Protein 7WLR (pdb70)

Nearest PDB structures (foldseek):
  6om3-assembly2_P  TM=9.965E-01  e=5.438E-12  Xenopus laevis
  7u0g-assembly1_H  TM=1.002E+00  e=6.595E-12  Homo sapiens
  6iy2-assembly1_D  TM=1.004E+00  e=7.033E-12  Xenopus laevis
  7w9v-assembly1_H  TM=1.004E+00  e=8.530E-12  Homo sapiens
  7xvl-assembly1_X  TM=9.974E-01  e=1.177E-11  Homo sapiens

CATH classification: 1.10.20.10

Organism: Komagataella pastoris (NCBI:txid4922)

B-factor: mean 109.42, std 55.91, range [30.0, 315.34]

Sequence (754 aa):
HRYKPGTVALREIRRFQKSTELLIRKLPFQRLVREIAQDFKTDLRFQSSAIGALQESVEAYLVSLFEDTNLCAIHAKRVTIQKKDILLARRLRGERKILRDNIQGITKPAIRRLARRGGVKRISALIYEEVRAVLKTFLENVIRDAVTYTEHAKRKTVTSLDVVYALKRQGRTLYGFGGTSRSSKAGLTFPVGRVHRLLRRGNYAQRIGSGAPVYLTAVLEYLAAEILELAGNAARDNKKSRIIPRHLQLAIRNDEELNKLLGHVTIAQGGVLPNIQSELLPKRKESYASYIYKVLKQTHPDTGISQKAMSIMNSFVNDIFERIASEASKLASYNKKSTISAREIQTAVRLILPGELSKHAVSEGTRAVTKYTSSTQAHRYKPGTVALREIRRFQKSTELLIRKLPFQRLVREIAQDFKTDLRFQSSAIGALQESVEAYLVSLFEDTNLCAIHAKRVTIQKKDILLARRLRGERILRDNIQGITKPAIRRLARRGGVKRISALIYEEVRAVLKTFLENVIRDAVTYTEHAKRKTVTSLDVVYALKRQGRTLYGFGGASTSRSSKAGLTFPVGRVHRLLRRGNYAQRIGSGAPVYLTAVLEYLAAEILELAGNAARDNKKSRIIPRHLQLAIRNDEELNKLLGHVTIAQGGVLPNIQSELLPKKESYASYIYKVLKQTHPDTGISQKAMSIMNSFVNDIFERIASEASKLASYNKKSTISAREIQTAVRLILPGELSKHAVSEGTRAVTKYTSST

Structure (mmCIF, N/CA/C/O backbone):
data_7WLR
#
_entry.id   7WLR
#
loop_
_entity.id
_entity.type
_entity.pdbx_description
1 polymer 'Histone H3'
2 polymer 'Histone H4'
3 polymer 'Histone H2A'
4 polymer 'Histone H2B'
5 polymer 'DNA (145-MER)'
6 polymer 'DNA (145-MER)'
#
loop_
_atom_site.group_PDB
_atom_site.id
_atom_site.type_symbol
_atom_site.label_atom_id
_atom_site.label_alt_id
_atom_site.label_comp_id
_atom_site.label_asym_id
_atom_site.label_entity_id
_atom_site.label_seq_id
_atom_site.pdbx_PDB_ins_code
_atom_site.Cartn_x
_atom_site.Cartn_y
_atom_site.Cartn_z
_atom_site.occupancy
_atom_site.B_iso_or_equiv
_atom_site.auth_seq_id
_atom_site.auth_comp_id
_atom_site.auth_asym_id
_atom_site.auth_atom_id
_atom_site.pdbx_PDB_model_num
ATOM 1 N N . HIS A 1 3 ? 122.049 99.329 138.872 1.00 197.57 40 HIS A N 1
ATOM 2 C CA . HIS A 1 3 ? 121.042 100.241 138.333 1.00 197.57 40 HIS A CA 1
ATOM 3 C C . HIS A 1 3 ? 120.283 99.630 137.143 1.00 197.57 40 HIS A C 1
ATOM 4 O O . HIS A 1 3 ? 120.455 100.041 135.995 1.00 197.57 40 HIS A O 1
ATOM 11 N N . ARG A 1 4 ? 119.454 98.614 137.402 1.00 182.12 41 ARG A N 1
ATOM 12 C CA . ARG A 1 4 ? 118.546 98.033 136.398 1.00 182.12 41 ARG A CA 1
ATOM 13 C C . ARG A 1 4 ? 117.404 98.998 136.076 1.00 182.12 41 ARG A C 1
ATOM 14 O O . ARG A 1 4 ? 116.733 99.486 136.981 1.00 182.12 41 ARG A O 1
ATOM 22 N N . TYR A 1 5 ? 117.149 99.240 134.794 1.00 194.28 42 TYR A N 1
ATOM 23 C CA . TYR A 1 5 ? 115.976 99.984 134.321 1.00 194.28 42 TYR A CA 1
ATOM 24 C C . TYR A 1 5 ? 114.689 99.143 134.385 1.00 194.28 42 TYR A C 1
ATOM 25 O O . TYR A 1 5 ? 114.754 97.912 134.296 1.00 194.28 42 TYR A O 1
ATOM 34 N N . LYS A 1 6 ? 113.508 99.773 134.512 1.00 187.90 43 LYS A N 1
ATOM 35 C CA . LYS A 1 6 ? 112.240 99.033 134.438 1.00 187.90 43 LYS A CA 1
ATOM 36 C C . LYS A 1 6 ? 112.037 98.463 133.018 1.00 187.90 43 LYS A C 1
ATOM 37 O O . LYS A 1 6 ? 112.399 99.136 132.053 1.00 187.90 43 LYS A O 1
ATOM 43 N N . PRO A 1 7 ? 111.416 97.279 132.849 1.00 157.62 44 PRO A N 1
ATOM 44 C CA . PRO A 1 7 ? 111.292 96.596 131.553 1.00 157.62 44 PRO A CA 1
ATOM 45 C C . PRO A 1 7 ? 110.642 97.367 130.387 1.00 157.62 44 PRO A C 1
ATOM 46 O O . PRO A 1 7 ? 110.687 96.912 129.246 1.00 157.62 44 PRO A O 1
ATOM 50 N N . GLY A 1 8 ? 109.966 98.486 130.631 1.00 143.46 45 GLY A N 1
ATOM 51 C CA . GLY A 1 8 ? 109.525 99.379 129.553 1.00 143.46 45 GLY A CA 1
ATOM 52 C C . GLY A 1 8 ? 110.625 100.218 128.914 1.00 143.46 45 GLY A C 1
ATOM 53 O O . GLY A 1 8 ? 110.657 100.398 127.691 1.00 143.46 45 GLY A O 1
ATOM 54 N N . THR A 1 9 ? 111.452 100.847 129.732 1.00 152.70 46 THR A N 1
ATOM 55 C CA . THR A 1 9 ? 112.156 102.064 129.309 1.00 152.70 46 THR A CA 1
ATOM 56 C C . THR A 1 9 ? 113.288 101.797 128.337 1.00 152.70 46 THR A C 1
ATOM 57 O O . THR A 1 9 ? 113.407 102.541 127.360 1.00 152.70 46 THR A O 1
ATOM 61 N N . VAL A 1 10 ? 114.048 100.718 128.496 1.00 132.22 47 VAL A N 1
ATOM 62 C CA . VAL A 1 10 ? 115.036 100.349 127.474 1.00 132.22 47 VAL A CA 1
ATOM 63 C C . VAL A 1 10 ? 114.363 99.946 126.169 1.00 132.22 47 VAL A C 1
ATOM 64 O O . VAL A 1 10 ? 114.785 100.408 125.114 1.00 132.22 47 VAL A O 1
ATOM 68 N N . ALA A 1 11 ? 113.273 99.178 126.204 1.00 123.40 48 ALA A N 1
ATOM 69 C CA . ALA A 1 11 ? 112.552 98.818 124.988 1.00 123.40 48 ALA A CA 1
ATOM 70 C C . ALA A 1 11 ? 112.082 100.053 124.209 1.00 123.40 48 ALA A C 1
ATOM 71 O O . ALA A 1 11 ? 112.274 100.121 123.001 1.00 123.40 48 ALA A O 1
ATOM 73 N N . LEU A 1 12 ? 111.547 101.073 124.880 1.00 125.96 49 LEU A N 1
ATOM 74 C CA . LEU A 1 12 ? 111.132 102.324 124.252 1.00 125.96 49 LEU A CA 1
ATOM 75 C C . LEU A 1 12 ? 112.326 103.076 123.678 1.00 125.96 49 LEU A C 1
ATOM 76 O O . LEU A 1 12 ? 112.223 103.702 122.613 1.00 125.96 49 LEU A O 1
ATOM 81 N N . ARG A 1 13 ? 113.466 103.031 124.368 1.00 145.56 50 ARG A N 1
ATOM 82 C CA . ARG A 1 13 ? 114.670 103.659 123.835 1.00 145.56 50 ARG A CA 1
ATOM 83 C C . ARG A 1 13 ? 115.084 103.011 122.521 1.00 145.56 50 ARG A C 1
ATOM 84 O O . ARG A 1 13 ? 115.444 103.704 121.563 1.00 145.56 50 ARG A O 1
ATOM 92 N N . GLU A 1 14 ? 115.026 101.679 122.453 1.00 112.71 51 GLU A N 1
ATOM 93 C CA . GLU A 1 14 ? 115.341 100.988 121.207 1.00 112.71 51 GLU A CA 1
ATOM 94 C C . GLU A 1 14 ? 114.335 101.331 120.116 1.00 112.71 51 GLU A C 1
ATOM 95 O O . GLU A 1 14 ? 114.705 101.477 118.946 1.00 112.71 51 GLU A O 1
ATOM 101 N N . ILE A 1 15 ? 113.040 101.419 120.464 1.00 103.02 52 ILE A N 1
ATOM 102 C CA . ILE A 1 15 ? 111.968 101.803 119.533 1.00 103.02 52 ILE A CA 1
ATOM 103 C C . ILE A 1 15 ? 112.261 103.180 118.943 1.00 103.02 52 ILE A C 1
ATOM 104 O O . ILE A 1 15 ? 112.232 103.344 117.738 1.00 103.02 52 ILE A O 1
ATOM 109 N N . ARG A 1 16 ? 112.685 104.152 119.753 1.00 109.19 53 ARG A N 1
ATOM 110 C CA . ARG A 1 16 ? 113.037 105.514 119.267 1.00 109.19 53 ARG A CA 1
ATOM 111 C C . ARG A 1 16 ? 114.298 105.437 118.399 1.00 109.19 53 ARG A C 1
ATOM 112 O O . ARG A 1 16 ? 114.307 106.079 117.334 1.00 109.19 53 ARG A O 1
ATOM 120 N N . ARG A 1 17 ? 115.307 104.673 118.827 1.00 100.29 54 ARG A N 1
ATOM 121 C CA . ARG A 1 17 ? 116.566 104.602 118.094 1.00 100.29 54 ARG A CA 1
ATOM 122 C C . ARG A 1 17 ? 116.362 104.031 116.696 1.00 100.29 54 ARG A C 1
ATOM 123 O O . ARG A 1 17 ? 116.797 104.624 115.701 1.00 100.29 54 ARG A O 1
ATOM 131 N N . PHE A 1 18 ? 115.697 102.879 116.595 1.00 90.62 55 PHE A N 1
ATOM 132 C CA . PHE A 1 18 ? 115.509 102.253 115.294 1.00 90.62 55 PHE A CA 1
ATOM 133 C C . PHE A 1 18 ? 114.410 102.904 114.463 1.00 90.62 55 PHE A C 1
ATOM 134 O O . PHE A 1 18 ? 114.339 102.645 113.258 1.00 90.62 55 PHE A O 1
ATOM 142 N N . GLN A 1 19 ? 113.553 103.733 115.061 1.00 90.02 56 GLN A N 1
ATOM 143 C CA . GLN A 1 19 ? 112.622 104.506 114.254 1.00 90.02 56 GLN A CA 1
ATOM 144 C C . GLN A 1 19 ? 113.239 105.796 113.732 1.00 90.02 56 GLN A C 1
ATOM 145 O O . GLN A 1 19 ? 112.750 106.340 112.739 1.00 90.02 56 GLN A O 1
ATOM 151 N N . LYS A 1 20 ? 114.295 106.296 114.374 1.00 99.99 57 LYS A N 1
ATOM 152 C CA . LYS A 1 20 ? 115.045 107.409 113.808 1.00 99.99 57 LYS A CA 1
ATOM 153 C C . LYS A 1 20 ? 116.145 106.963 112.854 1.00 99.99 57 LYS A C 1
ATOM 154 O O . LYS A 1 20 ? 116.712 107.806 112.151 1.00 99.99 57 LYS A O 1
ATOM 160 N N . SER A 1 21 ? 116.459 105.672 112.813 1.00 88.28 58 SER A N 1
ATOM 161 C CA . SER A 1 21 ? 117.536 105.164 111.979 1.00 88.28 58 SER A CA 1
ATOM 162 C C . SER A 1 21 ? 117.004 104.711 110.622 1.00 88.28 58 SER A C 1
ATOM 163 O O . SER A 1 21 ? 115.800 104.702 110.365 1.00 88.28 58 SER A O 1
ATOM 166 N N . THR A 1 22 ? 117.933 104.338 109.738 1.00 80.25 59 THR A N 1
ATOM 167 C CA . THR A 1 22 ? 117.589 103.950 108.379 1.00 80.25 59 THR A CA 1
ATOM 168 C C . THR A 1 22 ? 118.330 102.705 107.897 1.00 80.25 59 THR A C 1
ATOM 169 O O . THR A 1 22 ? 117.832 102.016 106.999 1.00 80.25 59 THR A O 1
ATOM 173 N N . GLU A 1 23 ? 119.482 102.398 108.480 1.00 81.76 60 GLU A N 1
ATOM 174 C CA . GLU A 1 23 ? 120.384 101.304 108.150 1.00 81.76 60 GLU A CA 1
ATOM 175 C C . GLU A 1 23 ? 119.680 99.938 108.131 1.00 81.76 60 GLU A C 1
ATOM 176 O O . GLU A 1 23 ? 118.686 99.745 108.834 1.00 81.76 60 GLU A O 1
ATOM 182 N N . LEU A 1 24 ? 120.208 98.979 107.355 1.00 73.54 61 LEU A N 1
ATOM 183 C CA . LEU A 1 24 ? 119.696 97.619 107.306 1.00 73.54 61 LEU A CA 1
ATOM 184 C C . LEU A 1 24 ? 119.923 96.894 108.625 1.00 73.54 61 LEU A C 1
ATOM 185 O O . LEU A 1 24 ? 121.007 96.958 109.210 1.00 73.54 61 LEU A O 1
ATOM 190 N N . LEU A 1 25 ? 118.919 96.189 109.122 1.00 72.32 62 LEU A N 1
ATOM 191 C CA . LEU A 1 25 ? 118.926 95.515 110.415 1.00 72.32 62 LEU A CA 1
ATOM 192 C C . LEU A 1 25 ? 119.375 94.061 110.360 1.00 72.32 62 LEU A C 1
ATOM 193 O O . LEU A 1 25 ? 119.654 93.488 111.416 1.00 72.32 62 LEU A O 1
ATOM 198 N N . ILE A 1 26 ? 119.431 93.449 109.177 1.00 70.23 63 ILE A N 1
ATOM 199 C CA . ILE A 1 26 ? 119.815 92.049 109.032 1.00 70.23 63 ILE A CA 1
ATOM 200 C C . ILE A 1 26 ? 121.239 91.976 108.503 1.00 70.23 63 ILE A C 1
ATOM 201 O O . ILE A 1 26 ? 121.609 92.713 107.580 1.00 70.23 63 ILE A O 1
ATOM 206 N N . ARG A 1 27 ? 122.075 91.163 109.147 1.00 80.66 64 ARG A N 1
ATOM 207 C CA . ARG A 1 27 ? 123.460 91.065 108.674 1.00 80.66 64 ARG A CA 1
ATOM 208 C C . ARG A 1 27 ? 123.447 90.490 107.249 1.00 80.66 64 ARG A C 1
ATOM 209 O O . ARG A 1 27 ? 122.661 89.608 106.931 1.00 80.66 64 ARG A O 1
ATOM 217 N N . LYS A 1 28 ? 124.285 91.069 106.387 1.00 79.13 65 LYS A N 1
ATOM 218 C CA . LYS A 1 28 ? 124.205 90.895 104.929 1.00 79.13 65 LYS A CA 1
ATOM 219 C C . LYS A 1 28 ? 124.563 89.476 104.523 1.00 79.13 65 LYS A C 1
ATOM 220 O O . LYS A 1 28 ? 123.828 88.867 103.759 1.00 79.13 65 LYS A O 1
ATOM 226 N N . LEU A 1 29 ? 125.658 88.918 105.032 1.00 78.45 66 LEU A N 1
ATOM 227 C CA . LEU A 1 29 ? 126.135 87.611 104.583 1.00 78.45 66 LEU A CA 1
ATOM 228 C C . LEU A 1 29 ? 125.154 86.477 104.879 1.00 78.45 66 LEU A C 1
ATOM 229 O O . LEU A 1 29 ? 124.933 85.629 104.003 1.00 78.45 66 LEU A O 1
ATOM 234 N N . PRO A 1 30 ? 124.571 86.385 106.082 1.00 74.56 67 PRO A N 1
ATOM 235 C CA . PRO A 1 30 ? 123.549 85.347 106.292 1.00 74.56 67 PRO A CA 1
ATOM 236 C C . PRO A 1 30 ? 122.353 85.497 105.375 1.00 74.56 67 PRO A C 1
ATOM 237 O O . PRO A 1 30 ? 121.804 84.489 104.913 1.00 74.56 67 PRO A O 1
ATOM 241 N N . PHE A 1 31 ? 121.946 86.731 105.075 1.00 69.59 68 PHE A N 1
ATOM 242 C CA . PHE A 1 31 ? 120.836 86.930 104.152 1.00 69.59 68 PHE A CA 1
ATOM 243 C C . PHE A 1 31 ? 121.207 86.485 102.743 1.00 69.59 68 PHE A C 1
ATOM 244 O O . PHE A 1 31 ? 120.389 85.878 102.043 1.00 69.59 68 PHE A O 1
ATOM 252 N N . GLN A 1 32 ? 122.436 86.776 102.297 1.00 71.40 69 GLN A N 1
ATOM 253 C CA . GLN A 1 32 ? 122.922 86.314 100.995 1.00 71.40 69 GLN A CA 1
ATOM 254 C C . GLN A 1 32 ? 122.894 84.801 100.976 1.00 71.40 69 GLN A C 1
ATOM 255 O O . GLN A 1 32 ? 122.370 84.216 100.042 1.00 71.40 69 GLN A O 1
ATOM 261 N N . ARG A 1 33 ? 123.385 84.141 102.025 1.00 72.53 70 ARG A N 1
ATOM 262 C CA . ARG A 1 33 ? 123.415 82.684 102.053 1.00 72.53 70 ARG A CA 1
ATOM 263 C C . ARG A 1 33 ? 122.008 82.102 102.002 1.00 72.53 70 ARG A C 1
ATOM 264 O O . ARG A 1 33 ? 121.764 81.104 101.312 1.00 72.53 70 ARG A O 1
ATOM 272 N N . LEU A 1 34 ? 121.067 82.715 102.722 1.00 69.38 71 LEU A N 1
ATOM 273 C CA . LEU A 1 34 ? 119.682 82.255 102.674 1.00 69.38 71 LEU A CA 1
ATOM 274 C C . LEU A 1 34 ? 119.093 82.421 101.278 1.00 69.38 71 LEU A C 1
ATOM 275 O O . LEU A 1 34 ? 118.380 81.536 100.787 1.00 69.38 71 LEU A O 1
ATOM 280 N N . VAL A 1 35 ? 119.379 83.551 100.627 1.00 67.65 72 VAL A N 1
ATOM 281 C CA . VAL A 1 35 ? 118.887 83.778 99.272 1.00 67.65 72 VAL A CA 1
ATOM 282 C C . VAL A 1 35 ? 119.454 82.735 98.319 1.00 67.65 72 VAL A C 1
ATOM 283 O O . VAL A 1 35 ? 118.738 82.199 97.465 1.00 67.65 72 VAL A O 1
ATOM 287 N N . ARG A 1 36 ? 120.749 82.434 98.444 1.00 74.46 73 ARG A N 1
ATOM 288 C CA . ARG A 1 36 ? 121.353 81.392 97.619 1.00 74.46 73 ARG A CA 1
ATOM 289 C C . ARG A 1 36 ? 120.695 80.040 97.859 1.00 74.46 73 ARG A C 1
ATOM 290 O O . ARG A 1 36 ? 120.399 79.307 96.907 1.00 74.46 73 ARG A O 1
ATOM 298 N N . GLU A 1 37 ? 120.459 79.690 99.128 1.00 81.14 74 GLU A N 1
ATOM 299 C CA . GLU A 1 37 ? 119.830 78.409 99.435 1.00 81.14 74 GLU A CA 1
ATOM 300 C C . GLU A 1 37 ? 118.440 78.322 98.826 1.00 81.14 74 GLU A C 1
ATOM 301 O O . GLU A 1 37 ? 118.048 77.276 98.296 1.00 81.14 74 GLU A O 1
ATOM 307 N N . ILE A 1 38 ? 117.679 79.412 98.896 1.00 68.99 75 ILE A N 1
ATOM 308 C CA . ILE A 1 38 ? 116.326 79.403 98.352 1.00 68.99 75 ILE A CA 1
ATOM 309 C C . ILE A 1 38 ? 116.358 79.313 96.831 1.00 68.99 75 ILE A C 1
ATOM 310 O O . ILE A 1 38 ? 115.592 78.554 96.225 1.00 68.99 75 ILE A O 1
ATOM 315 N N . ALA A 1 39 ? 117.251 80.070 96.190 1.00 71.41 76 ALA A N 1
ATOM 316 C CA . ALA A 1 39 ? 117.314 80.088 94.735 1.00 71.41 76 ALA A CA 1
ATOM 317 C C . ALA A 1 39 ? 117.895 78.807 94.154 1.00 71.41 76 ALA A C 1
ATOM 318 O O . ALA A 1 39 ? 117.664 78.520 92.976 1.00 71.41 76 ALA A O 1
ATOM 320 N N . GLN A 1 40 ? 118.619 78.039 94.972 1.00 80.13 77 GLN A N 1
ATOM 321 C CA . GLN A 1 40 ? 119.256 76.781 94.499 1.00 80.13 77 GLN A CA 1
ATOM 322 C C . GLN A 1 40 ? 118.186 75.810 93.988 1.00 80.13 77 GLN A C 1
ATOM 323 O O . GLN A 1 40 ? 118.489 75.050 93.048 1.00 80.13 77 GLN A O 1
ATOM 329 N N . ASP A 1 41 ? 116.977 75.850 94.558 1.00 76.02 78 ASP A N 1
ATOM 330 C CA . ASP A 1 41 ? 115.945 74.886 94.190 1.00 76.02 78 ASP A CA 1
ATOM 331 C C . ASP A 1 41 ? 115.420 75.136 92.780 1.00 76.02 78 ASP A C 1
ATOM 332 O O . ASP A 1 41 ? 115.212 74.189 92.014 1.00 76.02 78 ASP A O 1
ATOM 337 N N . PHE A 1 42 ? 115.199 76.400 92.421 1.00 67.27 79 PHE A N 1
ATOM 338 C CA . PHE A 1 42 ? 114.562 76.705 91.144 1.00 67.27 79 PHE A CA 1
ATOM 339 C C . PHE A 1 42 ? 115.516 76.509 89.973 1.00 67.27 79 PHE A C 1
ATOM 340 O O . PHE A 1 42 ? 115.109 76.023 88.913 1.00 67.27 79 PHE A O 1
ATOM 348 N N . LYS A 1 43 ? 116.783 76.882 90.143 1.00 70.33 80 LYS A N 1
ATOM 349 C CA . LYS A 1 43 ? 117.774 76.719 89.087 1.00 70.33 80 LYS A CA 1
ATOM 350 C C . LYS A 1 43 ? 119.147 76.593 89.725 1.00 70.33 80 LYS A C 1
ATOM 351 O O . LYS A 1 43 ? 119.472 77.343 90.650 1.00 70.33 80 LYS A O 1
ATOM 357 N N . THR A 1 44 ? 119.942 75.650 89.232 1.00 78.06 81 THR A N 1
ATOM 358 C CA . THR A 1 44 ? 121.268 75.412 89.774 1.00 78.06 81 THR A CA 1
ATOM 359 C C . THR A 1 44 ? 122.234 76.513 89.340 1.00 78.06 81 THR A C 1
ATOM 360 O O . THR A 1 44 ? 121.900 77.384 88.533 1.00 78.06 81 THR A O 1
ATOM 364 N N . ASP A 1 45 ? 123.433 76.467 89.929 1.00 80.22 82 ASP A N 1
ATOM 365 C CA . ASP A 1 45 ? 124.583 77.342 89.639 1.00 80.22 82 ASP A CA 1
ATOM 366 C C . ASP A 1 45 ? 124.168 78.719 89.120 1.00 80.22 82 ASP A C 1
ATOM 367 O O . ASP A 1 45 ? 124.583 79.170 88.051 1.00 80.22 82 ASP A O 1
ATOM 372 N N . LEU A 1 46 ? 123.339 79.400 89.908 1.00 72.95 83 LEU A N 1
ATOM 373 C CA . LEU A 1 46 ? 122.940 80.760 89.590 1.00 72.95 83 LEU A CA 1
ATOM 374 C C . LEU A 1 46 ? 123.977 81.761 90.090 1.00 72.95 83 LEU A C 1
ATOM 375 O O . LEU A 1 46 ? 124.870 81.436 90.876 1.00 72.95 83 LEU A O 1
ATOM 380 N N . ARG A 1 47 ? 123.861 83.002 89.615 1.00 80.49 84 ARG A N 1
ATOM 381 C CA . ARG A 1 47 ? 124.733 84.101 90.061 1.00 80.49 84 ARG A CA 1
ATOM 382 C C . ARG A 1 47 ? 123.833 85.273 90.413 1.00 80.49 84 ARG A C 1
ATOM 383 O O . ARG A 1 47 ? 122.799 85.464 89.792 1.00 80.49 84 ARG A O 1
ATOM 391 N N . PHE A 1 48 ? 124.208 86.093 91.360 1.00 71.72 85 PHE A N 1
ATOM 392 C CA . PHE A 1 48 ? 123.422 87.220 91.841 1.00 71.72 85 PHE A CA 1
ATOM 393 C C . PHE A 1 48 ? 124.259 88.486 91.819 1.00 71.72 85 PHE A C 1
ATOM 394 O O . PHE A 1 48 ? 125.365 88.512 92.369 1.00 71.72 85 PHE A O 1
ATOM 402 N N . GLN A 1 49 ? 123.737 89.532 91.184 1.00 72.36 86 GLN A N 1
ATOM 403 C CA . GLN A 1 49 ? 124.318 90.855 91.346 1.00 72.36 86 GLN A CA 1
ATOM 404 C C . GLN A 1 49 ? 124.109 91.342 92.775 1.00 72.36 86 GLN A C 1
ATOM 405 O O . GLN A 1 49 ? 123.117 91.010 93.428 1.00 72.36 86 GLN A O 1
ATOM 411 N N . SER A 1 50 ? 125.068 92.130 93.266 1.00 71.40 87 SER A N 1
ATOM 412 C CA . SER A 1 50 ? 124.981 92.633 94.634 1.00 71.40 87 SER A CA 1
ATOM 413 C C . SER A 1 50 ? 123.751 93.514 94.825 1.00 71.40 87 SER A C 1
ATOM 414 O O . SER A 1 50 ? 123.067 93.427 95.852 1.00 71.40 87 SER A O 1
ATOM 417 N N . SER A 1 51 ? 123.455 94.369 93.844 1.00 67.79 88 SER A N 1
ATOM 418 C CA . SER A 1 51 ? 122.306 95.258 93.965 1.00 67.79 88 SER A CA 1
ATOM 419 C C . SER A 1 51 ? 120.995 94.484 93.987 1.00 67.79 88 SER A C 1
ATOM 420 O O . SER A 1 51 ? 120.027 94.931 94.611 1.00 67.79 88 SER A O 1
ATOM 423 N N . ALA A 1 52 ? 120.944 93.323 93.332 1.00 66.61 89 ALA A N 1
ATOM 424 C CA . ALA A 1 52 ? 119.743 92.496 93.396 1.00 66.61 89 ALA A CA 1
ATOM 425 C C . ALA A 1 52 ? 119.494 92.007 94.816 1.00 66.61 89 ALA A C 1
ATOM 426 O O . ALA A 1 52 ? 118.363 92.060 95.317 1.00 66.61 89 ALA A O 1
ATOM 428 N N . ILE A 1 53 ? 120.546 91.541 95.489 1.00 66.31 90 ILE A N 1
ATOM 429 C CA . ILE A 1 53 ? 120.401 91.100 96.870 1.00 66.31 90 ILE A CA 1
ATOM 430 C C . ILE A 1 53 ? 120.063 92.280 97.772 1.00 66.31 90 ILE A C 1
ATOM 431 O O . ILE A 1 53 ? 119.294 92.145 98.729 1.00 66.31 90 ILE A O 1
ATOM 436 N N . GLY A 1 54 ? 120.624 93.455 97.481 1.00 65.15 91 GLY A N 1
ATOM 437 C CA . GLY A 1 54 ? 120.268 94.634 98.254 1.00 65.15 91 GLY A CA 1
ATOM 438 C C . GLY A 1 54 ? 118.798 94.992 98.127 1.00 65.15 91 GLY A C 1
ATOM 439 O O . GLY A 1 54 ? 118.140 95.324 99.116 1.00 65.15 91 GLY A O 1
ATOM 440 N N . ALA A 1 55 ? 118.263 94.920 96.906 1.00 62.20 92 ALA A N 1
ATOM 441 C CA . ALA A 1 55 ? 116.842 95.172 96.702 1.00 62.20 92 ALA A CA 1
ATOM 442 C C . ALA A 1 55 ? 115.991 94.130 97.414 1.00 62.20 92 ALA A C 1
ATOM 443 O O . ALA A 1 55 ? 114.963 94.463 98.021 1.00 62.20 92 ALA A O 1
ATOM 445 N N . LEU A 1 56 ? 116.407 92.862 97.352 1.00 59.53 93 LEU A N 1
ATOM 446 C CA . LEU A 1 56 ? 115.692 91.815 98.073 1.00 59.53 93 LEU A CA 1
ATOM 447 C C . LEU A 1 56 ? 115.654 92.109 99.565 1.00 59.53 93 LEU A C 1
ATOM 448 O O . LEU A 1 56 ? 114.601 91.995 100.203 1.00 59.53 93 LEU A O 1
ATOM 453 N N . GLN A 1 57 ? 116.782 92.508 100.145 1.00 67.05 94 GLN A N 1
ATOM 454 C CA . GLN A 1 57 ? 116.859 92.774 101.567 1.00 67.05 94 GLN A CA 1
ATOM 455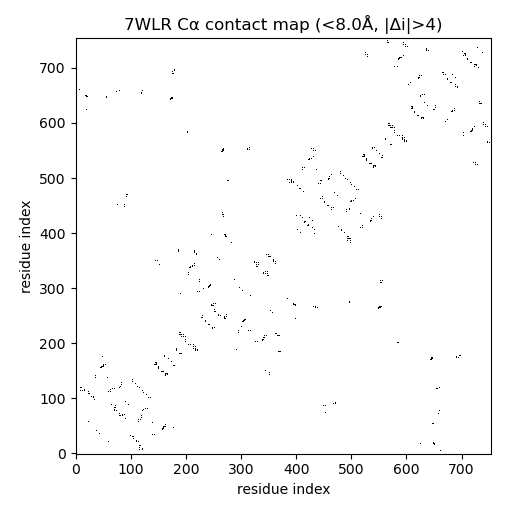 C C . GLN A 1 57 ? 116.032 93.996 101.933 1.00 67.05 94 GLN A C 1
ATOM 456 O O . GLN A 1 57 ? 115.320 93.974 102.908 1.00 67.05 94 GLN A O 1
ATOM 462 N N . GLU A 1 58 ? 116.021 95.029 101.109 1.00 63.89 95 GLU A N 1
ATOM 463 C CA . GLU A 1 58 ? 115.183 96.195 101.370 1.00 63.89 95 GLU A CA 1
ATOM 464 C C . GLU A 1 58 ? 113.707 95.820 101.377 1.00 63.89 95 GLU A C 1
ATOM 465 O O . GLU A 1 58 ? 112.958 96.212 102.285 1.00 63.89 95 GLU A O 1
ATOM 471 N N . SER A 1 59 ? 113.276 95.047 100.377 1.00 60.34 96 SER A N 1
ATOM 472 C CA . SER A 1 59 ? 111.876 94.645 100.311 1.00 60.34 96 SER A CA 1
ATOM 473 C C . SER A 1 59 ? 111.493 93.779 101.503 1.00 60.34 96 SER A C 1
ATOM 474 O O . SER A 1 59 ? 110.414 93.955 102.082 1.00 60.34 96 SER A O 1
ATOM 477 N N . VAL A 1 60 ? 112.366 92.848 101.889 1.00 58.27 97 VAL A N 1
ATOM 478 C CA . VAL A 1 60 ? 112.077 91.989 103.033 1.00 58.27 97 VAL A CA 1
ATOM 479 C C . VAL A 1 60 ? 111.951 92.806 104.309 1.00 58.27 97 VAL A C 1
ATOM 480 O O . VAL A 1 60 ? 111.038 92.585 105.113 1.00 58.27 97 VAL A O 1
ATOM 484 N N . GLU A 1 61 ? 112.867 93.749 104.528 1.00 66.04 98 GLU A N 1
ATOM 485 C CA . GLU A 1 61 ? 112.804 94.535 105.755 1.00 66.04 98 GLU A CA 1
ATOM 486 C C . GLU A 1 61 ? 111.545 95.389 105.796 1.00 66.04 98 GLU A C 1
ATOM 487 O O . GLU A 1 61 ? 110.894 95.486 106.842 1.00 66.04 98 GLU A O 1
ATOM 493 N N . ALA A 1 62 ? 111.173 96.000 104.668 1.00 57.27 99 ALA A N 1
ATOM 494 C CA . ALA A 1 62 ? 109.945 96.792 104.650 1.00 57.27 99 ALA A CA 1
ATOM 495 C C . ALA A 1 62 ? 108.721 95.922 104.919 1.00 57.27 99 ALA A C 1
ATOM 496 O O . ALA A 1 62 ? 107.836 96.302 105.701 1.00 57.27 99 ALA A O 1
ATOM 498 N N . TYR A 1 63 ? 108.657 94.748 104.287 1.00 57.27 100 TYR A N 1
ATOM 499 C CA . TYR A 1 63 ? 107.510 93.868 104.481 1.00 57.27 100 TYR A CA 1
ATOM 500 C C . TYR A 1 63 ? 107.413 93.397 105.925 1.00 57.27 100 TYR A C 1
ATOM 501 O O . TYR A 1 63 ? 106.322 93.372 106.507 1.00 57.27 100 TYR A O 1
ATOM 510 N N . LEU A 1 64 ? 108.534 93.019 106.533 1.00 57.00 101 LEU A N 1
ATOM 511 C CA . LEU A 1 64 ? 108.527 92.567 107.913 1.00 57.00 101 LEU A CA 1
ATOM 512 C C . LEU A 1 64 ? 108.190 93.701 108.868 1.00 57.00 101 LEU A C 1
ATOM 513 O O . LEU A 1 64 ? 107.508 93.477 109.856 1.00 57.00 101 LEU A O 1
ATOM 518 N N . VAL A 1 65 ? 108.622 94.930 108.583 1.00 57.68 102 VAL A N 1
ATOM 519 C CA . VAL A 1 65 ? 108.252 96.058 109.431 1.00 57.68 102 VAL A CA 1
ATOM 520 C C . VAL A 1 65 ? 106.750 96.299 109.372 1.00 57.68 102 VAL A C 1
ATOM 521 O O . VAL A 1 65 ? 106.101 96.518 110.404 1.00 57.68 102 VAL A O 1
ATOM 525 N N . SER A 1 66 ? 106.166 96.250 108.171 1.00 59.44 103 SER A N 1
ATOM 526 C CA . SER A 1 66 ? 104.719 96.423 108.061 1.00 59.44 103 SER A CA 1
ATOM 527 C C . SER A 1 66 ? 103.972 95.301 108.777 1.00 59.44 103 SER A C 1
ATOM 528 O O . SER A 1 66 ? 102.970 95.549 109.466 1.00 59.44 103 SER A O 1
ATOM 531 N N . LEU A 1 67 ? 104.451 94.064 108.633 1.00 58.03 104 LEU A N 1
ATOM 532 C CA . LEU A 1 67 ? 103.810 92.941 109.305 1.00 58.03 104 LEU A CA 1
ATOM 533 C C . LEU A 1 67 ? 103.875 93.096 110.817 1.00 58.03 104 LEU A C 1
ATOM 534 O O . LEU A 1 67 ? 102.906 92.793 111.521 1.00 58.03 104 LEU A O 1
ATOM 539 N N . PHE A 1 68 ? 105.005 93.576 111.336 1.00 61.85 105 PHE A N 1
ATOM 540 C CA . PHE A 1 68 ? 105.124 93.764 112.776 1.00 61.85 105 PHE A CA 1
ATOM 541 C C . PHE A 1 68 ? 104.257 94.911 113.268 1.00 61.85 105 PHE A C 1
ATOM 542 O O . PHE A 1 68 ? 103.723 94.843 114.379 1.00 61.85 105 PHE A O 1
ATOM 550 N N . GLU A 1 69 ? 104.091 95.963 112.464 1.00 64.57 106 GLU A N 1
ATOM 551 C CA . GLU A 1 69 ? 103.167 97.028 112.844 1.00 64.57 106 GLU A CA 1
ATOM 552 C C . GLU A 1 69 ? 101.743 96.499 112.948 1.00 64.57 106 GLU A C 1
ATOM 553 O O . GLU A 1 69 ? 101.021 96.800 113.907 1.00 64.57 106 GLU A O 1
ATOM 559 N N . ASP A 1 70 ? 101.295 95.722 111.972 1.00 65.86 107 ASP A N 1
ATOM 560 C CA . ASP A 1 70 ? 99.966 95.131 111.999 1.00 65.86 107 ASP A CA 1
ATOM 561 C C . ASP A 1 70 ? 99.817 94.152 113.153 1.00 65.86 107 ASP A C 1
ATOM 562 O O . ASP A 1 70 ? 98.779 94.119 113.811 1.00 65.86 107 ASP A O 1
ATOM 567 N N . THR A 1 71 ? 100.851 93.372 113.458 1.00 62.92 108 THR A N 1
ATOM 568 C CA . THR A 1 71 ? 100.807 92.471 114.604 1.00 62.92 108 THR A CA 1
ATOM 569 C C . THR A 1 71 ? 100.678 93.248 115.906 1.00 62.92 108 THR A C 1
ATOM 570 O O . THR A 1 71 ? 99.907 92.866 116.794 1.00 62.92 108 THR A O 1
ATOM 574 N N . ASN A 1 72 ? 101.433 94.339 116.051 1.00 66.22 109 ASN A N 1
ATOM 575 C CA . ASN A 1 72 ? 101.316 95.171 117.221 1.00 66.22 109 ASN A CA 1
ATOM 576 C C . ASN A 1 72 ? 99.903 95.719 117.324 1.00 66.22 109 ASN A C 1
ATOM 577 O O . ASN A 1 72 ? 99.306 95.650 118.385 1.00 66.22 109 ASN A O 1
ATOM 582 N N . LEU A 1 73 ? 99.318 96.216 116.234 1.00 66.96 110 LEU A N 1
ATOM 583 C CA . LEU A 1 73 ? 97.965 96.765 116.288 1.00 66.96 110 LEU A CA 1
ATOM 584 C C . LEU A 1 73 ? 96.957 95.717 116.746 1.00 66.96 110 LEU A C 1
ATOM 585 O O . LEU A 1 73 ? 96.115 95.989 117.613 1.00 66.96 110 LEU A O 1
ATOM 590 N N . CYS A 1 74 ? 97.037 94.507 116.193 1.00 68.85 111 CYS A N 1
ATOM 591 C CA . CYS A 1 74 ? 96.076 93.483 116.579 1.00 68.85 111 CYS A CA 1
ATOM 592 C C . CYS A 1 74 ? 96.358 92.903 117.958 1.00 68.85 111 CYS A C 1
ATOM 593 O O . CYS A 1 74 ? 95.469 92.274 118.539 1.00 68.85 111 CYS A O 1
ATOM 596 N N . ALA A 1 75 ? 97.566 93.094 118.493 1.00 66.60 112 ALA A N 1
ATOM 597 C CA . ALA A 1 75 ? 97.815 92.759 119.890 1.00 66.60 112 ALA A CA 1
ATOM 598 C C . ALA A 1 75 ? 97.250 93.821 120.825 1.00 66.60 112 ALA A C 1
ATOM 599 O O . ALA A 1 75 ? 96.731 93.496 121.897 1.00 66.60 112 ALA A O 1
ATOM 601 N N . ILE A 1 76 ? 97.367 95.097 120.466 1.00 71.21 113 ILE A N 1
ATOM 602 C CA . ILE A 1 76 ? 96.751 96.194 121.205 1.00 71.21 113 ILE A CA 1
ATOM 603 C C . ILE A 1 76 ? 95.238 96.025 121.217 1.00 71.21 113 ILE A C 1
ATOM 604 O O . ILE A 1 76 ? 94.592 96.287 122.226 1.00 71.21 113 ILE A O 1
ATOM 609 N N . HIS A 1 77 ? 94.642 95.502 120.137 1.00 69.35 114 HIS A N 1
ATOM 610 C CA . HIS A 1 77 ? 93.201 95.273 120.108 1.00 69.35 114 HIS A CA 1
ATOM 611 C C . HIS A 1 77 ? 92.756 94.313 121.205 1.00 69.35 114 HIS A C 1
ATOM 612 O O . HIS A 1 77 ? 91.665 94.473 121.763 1.00 69.35 114 HIS A O 1
ATOM 619 N N . ALA A 1 78 ? 93.576 93.317 121.527 1.00 68.36 115 ALA A N 1
ATOM 620 C CA . ALA A 1 78 ? 93.251 92.347 122.566 1.00 68.36 115 ALA A CA 1
ATOM 621 C C . ALA A 1 78 ? 93.642 92.816 123.963 1.00 68.36 115 ALA A C 1
ATOM 622 O O . ALA A 1 78 ? 93.735 91.981 124.871 1.00 68.36 115 ALA A O 1
ATOM 624 N N . LYS A 1 79 ? 93.869 94.117 124.152 1.00 72.12 116 LYS A N 1
ATOM 625 C CA . LYS A 1 79 ? 94.259 94.683 125.447 1.00 72.12 116 LYS A CA 1
ATOM 626 C C . LYS A 1 79 ? 95.525 94.024 125.990 1.00 72.12 116 LYS A C 1
ATOM 627 O O . LYS A 1 79 ? 95.641 93.750 127.185 1.00 72.12 116 LYS A O 1
ATOM 633 N N . ARG A 1 80 ? 96.482 93.769 125.105 1.00 73.31 117 ARG A N 1
ATOM 634 C CA . ARG A 1 80 ? 97.767 93.195 125.468 1.00 73.31 117 ARG A CA 1
ATOM 635 C C . ARG A 1 80 ? 98.891 94.071 124.933 1.00 73.31 117 ARG A C 1
ATOM 636 O O . ARG A 1 80 ? 98.671 95.000 124.152 1.00 73.31 117 ARG A O 1
ATOM 644 N N . VAL A 1 81 ? 100.115 93.765 125.366 1.00 74.52 118 VAL A N 1
ATOM 645 C CA . VAL A 1 81 ? 101.316 94.386 124.829 1.00 74.52 118 VAL A CA 1
ATOM 646 C C . VAL A 1 81 ? 102.227 93.368 124.153 1.00 74.52 118 VAL A C 1
ATOM 647 O O . VAL A 1 81 ? 102.823 93.661 123.111 1.00 74.52 118 VAL A O 1
ATOM 651 N N . THR A 1 82 ? 102.351 92.173 124.724 1.00 73.94 119 THR A N 1
ATOM 652 C CA . THR A 1 82 ? 103.114 91.111 124.086 1.00 73.94 119 THR A CA 1
ATOM 653 C C . THR A 1 82 ? 102.396 90.630 122.831 1.00 73.94 119 THR A C 1
ATOM 654 O O . THR A 1 82 ? 101.170 90.509 122.807 1.00 73.94 119 THR A O 1
ATOM 658 N N . ILE A 1 83 ? 103.166 90.352 121.781 1.00 66.03 120 ILE A N 1
ATOM 659 C CA . ILE A 1 83 ? 102.630 89.832 120.530 1.00 66.03 120 ILE A CA 1
ATOM 660 C C . ILE A 1 83 ? 102.859 88.328 120.484 1.00 66.03 120 ILE A C 1
ATOM 661 O O . ILE A 1 83 ? 103.981 87.854 120.702 1.00 66.03 120 ILE A O 1
ATOM 666 N N . GLN A 1 84 ? 101.795 87.577 120.229 1.00 67.87 121 GLN A N 1
ATOM 667 C CA . GLN A 1 84 ? 101.852 86.126 120.144 1.00 67.87 121 GLN A CA 1
ATOM 668 C C . GLN A 1 84 ? 101.677 85.664 118.703 1.00 67.87 121 GLN A C 1
ATOM 669 O O . GLN A 1 84 ? 101.352 86.446 117.807 1.00 67.87 121 GLN A O 1
ATOM 675 N N . LYS A 1 85 ? 101.913 84.366 118.488 1.00 65.38 122 LYS A N 1
ATOM 676 C CA . LYS A 1 85 ? 101.819 83.801 117.145 1.00 65.38 122 LYS A CA 1
ATOM 677 C C . LYS A 1 85 ? 100.425 83.972 116.555 1.00 65.38 122 LYS A C 1
ATOM 678 O O . LYS A 1 85 ? 100.283 84.197 115.344 1.00 65.38 122 LYS A O 1
ATOM 684 N N . LYS A 1 86 ? 99.387 83.881 117.389 1.00 67.92 123 LYS A N 1
ATOM 685 C CA . LYS A 1 86 ? 98.028 84.070 116.893 1.00 67.92 123 LYS A CA 1
ATOM 686 C C . LYS A 1 86 ? 97.828 85.471 116.333 1.00 67.92 123 LYS A C 1
ATOM 687 O O . LYS A 1 86 ? 97.050 85.657 115.392 1.00 67.92 123 LYS A O 1
ATOM 693 N N . ASP A 1 87 ? 98.537 86.462 116.878 1.00 66.79 124 ASP A N 1
ATOM 694 C CA . ASP A 1 87 ? 98.437 87.816 116.343 1.00 66.79 124 ASP A CA 1
ATOM 695 C C . ASP A 1 87 ? 98.986 87.889 114.924 1.00 66.79 124 ASP A C 1
ATOM 696 O O . ASP A 1 87 ? 98.370 88.505 114.047 1.00 66.79 124 ASP A O 1
ATOM 701 N N . ILE A 1 88 ? 100.141 87.268 114.680 1.00 61.97 125 ILE A N 1
ATOM 702 C CA . ILE A 1 88 ? 100.699 87.242 113.330 1.00 61.97 125 ILE A CA 1
ATOM 703 C C . ILE A 1 88 ? 99.775 86.485 112.389 1.00 61.97 125 ILE A C 1
ATOM 704 O O . ILE A 1 88 ? 99.561 86.897 111.239 1.00 61.97 125 ILE A O 1
ATOM 709 N N . LEU A 1 89 ? 99.215 85.365 112.853 1.00 64.90 126 LEU A N 1
ATOM 710 C CA . LEU A 1 89 ? 98.300 84.606 112.007 1.00 64.90 126 LEU A CA 1
ATOM 711 C C . LEU A 1 89 ? 97.085 85.440 111.623 1.00 64.90 126 LEU A C 1
ATOM 712 O O . LEU A 1 89 ? 96.676 85.456 110.456 1.00 64.90 126 LEU A O 1
ATOM 717 N N . LEU A 1 90 ? 96.508 86.162 112.588 1.00 63.83 127 LEU A N 1
ATOM 718 C CA . LEU A 1 90 ? 95.362 87.015 112.291 1.00 63.83 127 LEU A CA 1
ATOM 719 C C . LEU A 1 90 ? 95.739 88.145 111.344 1.00 63.83 127 LEU A C 1
ATOM 720 O O . LEU A 1 90 ? 94.978 88.472 110.426 1.00 63.83 127 LEU A O 1
ATOM 725 N N . ALA A 1 91 ? 96.901 88.765 111.561 1.00 64.11 128 ALA A N 1
ATOM 726 C CA . ALA A 1 91 ? 97.321 89.862 110.698 1.00 64.11 128 ALA A CA 1
ATOM 727 C C . ALA A 1 91 ? 97.496 89.394 109.260 1.00 64.11 128 ALA A C 1
ATOM 728 O O . ALA A 1 91 ? 97.076 90.081 108.321 1.00 64.11 128 ALA A O 1
ATOM 730 N N . ARG A 1 92 ? 98.133 88.244 109.037 1.00 69.35 129 ARG A N 1
ATOM 731 C CA . ARG A 1 92 ? 98.289 87.697 107.685 1.00 69.35 129 ARG A CA 1
ATOM 732 C C . ARG A 1 92 ? 96.954 87.296 107.088 1.00 69.35 129 ARG A C 1
ATOM 733 O O . ARG A 1 92 ? 96.702 87.583 105.924 1.00 69.35 129 ARG A O 1
ATOM 741 N N . ARG A 1 93 ? 96.056 86.713 107.889 1.00 68.76 130 ARG A N 1
ATOM 742 C CA . ARG A 1 93 ? 94.717 86.317 107.435 1.00 68.76 130 ARG A CA 1
ATOM 743 C C . ARG A 1 93 ? 93.923 87.536 106.987 1.00 68.76 130 ARG A C 1
ATOM 744 O O . ARG A 1 93 ? 93.255 87.461 105.966 1.00 68.76 130 ARG A O 1
ATOM 752 N N . LEU A 1 94 ? 94.048 88.673 107.674 1.00 66.52 131 LEU A N 1
ATOM 753 C CA . LEU A 1 94 ? 93.309 89.873 107.300 1.00 66.52 131 LEU A CA 1
ATOM 754 C C . LEU A 1 94 ? 93.971 90.611 106.141 1.00 66.52 131 LEU A C 1
ATOM 755 O O . LEU A 1 94 ? 93.277 91.212 105.314 1.00 66.52 131 LEU A O 1
ATOM 760 N N . ARG A 1 95 ? 95.304 90.588 106.066 1.00 66.73 132 ARG A N 1
ATOM 761 C CA . ARG A 1 95 ? 95.980 91.181 104.916 1.00 66.73 132 ARG A CA 1
ATOM 762 C C . ARG A 1 95 ? 95.615 90.473 103.619 1.00 66.73 132 ARG A C 1
ATOM 763 O O .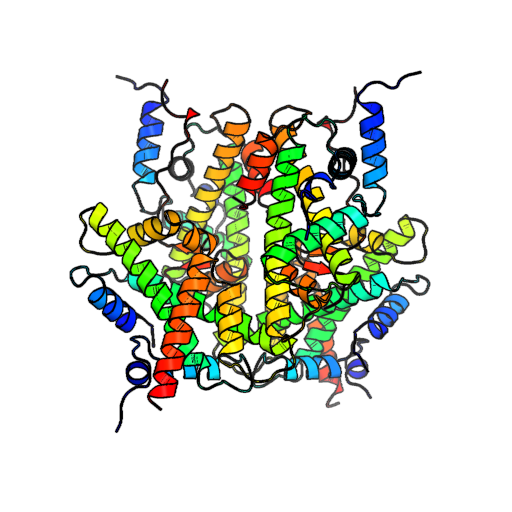 ARG A 1 95 ? 95.709 91.068 102.539 1.00 66.73 132 ARG A O 1
ATOM 771 N N . GLY A 1 96 ? 95.210 89.213 103.696 1.00 73.15 133 GLY A N 1
ATOM 772 C CA . GLY A 1 96 ? 94.811 88.465 102.525 1.00 73.15 133 GLY A CA 1
ATOM 773 C C . GLY A 1 96 ? 95.886 87.609 101.898 1.00 73.15 133 GLY A C 1
ATOM 774 O O . GLY A 1 96 ? 95.688 87.126 100.778 1.00 73.15 133 GLY A O 1
ATOM 775 N N . GLU A 1 97 ? 96.974 87.426 102.639 1.00 77.66 134 GLU A N 1
ATOM 776 C CA . GLU A 1 97 ? 98.029 86.442 102.429 1.00 77.66 134 GLU A CA 1
ATOM 777 C C . GLU A 1 97 ? 97.497 85.031 102.767 1.00 77.66 134 GLU A C 1
ATOM 778 O O . GLU A 1 97 ? 96.518 84.890 103.503 1.00 77.66 134 GLU A O 1
ATOM 784 N N . ARG A 1 98 ? 98.112 83.977 102.210 1.00 87.11 135 ARG A N 1
ATOM 785 C CA . ARG A 1 98 ? 97.700 82.573 102.409 1.00 87.11 135 ARG A CA 1
ATOM 786 C C . ARG A 1 98 ? 98.139 82.029 103.770 1.00 87.11 135 ARG A C 1
ATOM 787 O O . ARG A 1 98 ? 97.262 81.769 104.619 0.00 87.11 135 ARG A O 1
ATOM 795 N N . LYS B 2 5 ? 129.131 73.925 96.460 1.00 115.49 20 LYS B N 1
ATOM 796 C CA . LYS B 2 5 ? 128.479 73.474 97.685 1.00 115.49 20 LYS B CA 1
ATOM 797 C C . LYS B 2 5 ? 126.952 73.488 97.567 1.00 115.49 20 LYS B C 1
ATOM 798 O O . LYS B 2 5 ? 126.393 74.322 96.851 1.00 115.49 20 LYS B O 1
ATOM 804 N N . ILE B 2 6 ? 126.275 72.619 98.317 1.00 110.16 21 ILE B N 1
ATOM 805 C CA . ILE B 2 6 ? 124.815 72.643 98.507 1.00 110.16 21 ILE B CA 1
ATOM 806 C C . ILE B 2 6 ? 124.475 73.175 99.904 1.00 110.16 21 ILE B C 1
ATOM 807 O O . ILE B 2 6 ? 125.056 72.748 100.904 1.00 110.16 21 ILE B O 1
ATOM 812 N N . LEU B 2 7 ? 123.578 74.151 99.976 1.00 99.85 22 LEU B N 1
ATOM 813 C CA . LEU B 2 7 ? 123.192 74.825 101.217 1.00 99.85 22 LEU B CA 1
ATOM 814 C C . LEU B 2 7 ? 122.068 74.038 101.932 1.00 99.85 22 LEU B C 1
ATOM 815 O O . LEU B 2 7 ? 121.413 73.204 101.303 1.00 99.85 22 LEU B O 1
ATOM 820 N N . ARG B 2 8 ? 121.867 74.231 103.246 1.00 100.58 23 ARG B N 1
ATOM 821 C CA . ARG B 2 8 ? 121.062 73.277 104.098 1.00 100.58 23 ARG B CA 1
ATOM 822 C C . ARG B 2 8 ? 120.267 73.963 105.238 1.00 100.58 23 ARG B C 1
ATOM 823 O O . ARG B 2 8 ? 119.199 73.452 105.630 1.00 100.58 23 ARG B O 1
ATOM 831 N N . ASP B 2 9 ? 120.812 74.972 105.892 1.00 92.36 24 ASP B N 1
ATOM 832 C CA . ASP B 2 9 ? 120.415 75.375 107.250 1.00 92.36 24 ASP B CA 1
ATOM 833 C C . ASP B 2 9 ? 120.643 76.874 107.494 1.00 92.36 24 ASP B C 1
ATOM 834 O O . ASP B 2 9 ? 120.922 77.308 108.608 1.00 92.36 24 ASP B O 1
ATOM 839 N N . ASN B 2 10 ? 120.568 77.695 106.448 1.00 85.11 25 ASN B N 1
ATOM 840 C CA . ASN B 2 10 ? 120.877 79.113 106.561 1.00 85.11 25 ASN B CA 1
ATOM 841 C C . ASN B 2 10 ? 119.671 79.950 106.964 1.00 85.11 25 ASN B C 1
ATOM 842 O O . ASN B 2 10 ? 119.790 81.174 107.063 1.00 85.11 25 ASN B O 1
ATOM 847 N N . ILE B 2 11 ? 118.519 79.323 107.204 1.00 76.14 26 ILE B N 1
ATOM 848 C CA . ILE B 2 11 ? 117.364 80.074 107.680 1.00 76.14 26 ILE B CA 1
ATOM 849 C C . ILE B 2 11 ? 117.562 80.491 109.131 1.00 76.14 26 ILE B C 1
ATOM 850 O O . ILE B 2 11 ? 117.000 81.498 109.575 1.00 76.14 26 ILE B O 1
ATOM 855 N N . GLN B 2 12 ? 118.363 79.740 109.888 1.00 77.30 27 GLN B N 1
ATOM 856 C CA . GLN B 2 12 ? 118.723 80.144 111.238 1.00 77.30 27 GLN B CA 1
ATOM 857 C C . GLN B 2 12 ? 119.660 81.343 111.254 1.00 77.30 27 GLN B C 1
ATOM 858 O O . GLN B 2 12 ? 119.878 81.921 112.323 1.00 77.30 27 GLN B O 1
ATOM 864 N N . GLY B 2 13 ? 120.213 81.727 110.101 1.00 78.66 28 GLY B N 1
ATOM 865 C CA . GLY B 2 13 ? 121.076 82.891 110.039 1.00 78.66 28 GLY B CA 1
ATOM 866 C C . GLY B 2 13 ? 120.373 84.187 110.376 1.00 78.66 28 GLY B C 1
ATOM 867 O O . GLY B 2 13 ? 121.034 85.168 110.731 1.00 78.66 28 GLY B O 1
ATOM 868 N N . ILE B 2 14 ? 119.046 84.215 110.278 1.00 73.40 29 ILE B N 1
ATOM 869 C CA . ILE B 2 14 ? 118.270 85.359 110.737 1.00 73.40 29 ILE B CA 1
ATOM 870 C C . ILE B 2 14 ? 118.114 85.219 112.243 1.00 73.40 29 ILE B C 1
ATOM 871 O O . ILE B 2 14 ? 117.152 84.613 112.729 1.00 73.40 29 ILE B O 1
ATOM 876 N N . THR B 2 15 ? 119.057 85.784 112.990 1.00 76.48 30 THR B N 1
ATOM 877 C CA . THR B 2 15 ? 119.153 85.524 114.414 1.00 76.48 30 THR B CA 1
ATOM 878 C C . THR B 2 15 ? 118.015 86.204 115.172 1.00 76.48 30 THR B C 1
ATOM 879 O O . THR B 2 15 ? 117.302 87.065 114.651 1.00 76.48 30 THR B O 1
ATOM 883 N N . LYS B 2 16 ? 117.850 85.789 116.426 1.00 70.10 31 LYS B N 1
ATOM 884 C CA . LYS B 2 16 ? 116.831 86.385 117.287 1.00 70.10 31 LYS B CA 1
ATOM 885 C C . LYS B 2 16 ? 117.012 87.887 117.468 1.00 70.10 31 LYS B C 1
ATOM 886 O O . LYS B 2 16 ? 116.006 88.616 117.409 1.00 70.10 31 LYS B O 1
ATOM 892 N N . PRO B 2 17 ? 118.219 88.419 117.702 1.00 72.09 32 PRO B N 1
ATOM 893 C CA . PRO B 2 17 ? 118.350 89.882 117.788 1.00 72.09 32 PRO B CA 1
ATOM 894 C C . PRO B 2 17 ? 117.931 90.605 116.522 1.00 72.09 32 PRO B C 1
ATOM 895 O O . PRO B 2 17 ? 117.438 91.735 116.606 1.00 72.09 32 PRO B O 1
ATOM 899 N N . ALA B 2 18 ? 118.106 89.995 115.348 1.00 68.78 33 ALA B N 1
ATOM 900 C CA . ALA B 2 18 ? 117.645 90.628 114.118 1.00 68.78 33 ALA B CA 1
ATOM 901 C C . ALA B 2 18 ? 116.127 90.768 114.112 1.00 68.78 33 ALA B C 1
ATOM 902 O O . ALA B 2 18 ? 115.589 91.826 113.759 1.00 68.78 33 ALA B O 1
ATOM 904 N N . ILE B 2 19 ? 115.420 89.709 114.510 1.00 66.76 34 ILE B N 1
ATOM 905 C CA . ILE B 2 19 ? 113.965 89.775 114.599 1.00 66.76 34 ILE B CA 1
ATOM 906 C C . ILE B 2 19 ? 113.550 90.809 115.633 1.00 66.76 34 ILE B C 1
ATOM 907 O O . ILE B 2 19 ? 112.578 91.553 115.440 1.00 66.76 34 ILE B O 1
ATOM 912 N N . ARG B 2 20 ? 114.277 90.892 116.745 1.00 68.94 35 ARG B N 1
ATOM 913 C CA . ARG B 2 20 ? 113.955 91.842 117.791 1.00 68.94 35 ARG B CA 1
ATOM 914 C C . ARG B 2 20 ? 114.151 93.241 117.277 1.00 68.94 35 ARG B C 1
ATOM 915 O O . ARG B 2 20 ? 113.260 94.024 117.434 1.00 68.94 35 ARG B O 1
ATOM 923 N N . ARG B 2 21 ? 115.197 93.540 116.524 1.00 70.95 36 ARG B N 1
ATOM 924 C CA . ARG B 2 21 ? 115.397 94.870 115.956 1.00 70.95 36 ARG B CA 1
ATOM 925 C C . ARG B 2 21 ? 114.312 95.206 114.942 1.00 70.95 36 ARG B C 1
ATOM 926 O O . ARG B 2 21 ? 113.803 96.335 114.915 1.00 70.95 36 ARG B O 1
ATOM 934 N N . LEU B 2 22 ? 113.940 94.271 114.072 1.00 67.87 37 LEU B N 1
ATOM 935 C CA . LEU B 2 22 ? 112.853 94.495 113.116 1.00 67.87 37 LEU B CA 1
ATOM 936 C C . LEU B 2 22 ? 111.564 94.818 113.847 1.00 67.87 37 LEU B C 1
ATOM 937 O O . LEU B 2 22 ? 110.854 95.753 113.479 1.00 67.87 37 LEU B O 1
ATOM 942 N N . ALA B 2 23 ? 111.243 94.110 114.921 1.00 68.67 38 ALA B N 1
ATOM 943 C CA . ALA B 2 23 ? 110.053 94.405 115.693 1.00 68.67 38 ALA B CA 1
ATOM 944 C C . ALA B 2 23 ? 110.153 95.762 116.393 1.00 68.67 38 ALA B C 1
ATOM 945 O O . ALA B 2 23 ? 109.164 96.486 116.448 1.00 68.67 38 ALA B O 1
ATOM 947 N N . ARG B 2 24 ? 111.335 96.171 116.876 1.00 76.67 39 ARG B N 1
ATOM 948 C CA . ARG B 2 24 ? 111.517 97.476 117.509 1.00 76.67 39 ARG B CA 1
ATOM 949 C C . ARG B 2 24 ? 111.291 98.595 116.513 1.00 76.67 39 ARG B C 1
ATOM 950 O O . ARG B 2 24 ? 110.647 99.576 116.851 1.00 76.67 39 ARG B O 1
ATOM 958 N N . ARG B 2 25 ? 111.738 98.427 115.261 1.00 71.42 40 ARG B N 1
ATOM 959 C CA . ARG B 2 25 ? 111.424 99.427 114.249 1.00 71.42 40 ARG B CA 1
ATOM 960 C C . ARG B 2 25 ? 109.927 99.486 113.973 1.00 71.42 40 ARG B C 1
ATOM 961 O O . ARG B 2 25 ? 109.393 100.562 113.685 1.00 71.42 40 ARG B O 1
ATOM 969 N N . GLY B 2 26 ? 109.236 98.353 114.064 1.00 68.76 41 GLY B N 1
ATOM 970 C CA . GLY B 2 26 ? 107.800 98.334 113.874 1.00 68.76 41 GLY B CA 1
ATOM 971 C C . GLY B 2 26 ? 106.986 98.810 115.055 1.00 68.76 41 GLY B C 1
ATOM 972 O O . GLY B 2 26 ? 105.764 98.937 114.930 1.00 68.76 41 GLY B O 1
ATOM 973 N N . GLY B 2 27 ? 107.619 99.085 116.193 1.00 71.21 42 GLY B N 1
ATOM 974 C CA . GLY B 2 27 ? 106.919 99.580 117.359 1.00 71.21 42 GLY B CA 1
ATOM 975 C C . GLY B 2 27 ? 106.532 98.537 118.386 1.00 71.21 42 GLY B C 1
ATOM 976 O O . GLY B 2 27 ? 105.806 98.869 119.331 1.00 71.21 42 GLY B O 1
ATOM 977 N N . VAL B 2 28 ? 106.950 97.287 118.237 1.00 72.43 43 VAL B N 1
ATOM 978 C CA . VAL B 2 28 ? 106.645 96.233 119.202 1.00 72.43 43 VAL B CA 1
ATOM 979 C C . VAL B 2 28 ? 107.474 96.429 120.464 1.00 72.43 43 VAL B C 1
ATOM 980 O O . VAL B 2 28 ? 108.701 96.481 120.412 1.00 72.43 43 VAL B O 1
ATOM 984 N N . LYS B 2 29 ? 106.826 96.513 121.634 1.00 83.55 44 LYS B N 1
ATOM 985 C CA . LYS B 2 29 ? 107.494 96.710 122.938 1.00 83.55 44 LYS B CA 1
ATOM 986 C C . LYS B 2 29 ? 107.904 95.410 123.612 1.00 83.55 44 LYS B C 1
ATOM 987 O O . LYS B 2 29 ? 108.949 95.380 124.254 1.00 83.55 44 LYS B O 1
ATOM 993 N N . ARG B 2 30 ? 107.112 94.337 123.500 1.00 83.64 45 ARG B N 1
ATOM 994 C CA . ARG B 2 30 ? 107.380 93.103 124.222 1.00 83.64 45 ARG B CA 1
ATOM 995 C C . ARG B 2 30 ? 107.033 91.922 123.327 1.00 83.64 45 ARG B C 1
ATOM 996 O O . ARG B 2 30 ? 105.991 91.923 122.667 1.00 83.64 45 ARG B O 1
ATOM 1004 N N . ILE B 2 31 ? 107.906 90.917 123.310 1.00 78.24 46 ILE B N 1
ATOM 1005 C CA . ILE B 2 31 ? 107.868 89.850 122.315 1.00 78.24 46 ILE B CA 1
ATOM 1006 C C . ILE B 2 31 ? 107.763 88.504 123.019 1.00 78.24 46 ILE B C 1
ATOM 1007 O O . ILE B 2 31 ? 108.449 88.261 124.017 1.00 78.24 46 ILE B O 1
ATOM 1012 N N . SER B 2 32 ? 106.863 87.611 122.562 1.00 72.72 47 SER B N 1
ATOM 1013 C CA . SER B 2 32 ? 106.743 86.227 123.062 1.00 72.72 47 SER B CA 1
ATOM 1014 C C . SER B 2 32 ? 107.574 85.223 122.269 1.00 72.72 47 SER B C 1
ATOM 1015 O O . SER B 2 32 ? 107.761 85.366 121.066 1.00 72.72 47 SER B O 1
ATOM 1018 N N . ALA B 2 33 ? 108.039 84.159 122.916 1.00 74.03 48 ALA B N 1
ATOM 1019 C CA . ALA B 2 33 ? 109.057 83.268 122.374 1.00 74.03 48 ALA B CA 1
ATOM 1020 C C . ALA B 2 33 ? 108.686 82.462 121.122 1.00 74.03 48 ALA B C 1
ATOM 1021 O O . ALA B 2 33 ? 109.603 82.016 120.439 1.00 74.03 48 ALA B O 1
ATOM 1023 N N . LEU B 2 34 ? 107.411 82.248 120.768 1.00 68.32 49 LEU B N 1
ATOM 1024 C CA . LEU B 2 34 ? 107.107 81.489 119.562 1.00 68.32 49 LEU B CA 1
ATOM 1025 C C . LEU B 2 34 ? 107.027 82.354 118.314 1.00 68.32 49 LEU B C 1
ATOM 1026 O O . LEU B 2 34 ? 106.786 81.822 117.226 1.00 68.32 49 LEU B O 1
ATOM 1031 N N . ILE B 2 35 ? 107.217 83.668 118.446 1.00 66.49 50 ILE B N 1
ATOM 1032 C CA . ILE B 2 35 ? 107.110 84.570 117.305 1.00 66.49 50 ILE B CA 1
ATOM 1033 C C . ILE B 2 35 ? 108.189 84.279 116.269 1.00 66.49 50 ILE B C 1
ATOM 1034 O O . ILE B 2 35 ? 107.946 84.389 115.060 1.00 66.49 50 ILE B O 1
ATOM 1039 N N . TYR B 2 36 ? 109.381 83.880 116.718 1.00 67.13 51 TYR B N 1
ATOM 1040 C CA . TYR B 2 36 ? 110.531 83.783 115.823 1.00 67.13 51 TYR B CA 1
ATOM 1041 C C . TYR B 2 36 ? 110.316 82.736 114.735 1.00 67.13 51 TYR B C 1
ATOM 1042 O O . TYR B 2 36 ? 110.660 82.964 113.570 1.00 67.13 51 TYR B O 1
ATOM 1051 N N . GLU B 2 37 ? 109.763 81.577 115.096 1.00 70.99 52 GLU B N 1
ATOM 1052 C CA . GLU B 2 37 ? 109.530 80.538 114.096 1.00 70.99 52 GLU B CA 1
ATOM 1053 C C . GLU B 2 37 ? 108.531 81.001 113.043 1.00 70.99 52 GLU B C 1
ATOM 1054 O O . GLU B 2 37 ? 108.725 80.766 111.844 1.00 70.99 52 GLU B O 1
ATOM 1060 N N . GLU B 2 38 ? 107.456 81.665 113.474 1.00 67.75 53 GLU B N 1
ATOM 1061 C CA . GLU B 2 38 ? 106.474 82.172 112.522 1.00 67.75 53 GLU B CA 1
ATOM 1062 C C . GLU B 2 38 ? 107.086 83.222 111.605 1.00 67.75 53 GLU B C 1
ATOM 1063 O O . GLU B 2 38 ? 106.808 83.241 110.400 1.00 67.75 53 GLU B O 1
ATOM 1069 N N . VAL B 2 39 ? 107.929 84.099 112.153 1.00 63.25 54 VAL B N 1
ATOM 1070 C CA . VAL B 2 39 ? 108.546 85.129 111.326 1.00 63.25 54 VAL B CA 1
ATOM 1071 C C . VAL B 2 39 ? 109.500 84.504 110.319 1.00 63.25 54 VAL B C 1
ATOM 1072 O O . VAL B 2 39 ? 109.558 84.921 109.156 1.00 63.25 54 VAL B O 1
ATOM 1076 N N . ARG B 2 40 ? 110.255 83.485 110.739 1.00 65.48 55 ARG B N 1
ATOM 1077 C CA . ARG B 2 40 ? 111.142 82.800 109.805 1.00 65.48 55 ARG B CA 1
ATOM 1078 C C . ARG B 2 40 ? 110.355 82.103 108.701 1.00 65.48 55 ARG B C 1
ATOM 1079 O O . ARG B 2 40 ? 110.767 82.117 107.537 1.00 65.48 55 ARG B O 1
ATOM 1087 N N . ALA B 2 41 ? 109.222 81.485 109.045 1.00 60.72 56 ALA B N 1
ATOM 1088 C CA . ALA B 2 41 ? 108.401 80.844 108.021 1.00 60.72 56 ALA B CA 1
ATOM 1089 C C . ALA B 2 41 ? 107.841 81.866 107.036 1.00 60.72 56 ALA B C 1
ATOM 1090 O O . ALA B 2 41 ? 107.807 81.622 105.822 1.00 60.72 56 ALA B O 1
ATOM 1092 N N . VAL B 2 42 ? 107.390 83.015 107.545 1.00 60.53 57 VAL B N 1
ATOM 1093 C CA . VAL B 2 42 ? 106.874 84.070 106.675 1.00 60.53 57 VAL B CA 1
ATOM 1094 C C . VAL B 2 42 ? 107.970 84.568 105.742 1.00 60.53 57 VAL B C 1
ATOM 1095 O O . VAL B 2 42 ? 107.745 84.783 104.542 1.00 60.53 57 VAL B O 1
ATOM 1099 N N . LEU B 2 43 ? 109.176 84.752 106.284 1.00 59.31 58 LEU B N 1
ATOM 1100 C CA . LEU B 2 43 ? 110.318 85.138 105.465 1.00 59.31 58 LEU B CA 1
ATOM 1101 C C . LEU B 2 43 ? 110.601 84.105 104.387 1.00 59.31 58 LEU B C 1
ATOM 1102 O O . LEU B 2 43 ? 110.846 84.461 103.227 1.00 59.31 58 LEU B O 1
ATOM 1107 N N . LYS B 2 44 ? 110.562 82.822 104.746 1.00 61.65 59 LYS B N 1
ATOM 1108 C CA . LYS B 2 44 ? 110.804 81.775 103.764 1.00 61.65 59 LYS B CA 1
ATOM 1109 C C . LYS B 2 44 ? 109.788 81.840 102.635 1.00 61.65 59 LYS B C 1
ATOM 1110 O O . LYS B 2 44 ? 110.158 81.789 101.459 1.00 61.65 59 LYS B O 1
ATOM 1116 N N . THR B 2 45 ? 108.508 81.988 102.973 1.00 60.46 60 THR B N 1
ATOM 1117 C CA . THR B 2 45 ? 107.472 82.008 101.943 1.00 60.46 60 THR B CA 1
ATOM 1118 C C . THR B 2 45 ? 107.633 83.209 101.015 1.00 60.46 60 THR B C 1
ATOM 1119 O O . THR B 2 45 ? 107.591 83.070 99.782 1.00 60.46 60 THR B O 1
ATOM 1123 N N . PHE B 2 46 ? 107.817 84.399 101.592 1.00 55.21 61 PHE B N 1
ATOM 1124 C CA . PHE B 2 46 ? 107.930 85.601 100.774 1.00 55.21 61 PHE B CA 1
ATOM 1125 C C . PHE B 2 46 ? 109.158 85.534 99.873 1.00 55.21 61 PHE B C 1
ATOM 1126 O O . PHE B 2 46 ? 109.097 85.873 98.681 1.00 55.21 61 PHE B O 1
ATOM 1134 N N . LEU B 2 47 ? 110.307 85.129 100.412 1.00 57.57 62 LEU B N 1
ATOM 1135 C CA . LEU B 2 47 ? 111.505 85.020 99.595 1.00 57.57 62 LEU B CA 1
ATOM 1136 C C . LEU B 2 47 ? 111.340 83.957 98.527 1.00 57.57 62 LEU B C 1
ATOM 1137 O O . LEU B 2 47 ? 111.769 84.193 97.407 1.00 57.57 62 LEU B O 1
ATOM 1142 N N . GLU B 2 48 ? 110.692 82.827 98.803 1.00 60.48 63 GLU B N 1
ATOM 1143 C CA . GLU B 2 48 ? 110.475 81.842 97.749 1.00 60.48 63 GLU B CA 1
ATOM 1144 C C . GLU B 2 48 ? 109.643 82.421 96.617 1.00 60.48 63 GLU B C 1
ATOM 1145 O O . GLU B 2 48 ? 109.963 82.212 95.442 1.00 60.48 63 GLU B O 1
ATOM 1151 N N . ASN B 2 49 ? 108.582 83.163 96.939 1.00 57.52 64 ASN B N 1
ATOM 1152 C CA . ASN B 2 49 ? 107.760 83.742 95.877 1.00 57.52 64 ASN B CA 1
ATOM 1153 C C . ASN B 2 49 ? 108.563 84.726 95.028 1.00 57.52 64 ASN B C 1
ATOM 1154 O O . ASN B 2 49 ? 108.563 84.651 93.787 1.00 57.52 64 ASN B O 1
ATOM 1159 N N . VAL B 2 50 ? 109.280 85.642 95.684 1.00 51.33 65 VAL B N 1
ATOM 1160 C CA . VAL B 2 50 ? 109.994 86.669 94.932 1.00 51.33 65 VAL B CA 1
ATOM 1161 C C . VAL B 2 50 ? 111.131 86.051 94.125 1.00 51.33 65 VAL B C 1
ATOM 1162 O O . VAL B 2 50 ? 111.377 86.440 92.976 1.00 51.33 65 VAL B O 1
ATOM 1166 N N . ILE B 2 51 ? 111.825 85.066 94.699 1.00 55.34 66 ILE B N 1
ATOM 1167 C CA . ILE B 2 51 ? 112.920 84.416 93.994 1.00 55.34 66 ILE B CA 1
ATOM 1168 C C . ILE B 2 51 ? 112.395 83.592 92.828 1.00 55.34 66 ILE B C 1
ATOM 1169 O O . ILE B 2 51 ? 113.035 83.531 91.776 1.00 55.34 66 ILE B O 1
ATOM 1174 N N . ARG B 2 52 ? 111.230 82.958 92.977 1.00 58.74 67 ARG B N 1
ATOM 1175 C CA . ARG B 2 52 ? 110.635 82.253 91.849 1.00 58.74 67 ARG B CA 1
ATOM 1176 C C . ARG B 2 52 ? 110.358 83.206 90.698 1.00 58.74 67 ARG B C 1
ATOM 1177 O O . ARG B 2 52 ? 110.699 82.914 89.545 1.00 58.74 67 ARG B O 1
ATOM 1185 N N . ASP B 2 53 ? 109.764 84.364 90.994 1.00 56.11 68 ASP B N 1
ATOM 1186 C CA . ASP B 2 53 ? 109.476 85.310 89.918 1.00 56.11 68 ASP B CA 1
ATOM 1187 C C . ASP B 2 53 ? 110.760 85.829 89.274 1.00 56.11 68 ASP B C 1
ATOM 1188 O O . ASP B 2 53 ? 110.852 85.923 88.041 1.00 56.11 68 ASP B O 1
ATOM 1193 N N . ALA B 2 54 ? 111.775 86.139 90.086 1.00 55.08 69 ALA B N 1
ATOM 1194 C CA . ALA B 2 54 ? 113.017 86.675 89.538 1.00 55.08 69 ALA B CA 1
ATOM 1195 C C . ALA B 2 54 ? 113.759 85.634 88.707 1.00 55.08 69 ALA B C 1
ATOM 1196 O O . ALA B 2 54 ? 114.308 85.955 87.647 1.00 55.08 69 ALA B O 1
ATOM 1198 N N . VAL B 2 55 ? 113.779 84.381 89.165 1.00 55.35 70 VAL B N 1
ATOM 1199 C CA . VAL B 2 55 ? 114.443 83.327 88.413 1.00 55.35 70 VAL B CA 1
ATOM 1200 C C . VAL B 2 55 ? 113.696 83.044 87.121 1.00 55.35 70 VAL B C 1
ATOM 1201 O O . VAL B 2 55 ? 114.317 82.750 86.095 1.00 55.35 70 VAL B O 1
ATOM 1205 N N . THR B 2 56 ? 112.364 83.136 87.131 1.00 55.32 71 THR B N 1
ATOM 1206 C CA . THR B 2 56 ? 111.619 82.975 85.887 1.00 55.32 71 THR B CA 1
ATOM 1207 C C . THR B 2 56 ? 111.974 84.076 84.895 1.00 55.32 71 THR B C 1
ATOM 1208 O O . THR B 2 56 ? 112.205 83.810 83.708 1.00 55.32 71 THR B O 1
ATOM 1212 N N . TYR B 2 57 ? 112.042 85.323 85.371 1.00 55.05 72 TYR B N 1
ATOM 1213 C CA . TYR B 2 57 ? 112.439 86.419 84.488 1.00 55.05 72 TYR B CA 1
ATOM 1214 C C . TYR B 2 57 ? 113.838 86.194 83.926 1.00 55.05 72 TYR B C 1
ATOM 1215 O O . TYR B 2 57 ? 114.078 86.395 82.727 1.00 55.05 72 TYR B O 1
ATOM 1224 N N . THR B 2 58 ? 114.770 85.756 84.773 1.00 60.40 73 THR B N 1
ATOM 1225 C CA . THR B 2 58 ? 116.140 85.531 84.322 1.00 60.40 73 THR B CA 1
ATOM 1226 C C . THR B 2 58 ? 116.203 84.409 83.292 1.00 60.40 73 THR B C 1
ATOM 1227 O O . THR B 2 58 ? 116.853 84.547 82.249 1.00 60.40 73 THR B O 1
ATOM 1231 N N . GLU B 2 59 ? 115.527 83.291 83.565 1.00 61.50 74 GLU B N 1
ATOM 1232 C CA . GLU B 2 59 ? 115.503 82.182 82.619 1.00 61.50 74 GLU B CA 1
ATOM 1233 C C . GLU B 2 59 ? 114.889 82.596 81.293 1.00 61.50 74 GLU B C 1
ATOM 1234 O O . GLU B 2 59 ? 115.309 82.109 80.237 1.00 61.50 74 GLU B O 1
ATOM 1240 N N . HIS B 2 60 ? 113.891 83.483 81.319 1.00 58.36 75 HIS B N 1
ATOM 1241 C CA . HIS B 2 60 ? 113.365 84.006 80.065 1.00 58.36 75 HIS B CA 1
ATOM 1242 C C . HIS B 2 60 ? 114.395 84.869 79.351 1.00 58.36 75 HIS B C 1
ATOM 1243 O O . HIS B 2 60 ? 114.482 84.852 78.119 1.00 58.36 75 HIS B O 1
ATOM 1250 N N . ALA B 2 61 ? 115.189 85.626 80.105 1.00 61.11 76 ALA B N 1
ATOM 1251 C CA . ALA B 2 61 ? 116.185 86.493 79.490 1.00 61.11 76 ALA B CA 1
ATOM 1252 C C . ALA B 2 61 ? 117.423 85.739 79.025 1.00 61.11 76 ALA B C 1
ATOM 1253 O O . ALA B 2 61 ? 118.355 86.372 78.517 1.00 61.11 76 ALA B O 1
ATOM 1255 N N . LYS B 2 62 ? 117.447 84.397 79.095 1.00 62.23 77 LYS B N 1
ATOM 1256 C CA . LYS B 2 62 ? 118.579 83.521 78.719 1.00 62.23 77 LYS B CA 1
ATOM 1257 C C . LYS B 2 62 ? 119.861 83.791 79.520 1.00 62.23 77 LYS B C 1
ATOM 1258 O O . LYS B 2 62 ? 120.929 83.320 79.135 1.00 62.23 77 LYS B O 1
ATOM 1264 N N . ARG B 2 63 ? 119.790 84.536 80.628 1.00 70.18 78 ARG B N 1
ATOM 1265 C CA . ARG B 2 63 ? 120.957 84.911 81.412 1.00 70.18 78 ARG B CA 1
ATOM 1266 C C . ARG B 2 63 ? 121.153 83.936 82.566 1.00 70.18 78 ARG B C 1
ATOM 1267 O O . ARG B 2 63 ? 120.298 83.100 82.865 1.00 70.18 78 ARG B O 1
ATOM 1275 N N . LYS B 2 64 ? 122.311 84.046 83.213 1.00 78.52 79 LYS B N 1
ATOM 1276 C CA . LYS B 2 64 ? 122.629 83.238 84.380 1.00 78.52 79 LYS B CA 1
ATOM 1277 C C . LYS B 2 64 ? 122.850 84.072 85.634 1.00 78.52 79 LYS B C 1
ATOM 1278 O O . LYS B 2 64 ? 123.055 83.502 86.710 1.00 78.52 79 LYS B O 1
ATOM 1284 N N . THR B 2 65 ? 122.814 85.395 85.527 1.00 75.89 80 THR B N 1
ATOM 1285 C CA . THR B 2 65 ? 122.974 86.289 86.665 1.00 75.89 80 THR B CA 1
ATOM 1286 C C . THR B 2 65 ? 121.662 87.017 86.916 1.00 75.89 80 THR B C 1
ATOM 1287 O O . THR B 2 65 ? 121.092 87.611 85.996 1.00 75.89 80 THR B O 1
ATOM 1291 N N . VAL B 2 66 ? 121.186 86.968 88.157 1.00 66.07 81 VAL B N 1
ATOM 1292 C CA . VAL B 2 66 ? 119.935 87.630 88.512 1.00 66.07 81 VAL B CA 1
ATOM 1293 C C . VAL B 2 66 ? 120.196 89.132 88.585 1.00 66.07 81 VAL B C 1
ATOM 1294 O O . VAL B 2 66 ? 120.778 89.625 89.553 1.00 66.07 81 VAL B O 1
ATOM 1298 N N . THR B 2 67 ? 119.832 89.870 87.552 1.00 63.40 82 THR B N 1
ATOM 1299 C CA . THR B 2 67 ? 119.992 91.325 87.515 1.00 63.40 82 THR B CA 1
ATOM 1300 C C . THR B 2 67 ? 119.004 91.973 88.470 1.00 63.40 82 THR B C 1
ATOM 1301 O O . THR B 2 67 ? 117.897 91.495 88.660 1.00 63.40 82 THR B O 1
ATOM 1305 N N . SER B 2 68 ? 119.351 93.100 89.060 1.00 63.68 83 SER B N 1
ATOM 1306 C CA . SER B 2 68 ? 118.476 93.821 89.980 1.00 63.68 83 SER B CA 1
ATOM 1307 C C . SER B 2 68 ? 117.172 94.234 89.312 1.00 63.68 83 SER B C 1
ATOM 1308 O O . SER B 2 68 ? 116.135 94.329 89.982 1.00 63.68 83 SER B O 1
ATOM 1311 N N . LEU B 2 69 ? 117.173 94.512 88.007 1.00 61.57 84 LEU B N 1
ATOM 1312 C CA . LEU B 2 69 ? 115.935 94.812 87.292 1.00 61.57 84 LEU B CA 1
ATOM 1313 C C . LEU B 2 69 ? 114.981 93.632 87.339 1.00 61.57 84 LEU B C 1
ATOM 1314 O O . LEU B 2 69 ? 113.781 93.826 87.478 1.00 61.57 84 LEU B O 1
ATOM 1319 N N . ASP B 2 70 ? 115.496 92.406 87.301 1.00 62.46 85 ASP B N 1
ATOM 1320 C CA . ASP B 2 70 ? 114.615 91.250 87.414 1.00 62.46 85 ASP B CA 1
ATOM 1321 C C . ASP B 2 70 ? 113.898 91.239 88.756 1.00 62.46 85 ASP B C 1
ATOM 1322 O O . ASP B 2 70 ? 112.691 90.982 88.822 1.00 62.46 85 ASP B O 1
ATOM 1327 N N . VAL B 2 71 ? 114.622 91.529 89.837 1.00 54.96 86 VAL B N 1
ATOM 1328 C CA . VAL B 2 71 ? 114.003 91.563 91.157 1.00 54.96 86 VAL B CA 1
ATOM 1329 C C . VAL B 2 71 ? 113.008 92.711 91.252 1.00 54.96 86 VAL B C 1
ATOM 1330 O O . VAL B 2 71 ? 111.943 92.576 91.866 1.00 54.96 86 VAL B O 1
ATOM 1334 N N . VAL B 2 72 ? 113.333 93.855 90.649 1.00 53.12 87 VAL B N 1
ATOM 1335 C CA . VAL B 2 72 ? 112.414 94.988 90.677 1.00 53.12 87 VAL B CA 1
ATOM 1336 C C . VAL B 2 72 ? 111.125 94.650 89.937 1.00 53.12 87 VAL B C 1
ATOM 1337 O O . VAL B 2 72 ? 110.023 94.952 90.411 1.00 53.12 87 VAL B O 1
ATOM 1341 N N . TYR B 2 73 ? 111.238 94.010 88.771 1.00 55.32 88 TYR B N 1
ATOM 1342 C CA . TYR B 2 73 ? 110.044 93.613 88.030 1.00 55.32 88 TYR B CA 1
ATOM 1343 C C . TYR B 2 73 ? 109.253 92.554 88.785 1.00 55.32 88 TYR B C 1
ATOM 1344 O O . TYR B 2 73 ? 108.017 92.560 88.757 1.00 55.32 88 TYR B O 1
ATOM 1353 N N . ALA B 2 74 ? 109.944 91.634 89.460 1.00 53.14 89 ALA B N 1
ATOM 1354 C CA . ALA B 2 74 ? 109.253 90.628 90.257 1.00 53.14 89 ALA B CA 1
ATOM 1355 C C . ALA B 2 74 ? 108.464 91.271 91.389 1.00 53.14 89 ALA B C 1
ATOM 1356 O O . ALA B 2 74 ? 107.322 90.886 91.659 1.00 53.14 89 ALA B O 1
ATOM 1358 N N . LEU B 2 75 ? 109.064 92.250 92.068 1.00 51.71 90 LEU B N 1
ATOM 1359 C CA . LEU B 2 75 ? 108.353 92.961 93.125 1.00 51.71 90 LEU B CA 1
ATOM 1360 C C . LEU B 2 75 ? 107.171 93.741 92.566 1.00 51.71 90 LEU B C 1
ATOM 1361 O O . LEU B 2 75 ? 106.098 93.778 93.177 1.00 51.71 90 LEU B O 1
ATOM 1366 N N . LYS B 2 76 ? 107.351 94.376 91.405 1.00 52.84 91 LYS B N 1
ATOM 1367 C CA . LYS B 2 76 ? 106.260 95.130 90.797 1.00 52.84 91 LYS B CA 1
ATOM 1368 C C . LYS B 2 76 ? 105.109 94.216 90.399 1.00 52.84 91 LYS B C 1
ATOM 1369 O O . LYS B 2 76 ? 103.939 94.612 90.467 1.00 52.84 91 LYS B O 1
ATOM 1375 N N . ARG B 2 77 ? 105.422 92.991 89.974 1.00 55.01 92 ARG B N 1
ATOM 1376 C CA . ARG B 2 77 ? 104.383 92.069 89.527 1.00 55.01 92 ARG B CA 1
ATOM 1377 C C . ARG B 2 77 ? 103.415 91.734 90.654 1.00 55.01 92 ARG B C 1
ATOM 1378 O O . ARG B 2 77 ? 102.205 91.617 90.428 1.00 55.01 92 ARG B O 1
ATOM 1386 N N . GLN B 2 78 ? 103.924 91.575 91.872 1.00 55.77 93 GLN B N 1
ATOM 1387 C CA . GLN B 2 78 ? 103.086 91.277 93.024 1.00 55.77 93 GLN B CA 1
ATOM 1388 C C . GLN B 2 78 ? 102.528 92.526 93.693 1.00 55.77 93 GLN B C 1
ATOM 1389 O O . GLN B 2 78 ? 101.846 92.410 94.717 1.00 55.77 93 GLN B O 1
ATOM 1395 N N . GLY B 2 79 ? 102.798 93.708 93.149 1.00 58.94 94 GLY B N 1
ATOM 1396 C CA . GLY B 2 79 ? 102.297 94.942 93.712 1.00 58.94 94 GLY B CA 1
ATOM 1397 C C . GLY B 2 79 ? 103.162 95.563 94.782 1.00 58.94 94 GLY B C 1
ATOM 1398 O O . GLY B 2 79 ? 102.777 96.595 95.344 1.00 58.94 94 GLY B O 1
ATOM 1399 N N . ARG B 2 80 ? 104.312 94.975 95.085 1.00 57.93 95 ARG B N 1
ATOM 1400 C CA . ARG B 2 80 ? 105.239 95.527 96.072 1.00 57.93 95 ARG B CA 1
ATOM 1401 C C . ARG B 2 80 ? 106.312 96.370 95.386 1.00 57.93 95 ARG B C 1
ATOM 1402 O O . ARG B 2 80 ? 107.506 96.080 95.453 1.00 57.93 95 ARG B O 1
ATOM 1410 N N . THR B 2 81 ? 105.860 97.426 94.710 1.00 53.81 96 THR B N 1
ATOM 1411 C CA . THR B 2 81 ? 106.753 98.284 93.941 1.00 53.81 96 THR B CA 1
ATOM 1412 C C . THR B 2 81 ? 107.870 98.836 94.817 1.00 53.81 96 THR B C 1
ATOM 1413 O O . THR B 2 81 ? 107.637 99.250 95.955 1.00 53.81 96 THR B O 1
ATOM 1417 N N . LEU B 2 82 ? 109.089 98.832 94.280 1.00 49.70 97 LEU B N 1
ATOM 1418 C CA . LEU B 2 82 ? 110.273 99.263 95.014 1.00 49.70 97 LEU B CA 1
ATOM 1419 C C . LEU B 2 82 ? 110.992 100.339 94.216 1.00 49.70 97 LEU B C 1
ATOM 1420 O O . LEU B 2 82 ? 111.312 100.133 93.040 1.00 49.70 97 LEU B O 1
ATOM 1425 N N . TYR B 2 83 ? 111.245 101.478 94.851 1.00 51.76 98 TYR B N 1
ATOM 1426 C CA . TYR B 2 83 ? 111.944 102.593 94.227 1.00 51.76 98 TYR B CA 1
ATOM 1427 C C . TYR B 2 83 ? 113.396 102.621 94.682 1.00 51.76 98 TYR B C 1
ATOM 1428 O O . TYR B 2 83 ? 113.694 102.374 95.854 1.00 51.76 98 TYR B O 1
ATOM 1437 N N . GLY B 2 84 ? 114.296 102.931 93.754 1.00 57.86 99 GLY B N 1
ATOM 1438 C CA . GLY B 2 84 ? 115.702 103.108 94.075 1.00 57.86 99 GLY B CA 1
ATOM 1439 C C . GLY B 2 84 ? 116.651 102.154 93.382 1.00 57.86 99 GLY B C 1
ATOM 1440 O O . GLY B 2 84 ? 117.858 102.214 93.653 1.00 57.86 99 GLY B O 1
ATOM 1441 N N . PHE B 2 85 ? 116.182 101.269 92.500 1.00 59.98 100 PHE B N 1
ATOM 1442 C CA . PHE B 2 85 ? 117.064 100.342 91.800 1.00 59.98 100 PHE B CA 1
ATOM 1443 C C . PHE B 2 85 ? 116.758 100.279 90.308 1.00 59.98 100 PHE B C 1
ATOM 1444 O O . PHE B 2 85 ? 117.086 99.282 89.656 1.00 59.98 100 PHE B O 1
ATOM 1452 N N . GLY B 2 86 ? 116.152 101.312 89.757 1.00 65.00 101 GLY B N 1
ATOM 1453 C CA . GLY B 2 86 ? 115.827 101.330 88.348 1.00 65.00 101 GLY B CA 1
ATOM 1454 C C . GLY B 2 86 ? 114.332 101.201 88.116 1.00 65.00 101 GLY B C 1
ATOM 1455 O O . GLY B 2 86 ? 113.592 100.629 88.929 1.00 65.00 101 GLY B O 1
ATOM 1456 N N . GLY B 2 87 ? 113.922 101.485 86.883 1.00 70.77 102 GLY B N 1
ATOM 1457 C CA . GLY B 2 87 ? 112.666 100.999 86.296 1.00 70.77 102 GLY B CA 1
ATOM 1458 C C . GLY B 2 87 ? 111.419 101.661 86.863 1.00 70.77 102 GLY B C 1
ATOM 1459 O O . GLY B 2 87 ? 110.423 100.944 87.072 0.00 70.77 102 GLY B O 1
ATOM 1461 N N . THR C 3 4 ? 90.137 71.707 58.428 1.00 104.96 15 THR C N 1
ATOM 1462 C CA . THR C 3 4 ? 90.770 72.804 57.689 1.00 104.96 15 THR C CA 1
ATOM 1463 C C . THR C 3 4 ? 91.136 73.989 58.594 1.00 104.96 15 THR C C 1
ATOM 1464 O O . THR C 3 4 ? 92.190 74.598 58.424 1.00 104.96 15 THR C O 1
ATOM 1468 N N . SER C 3 5 ? 90.306 74.303 59.586 1.00 87.36 16 SER C N 1
ATOM 1469 C CA . SER C 3 5 ? 90.551 75.392 60.535 1.00 87.36 16 SER C CA 1
ATOM 1470 C C . SER C 3 5 ? 91.779 75.118 61.403 1.00 87.36 16 SER C C 1
ATOM 1471 O O . SER C 3 5 ? 92.117 73.958 61.683 1.00 87.36 16 SER C O 1
ATOM 1474 N N . ARG C 3 6 ? 92.436 76.174 61.896 1.00 81.22 17 ARG C N 1
ATOM 1475 C CA . ARG C 3 6 ? 93.655 76.073 62.714 1.00 81.22 17 ARG C CA 1
ATOM 1476 C C . ARG C 3 6 ? 93.378 75.385 64.047 1.00 81.22 17 ARG C C 1
ATOM 1477 O O . ARG C 3 6 ? 94.240 74.671 64.544 1.00 81.22 17 ARG C O 1
ATOM 1485 N N . SER C 3 7 ? 92.156 75.470 64.565 1.00 76.15 18 SER C N 1
ATOM 1486 C CA . SER C 3 7 ? 91.809 74.770 65.797 1.00 76.15 18 SER C CA 1
ATOM 1487 C C . SER C 3 7 ? 91.770 73.262 65.584 1.00 76.15 18 SER C C 1
ATOM 1488 O O . SER C 3 7 ? 92.252 72.497 66.427 1.00 76.15 18 SER C O 1
ATOM 1491 N N . SER C 3 8 ? 91.195 72.817 64.465 1.00 81.14 19 SER C N 1
ATOM 1492 C CA . SER C 3 8 ? 91.182 71.390 64.161 1.00 81.14 19 SER C CA 1
ATOM 1493 C C . SER C 3 8 ? 92.591 70.867 63.923 1.00 81.14 19 SER C C 1
ATOM 1494 O O . SER C 3 8 ? 92.925 69.748 64.332 1.00 81.14 19 SER C O 1
ATOM 1497 N N . LYS C 3 9 ? 93.432 71.661 63.256 1.00 81.13 20 LYS C N 1
ATOM 1498 C CA . LYS C 3 9 ? 94.811 71.249 63.017 1.00 81.13 20 LYS C CA 1
ATOM 1499 C C . LYS C 3 9 ? 95.564 71.068 64.327 1.00 81.13 20 LYS C C 1
ATOM 1500 O O . LYS C 3 9 ? 96.331 70.112 64.485 1.00 81.13 20 LYS C O 1
ATOM 1506 N N . ALA C 3 10 ? 95.357 71.976 65.278 1.00 74.65 21 ALA C N 1
ATOM 1507 C CA . ALA C 3 10 ? 95.971 71.855 66.593 1.00 74.65 21 ALA C CA 1
ATOM 1508 C C . ALA C 3 10 ? 95.194 70.935 67.525 1.00 74.65 21 ALA C C 1
ATOM 1509 O O . ALA C 3 10 ? 95.652 70.686 68.644 1.00 74.65 21 ALA C O 1
ATOM 1511 N N . GLY C 3 11 ? 94.043 70.428 67.096 1.00 70.43 22 GLY C N 1
ATOM 1512 C CA . GLY C 3 11 ? 93.227 69.582 67.948 1.00 70.43 22 GLY C CA 1
ATOM 1513 C C . GLY C 3 11 ? 92.615 70.301 69.130 1.00 70.43 22 GLY C C 1
ATOM 1514 O O . GLY C 3 11 ? 92.591 69.754 70.240 1.00 70.43 22 GLY C O 1
ATOM 1515 N N . LEU C 3 12 ? 92.118 71.516 68.920 1.00 69.82 23 LEU C N 1
ATOM 1516 C CA . LEU C 3 12 ? 91.477 72.302 69.960 1.00 69.82 23 LEU C CA 1
ATOM 1517 C C . LEU C 3 12 ? 90.095 72.738 69.494 1.00 69.82 23 LEU C C 1
ATOM 1518 O O . LEU C 3 12 ? 89.812 72.804 68.295 1.00 69.82 23 LEU C O 1
ATOM 1523 N N . THR C 3 13 ? 89.227 73.027 70.461 1.00 67.37 24 THR C N 1
ATOM 1524 C CA . THR C 3 13 ? 87.895 73.531 70.152 1.00 67.37 24 THR C CA 1
ATOM 1525 C C . THR C 3 13 ? 87.820 75.051 70.177 1.00 67.37 24 THR C C 1
ATOM 1526 O O . THR C 3 13 ? 86.933 75.629 69.541 1.00 67.37 24 THR C O 1
ATOM 1530 N N . PHE C 3 14 ? 88.730 75.708 70.892 1.00 66.07 25 PHE C N 1
ATOM 1531 C CA . PHE C 3 14 ? 88.747 77.160 70.962 1.00 66.07 25 PHE C CA 1
ATOM 1532 C C . PHE C 3 14 ? 89.244 77.755 69.645 1.00 66.07 25 PHE C C 1
ATOM 1533 O O . PHE C 3 14 ? 90.030 77.130 68.931 1.00 66.07 25 PHE C O 1
ATOM 1541 N N . PRO C 3 15 ? 88.799 78.969 69.301 1.00 68.45 26 PRO C N 1
ATOM 1542 C CA . PRO C 3 15 ? 89.159 79.564 68.005 1.00 68.45 26 PRO C CA 1
ATOM 1543 C C . PRO C 3 15 ? 90.569 80.127 68.020 1.00 68.45 26 PRO C C 1
ATOM 1544 O O . PRO C 3 15 ? 90.855 81.120 68.698 1.00 68.45 26 PRO C O 1
ATOM 1548 N N . VAL C 3 16 ? 91.469 79.499 67.268 1.00 68.05 27 VAL C N 1
ATOM 1549 C CA . VAL C 3 16 ? 92.847 79.975 67.135 1.00 68.05 27 VAL C CA 1
ATOM 1550 C C . VAL C 3 16 ? 92.898 81.253 66.330 1.00 68.05 27 VAL C C 1
ATOM 1551 O O . VAL C 3 16 ? 93.601 82.186 66.705 1.00 68.05 27 VAL C O 1
ATOM 1555 N N . GLY C 3 17 ? 92.098 81.369 65.273 1.00 74.33 28 GLY C N 1
ATOM 1556 C CA . GLY C 3 17 ? 92.124 82.560 64.439 1.00 74.33 28 GLY C CA 1
ATOM 1557 C C . GLY C 3 17 ? 91.573 83.786 65.140 1.00 74.33 28 GLY C C 1
ATOM 1558 O O . GLY C 3 17 ? 92.108 84.889 64.993 1.00 74.33 28 GLY C O 1
ATOM 1559 N N . ARG C 3 18 ? 90.495 83.616 65.905 1.00 73.80 29 ARG C N 1
ATOM 1560 C CA . ARG C 3 18 ? 89.927 84.749 66.627 1.00 73.80 29 ARG C CA 1
ATOM 1561 C C . ARG C 3 18 ? 90.891 85.262 67.687 1.00 73.80 29 ARG C C 1
ATOM 1562 O O . ARG C 3 18 ? 91.038 86.476 67.866 1.00 73.80 29 ARG C O 1
ATOM 1570 N N . VAL C 3 19 ? 91.546 84.361 68.407 1.00 64.62 30 VAL C N 1
ATOM 1571 C CA . VAL C 3 19 ? 92.560 84.752 69.386 1.00 64.62 30 VAL C CA 1
ATOM 1572 C C . VAL C 3 19 ? 93.728 85.435 68.703 1.00 64.62 30 VAL C C 1
ATOM 1573 O O . VAL C 3 19 ? 94.225 86.440 69.201 1.00 64.62 30 VAL C O 1
ATOM 1577 N N . HIS C 3 20 ? 94.121 84.999 67.517 1.00 66.71 31 HIS C N 1
ATOM 1578 C CA . HIS C 3 20 ? 95.196 85.660 66.784 1.00 66.71 31 HIS C CA 1
ATOM 1579 C C . HIS C 3 20 ? 94.797 87.075 66.380 1.00 66.71 31 HIS C C 1
ATOM 1580 O O . HIS C 3 20 ? 95.594 88.016 66.502 1.00 66.71 31 HIS C O 1
ATOM 1587 N N . ARG C 3 21 ? 93.574 87.272 65.873 1.00 71.21 32 ARG C N 1
ATOM 1588 C CA . ARG C 3 21 ? 93.072 88.615 65.555 1.00 71.21 32 ARG C CA 1
ATOM 1589 C C . ARG C 3 21 ? 93.045 89.464 66.811 1.00 71.21 32 ARG C C 1
ATOM 1590 O O . ARG C 3 21 ? 93.481 90.607 66.759 1.00 71.21 32 ARG C O 1
ATOM 1598 N N . LEU C 3 22 ? 92.578 88.938 67.930 1.00 65.38 33 LEU C N 1
ATOM 1599 C CA . LEU C 3 22 ? 92.512 89.737 69.148 1.00 65.38 33 LEU C CA 1
ATOM 1600 C C . LEU C 3 22 ? 93.903 90.146 69.610 1.00 65.38 33 LEU C C 1
ATOM 1601 O O . LEU C 3 22 ? 94.095 91.261 70.107 1.00 65.38 33 LEU C O 1
ATOM 1606 N N . LEU C 3 23 ? 94.888 89.267 69.463 1.00 61.74 34 LEU C N 1
ATOM 1607 C CA . LEU C 3 23 ? 96.261 89.606 69.797 1.00 61.74 34 LEU C CA 1
ATOM 1608 C C . LEU C 3 23 ? 96.801 90.672 68.846 1.00 61.74 34 LEU C C 1
ATOM 1609 O O . LEU C 3 23 ? 97.472 91.596 69.282 1.00 61.74 34 LEU C O 1
ATOM 1614 N N . ARG C 3 24 ? 96.482 90.616 67.546 1.00 72.06 35 ARG C N 1
ATOM 1615 C CA . ARG C 3 24 ? 96.878 91.662 66.576 1.00 72.06 35 ARG C CA 1
ATOM 1616 C C . ARG C 3 24 ? 96.203 93.000 66.873 1.00 72.06 35 ARG C C 1
ATOM 1617 O O . ARG C 3 24 ? 96.848 94.028 66.699 1.00 72.06 35 ARG C O 1
ATOM 1625 N N . ARG C 3 25 ? 94.945 93.024 67.331 1.00 69.90 36 ARG C N 1
ATOM 1626 C CA . ARG C 3 25 ? 94.218 94.269 67.546 1.00 69.90 36 ARG C CA 1
ATOM 1627 C C . ARG C 3 25 ? 94.377 94.832 68.950 1.00 69.90 36 ARG C C 1
ATOM 1628 O O . ARG C 3 25 ? 93.994 95.982 69.184 1.00 69.90 36 ARG C O 1
ATOM 1636 N N . GLY C 3 26 ? 94.923 94.062 69.885 1.00 66.32 37 GLY C N 1
ATOM 1637 C CA . GLY C 3 26 ? 95.049 94.507 71.256 1.00 66.32 37 GLY C CA 1
ATOM 1638 C C . GLY C 3 26 ? 96.195 95.443 71.550 1.00 66.32 37 GLY C C 1
ATOM 1639 O O . GLY C 3 26 ? 96.322 95.899 72.690 1.00 66.32 37 GLY C O 1
ATOM 1640 N N . ASN C 3 27 ? 97.038 95.742 70.560 1.00 65.51 38 ASN C N 1
ATOM 1641 C CA . ASN C 3 27 ? 98.203 96.610 70.742 1.00 65.51 38 ASN C CA 1
ATOM 1642 C C . ASN C 3 27 ? 99.133 96.065 71.823 1.00 65.51 38 ASN C C 1
ATOM 1643 O O . ASN C 3 27 ? 99.480 96.753 72.785 1.00 65.51 38 ASN C O 1
ATOM 1648 N N . TYR C 3 28 ? 99.539 94.808 71.658 1.00 59.14 39 TYR C N 1
ATOM 1649 C CA . TYR C 3 28 ? 100.466 94.173 72.584 1.00 59.14 39 TYR C CA 1
ATOM 1650 C C . TYR C 3 28 ? 101.897 94.152 72.072 1.00 59.14 39 TYR C C 1
ATOM 1651 O O . TYR C 3 28 ? 102.830 94.290 72.869 1.00 59.14 39 TYR C O 1
ATOM 1660 N N . ALA C 3 29 ? 102.091 93.985 70.767 1.00 66.70 40 ALA C N 1
ATOM 1661 C CA . ALA C 3 29 ? 103.420 94.014 70.177 1.00 66.70 40 ALA C CA 1
ATOM 1662 C C . ALA C 3 29 ? 103.283 94.314 68.694 1.00 66.70 40 ALA C C 1
ATOM 1663 O O . ALA C 3 29 ? 102.207 94.170 68.109 1.00 66.70 40 ALA C O 1
ATOM 1665 N N . GLN C 3 30 ? 104.395 94.736 68.089 1.00 77.49 41 GLN C N 1
ATOM 1666 C CA . GLN C 3 30 ? 104.369 95.083 66.673 1.00 77.49 41 GLN C CA 1
ATOM 1667 C C . GLN C 3 30 ? 104.244 93.850 65.789 1.00 77.49 41 GLN C C 1
ATOM 1668 O O . GLN C 3 30 ? 103.657 93.926 64.705 1.00 77.49 41 GLN C O 1
ATOM 1674 N N . ARG C 3 31 ? 104.762 92.703 66.207 1.00 82.62 42 ARG C N 1
ATOM 1675 C CA . ARG C 3 31 ? 104.690 91.450 65.476 1.00 82.62 42 ARG C CA 1
ATOM 1676 C C . ARG C 3 31 ? 104.290 90.357 66.430 1.00 82.62 42 ARG C C 1
ATOM 1677 O O . ARG C 3 31 ? 104.543 90.421 67.631 1.00 82.62 42 ARG C O 1
ATOM 1685 N N . ILE C 3 32 ? 103.700 89.295 65.913 1.00 73.27 43 ILE C N 1
ATOM 1686 C CA . ILE C 3 32 ? 103.204 88.184 66.713 1.00 73.27 43 ILE C CA 1
ATOM 1687 C C . ILE C 3 32 ? 103.564 86.879 66.032 1.00 73.27 43 ILE C C 1
ATOM 1688 O O . ILE C 3 32 ? 103.298 86.694 64.856 1.00 73.27 43 ILE C O 1
ATOM 1693 N N . GLY C 3 33 ? 104.171 85.973 66.786 1.00 72.04 44 GLY C N 1
ATOM 1694 C CA . GLY C 3 33 ? 104.558 84.683 66.248 1.00 72.04 44 GLY C CA 1
ATOM 1695 C C . GLY C 3 33 ? 103.358 83.822 65.900 1.00 72.04 44 GLY C C 1
ATOM 1696 O O . GLY C 3 33 ? 102.217 84.091 66.266 1.00 72.04 44 GLY C O 1
ATOM 1697 N N . SER C 3 34 ? 103.641 82.746 65.163 1.00 72.36 45 SER C N 1
ATOM 1698 C CA . SER C 3 34 ? 102.576 81.867 64.693 1.00 72.36 45 SER C CA 1
ATOM 1699 C C . SER C 3 34 ? 102.060 80.954 65.799 1.00 72.36 45 SER C C 1
ATOM 1700 O O . SER C 3 34 ? 100.858 80.678 65.863 1.00 72.36 45 SER C O 1
ATOM 1703 N N . GLY C 3 35 ? 102.943 80.470 66.667 1.00 67.90 46 GLY C N 1
ATOM 1704 C CA . GLY C 3 35 ? 102.546 79.558 67.717 1.00 67.90 46 GLY C CA 1
ATOM 1705 C C . GLY C 3 35 ? 102.007 80.197 68.975 1.00 67.90 46 GLY C C 1
ATOM 1706 O O . GLY C 3 35 ? 101.498 79.488 69.852 1.00 67.90 46 GLY C O 1
ATOM 1707 N N . ALA C 3 36 ? 102.098 81.524 69.091 1.00 62.19 47 ALA C N 1
ATOM 1708 C CA . ALA C 3 36 ? 101.577 82.190 70.285 1.00 62.19 47 ALA C CA 1
ATOM 1709 C C . ALA C 3 36 ? 100.067 82.040 70.419 1.00 62.19 47 ALA C C 1
ATOM 1710 O O . ALA C 3 36 ? 99.600 81.710 71.524 1.00 62.19 47 ALA C O 1
ATOM 1712 N N . PRO C 3 37 ? 99.250 82.280 69.384 1.00 59.85 48 PRO C N 1
ATOM 1713 C CA . PRO C 3 37 ? 97.812 82.040 69.549 1.00 59.85 48 PRO C CA 1
ATOM 1714 C C . PRO C 3 37 ? 97.475 80.592 69.840 1.00 59.85 48 PRO C C 1
ATOM 1715 O O . PRO C 3 37 ? 96.545 80.335 70.610 1.00 59.85 48 PRO C O 1
ATOM 1719 N N . VAL C 3 38 ? 98.214 79.636 69.273 1.00 58.15 49 VAL C N 1
ATOM 1720 C CA . VAL C 3 38 ? 97.957 78.229 69.570 1.00 58.15 49 VAL C CA 1
ATOM 1721 C C . VAL C 3 38 ? 98.217 77.944 71.043 1.00 58.15 49 VAL C C 1
ATOM 1722 O O . VAL C 3 38 ? 97.410 77.301 71.726 1.00 58.15 49 VAL C O 1
ATOM 1726 N N . TYR C 3 39 ? 99.348 78.435 71.557 1.00 57.48 50 TYR C N 1
ATOM 1727 C CA . TYR C 3 39 ? 99.665 78.240 72.967 1.00 57.48 50 TYR C CA 1
ATOM 1728 C C . TYR C 3 39 ? 98.606 78.874 73.859 1.00 57.48 50 TYR C C 1
ATOM 1729 O O . TYR C 3 39 ? 98.157 78.267 74.843 1.00 57.48 50 TYR C O 1
ATOM 1738 N N . LEU C 3 40 ? 98.187 80.096 73.523 1.00 54.08 51 LEU C N 1
ATOM 1739 C CA . LEU C 3 40 ? 97.224 80.802 74.360 1.00 54.08 51 LEU C CA 1
ATOM 1740 C C . LEU C 3 40 ? 95.865 80.114 74.343 1.00 54.08 51 LEU C C 1
ATOM 1741 O O . LEU C 3 40 ? 95.212 79.995 75.388 1.00 54.08 51 LEU C O 1
ATOM 1746 N N . THR C 3 41 ? 95.393 79.656 73.187 1.00 56.83 52 THR C N 1
ATOM 1747 C CA . THR C 3 41 ? 94.130 78.922 73.135 1.00 56.83 52 THR C CA 1
ATOM 1748 C C . THR C 3 41 ? 94.238 77.603 73.863 1.00 56.83 52 THR C C 1
ATOM 1749 O O . THR C 3 41 ? 93.292 77.233 74.542 1.00 56.83 52 THR C O 1
ATOM 1753 N N . ALA C 3 42 ? 95.372 76.921 73.817 1.00 54.89 53 ALA C N 1
ATOM 1754 C CA . ALA C 3 42 ? 95.510 75.696 74.595 1.00 54.89 53 ALA C CA 1
ATOM 1755 C C . ALA C 3 42 ? 95.403 75.980 76.088 1.00 54.89 53 ALA C C 1
ATOM 1756 O O . ALA C 3 42 ? 94.722 75.251 76.822 1.00 54.89 53 ALA C O 1
ATOM 1758 N N . VAL C 3 43 ? 96.054 77.049 76.554 1.00 54.13 54 VAL C N 1
ATOM 1759 C CA . VAL C 3 43 ? 95.996 77.382 77.975 1.00 54.13 54 VAL C CA 1
ATOM 1760 C C . VAL C 3 43 ? 94.573 77.746 78.386 1.00 54.13 54 VAL C C 1
ATOM 1761 O O . VAL C 3 43 ? 94.073 77.289 79.427 1.00 54.13 54 VAL C O 1
ATOM 1765 N N . LEU C 3 44 ? 93.896 78.564 77.576 1.00 54.74 55 LEU C N 1
ATOM 1766 C CA . LEU C 3 44 ? 92.524 78.948 77.898 1.00 54.74 55 LEU C CA 1
ATOM 1767 C C . LEU C 3 44 ? 91.602 77.738 77.903 1.00 54.74 55 LEU C C 1
ATOM 1768 O O . LEU C 3 44 ? 90.726 77.620 78.768 1.00 54.74 55 LEU C O 1
ATOM 1773 N N . GLU C 3 45 ? 91.780 76.828 76.943 1.00 63.11 56 GLU C N 1
ATOM 1774 C CA . GLU C 3 45 ? 90.953 75.631 76.888 1.00 63.11 56 GLU C CA 1
ATOM 1775 C C . GLU C 3 45 ? 91.167 74.759 78.114 1.00 63.11 56 GLU C C 1
ATOM 1776 O O . GLU C 3 45 ? 90.205 74.231 78.681 1.00 63.11 56 GLU C O 1
ATOM 1782 N N . TYR C 3 46 ? 92.421 74.606 78.551 1.00 64.02 57 TYR C N 1
ATOM 1783 C CA . TYR C 3 46 ? 92.672 73.817 79.753 1.00 64.02 57 TYR C CA 1
ATOM 1784 C C . TYR C 3 46 ? 92.023 74.451 80.977 1.00 64.02 57 TYR C C 1
ATOM 1785 O O . TYR C 3 46 ? 91.406 73.752 81.794 1.00 64.02 57 TYR C O 1
ATOM 1794 N N . LEU C 3 47 ? 92.158 75.771 81.130 1.00 59.09 58 LEU C N 1
ATOM 1795 C CA . LEU C 3 47 ? 91.574 76.425 82.298 1.00 59.09 58 LEU C CA 1
ATOM 1796 C C . LEU C 3 47 ? 90.054 76.316 82.289 1.00 59.09 58 LEU C C 1
ATOM 1797 O O . LEU C 3 47 ? 89.435 76.044 83.330 1.00 59.09 58 LEU C O 1
ATOM 1802 N N . ALA C 3 48 ? 89.438 76.514 81.122 1.00 61.62 59 ALA C N 1
ATOM 1803 C CA . ALA C 3 48 ? 87.991 76.377 81.016 1.00 61.62 59 ALA C CA 1
ATOM 1804 C C . ALA C 3 48 ? 87.552 74.955 81.327 1.00 61.62 59 ALA C C 1
ATOM 1805 O O . ALA C 3 48 ? 86.539 74.746 82.003 1.00 61.62 59 ALA C O 1
ATOM 1807 N N . ALA C 3 49 ? 88.302 73.962 80.843 1.00 64.73 60 ALA C N 1
ATOM 1808 C CA . ALA C 3 49 ? 87.952 72.575 81.125 1.00 64.73 60 ALA C CA 1
ATOM 1809 C C . ALA C 3 49 ? 88.020 72.284 82.616 1.00 64.73 60 ALA C C 1
ATOM 1810 O O . ALA C 3 49 ? 87.129 71.627 83.164 1.00 64.73 60 ALA C O 1
ATOM 1812 N N . GLU C 3 50 ? 89.057 72.760 83.312 1.00 67.45 61 GLU C N 1
ATOM 1813 C CA . GLU C 3 50 ? 89.180 72.554 84.757 1.00 67.45 61 GLU C CA 1
ATOM 1814 C C . GLU C 3 50 ? 88.029 73.206 85.502 1.00 67.45 61 GLU C C 1
ATOM 1815 O O . GLU C 3 50 ? 87.391 72.569 86.329 1.00 67.45 61 GLU C O 1
ATOM 1821 N N . ILE C 3 51 ? 87.720 74.460 85.182 1.00 60.73 62 ILE C N 1
ATOM 1822 C CA . ILE C 3 51 ? 86.652 75.160 85.891 1.00 60.73 62 ILE C CA 1
ATOM 1823 C C . ILE C 3 51 ? 85.311 74.480 85.642 1.00 60.73 62 ILE C C 1
ATOM 1824 O O . ILE C 3 51 ? 84.520 74.274 86.572 1.00 60.73 62 ILE C O 1
ATOM 1829 N N . LEU C 3 52 ? 84.989 74.119 84.408 1.00 64.28 63 LEU C N 1
ATOM 1830 C CA . LEU C 3 52 ? 83.724 73.456 84.134 1.00 64.28 63 LEU C CA 1
ATOM 1831 C C . LEU C 3 52 ? 83.632 72.065 84.717 1.00 64.28 63 LEU C C 1
ATOM 1832 O O . LEU C 3 52 ? 82.547 71.634 85.094 1.00 64.28 63 LEU C O 1
ATOM 1837 N N . GLU C 3 53 ? 84.738 71.326 84.757 1.00 73.53 64 GLU C N 1
ATOM 1838 C CA . GLU C 3 53 ? 84.684 70.020 85.402 1.00 73.53 64 GLU C CA 1
ATOM 1839 C C . GLU C 3 53 ? 84.375 70.157 86.886 1.00 73.53 64 GLU C C 1
ATOM 1840 O O . GLU C 3 53 ? 83.533 69.427 87.427 1.00 73.53 64 GLU C O 1
ATOM 1846 N N . LEU C 3 54 ? 85.041 71.097 87.563 1.00 68.41 65 LEU C N 1
ATOM 1847 C CA . LEU C 3 54 ? 84.759 71.290 88.982 1.00 68.41 65 LEU C CA 1
ATOM 1848 C C . LEU C 3 54 ? 83.331 71.777 89.201 1.00 68.41 65 LEU C C 1
ATOM 1849 O O . LEU C 3 54 ? 82.661 71.347 90.149 1.00 68.41 65 LEU C O 1
ATOM 1854 N N . ALA C 3 55 ? 82.839 72.654 88.323 1.00 68.55 66 ALA C N 1
ATOM 1855 C CA . ALA C 3 55 ? 81.465 73.126 88.455 1.00 68.55 66 ALA C CA 1
ATOM 1856 C C . ALA C 3 55 ? 80.468 71.997 88.232 1.00 68.55 66 ALA C C 1
ATOM 1857 O O . ALA C 3 55 ? 79.454 71.911 88.933 1.00 68.55 66 ALA C O 1
ATOM 1859 N N . GLY C 3 56 ? 80.735 71.124 87.262 1.00 76.57 67 GLY C N 1
ATOM 1860 C CA . GLY C 3 56 ? 79.850 69.995 87.034 1.00 76.57 67 GLY C CA 1
ATOM 1861 C C . GLY C 3 56 ? 79.832 69.031 88.202 1.00 76.57 67 GLY C C 1
ATOM 1862 O O . GLY C 3 56 ? 78.776 68.513 88.574 1.00 76.57 67 GLY C O 1
ATOM 1863 N N . ASN C 3 57 ? 80.998 68.780 88.802 1.00 80.19 68 ASN C N 1
ATOM 1864 C CA . ASN C 3 57 ? 81.039 67.936 89.992 1.00 80.19 68 ASN C CA 1
ATOM 1865 C C . ASN C 3 57 ? 80.260 68.567 91.140 1.00 80.19 68 ASN C C 1
ATOM 1866 O O . ASN C 3 57 ? 79.509 67.878 91.846 1.00 80.19 68 ASN C O 1
ATOM 1871 N N . ALA C 3 58 ? 80.416 69.878 91.336 1.00 79.44 69 ALA C N 1
ATOM 1872 C CA . ALA C 3 58 ? 79.682 70.558 92.398 1.00 79.44 69 ALA C CA 1
ATOM 1873 C C . ALA C 3 58 ? 78.180 70.501 92.153 1.00 79.44 69 ALA C C 1
ATOM 1874 O O . ALA C 3 58 ? 77.396 70.340 93.096 1.00 79.44 69 ALA C O 1
ATOM 1876 N N . ALA C 3 59 ? 77.759 70.635 90.894 1.00 80.87 70 ALA C N 1
ATOM 1877 C CA . ALA C 3 59 ? 76.338 70.549 90.577 1.00 80.87 70 ALA C CA 1
ATOM 1878 C C . ALA C 3 59 ? 75.810 69.136 90.784 1.00 80.87 70 ALA C C 1
ATOM 1879 O O . ALA C 3 59 ? 74.670 68.952 91.227 1.00 80.87 70 ALA C O 1
ATOM 1881 N N . ARG C 3 60 ? 76.619 68.124 90.461 1.00 88.47 71 ARG C N 1
ATOM 1882 C CA . ARG C 3 60 ? 76.210 66.744 90.696 1.00 88.47 71 ARG C CA 1
ATOM 1883 C C . ARG C 3 60 ? 76.041 66.469 92.183 1.00 88.47 71 ARG C C 1
ATOM 1884 O O . ARG C 3 60 ? 75.107 65.769 92.591 1.00 88.47 71 ARG C O 1
ATOM 1892 N N . ASP C 3 61 ? 76.942 67.005 93.010 1.00 93.44 72 ASP C N 1
ATOM 1893 C CA . ASP C 3 61 ? 76.813 66.831 94.454 1.00 93.44 72 ASP C CA 1
ATOM 1894 C C . ASP C 3 61 ? 75.535 67.465 94.989 1.00 93.44 72 ASP C C 1
ATOM 1895 O O . ASP C 3 61 ? 75.039 67.063 96.047 1.00 93.44 72 ASP C O 1
ATOM 1900 N N . ASN C 3 62 ? 75.048 68.511 94.330 1.00 91.08 73 ASN C N 1
ATOM 1901 C CA . ASN C 3 62 ? 73.814 69.215 94.668 1.00 91.08 73 ASN C CA 1
ATOM 1902 C C . ASN C 3 62 ? 72.577 68.574 94.018 1.00 91.08 73 ASN C C 1
ATOM 1903 O O . ASN C 3 62 ? 71.472 69.070 94.213 1.00 91.08 73 ASN C O 1
ATOM 1908 N N . LYS C 3 63 ? 72.735 67.476 93.251 1.00 92.03 74 LYS C N 1
ATOM 1909 C CA . LYS C 3 63 ? 71.652 66.788 92.537 1.00 92.03 74 LYS C CA 1
ATOM 1910 C C . LYS C 3 63 ? 70.948 67.716 91.549 1.00 92.03 74 LYS C C 1
ATOM 1911 O O . LYS C 3 63 ? 69.720 67.733 91.449 1.00 92.03 74 LYS C O 1
ATOM 1917 N N . LYS C 3 64 ? 71.736 68.486 90.803 1.00 94.04 75 LYS C N 1
ATOM 1918 C CA . LYS C 3 64 ? 71.238 69.321 89.722 1.00 94.04 75 LYS C CA 1
ATOM 1919 C C . LYS C 3 64 ? 71.951 68.963 88.425 1.00 94.04 75 LYS C C 1
ATOM 1920 O O . LYS C 3 64 ? 73.053 68.409 88.428 1.00 94.04 75 LYS C O 1
ATOM 1926 N N . SER C 3 65 ? 71.307 69.290 87.307 1.00 97.63 76 SER C N 1
ATOM 1927 C CA . SER C 3 65 ? 71.887 69.072 85.992 1.00 97.63 76 SER C CA 1
ATOM 1928 C C . SER C 3 65 ? 72.220 70.369 85.270 1.00 97.63 76 SER C C 1
ATOM 1929 O O . SER C 3 65 ? 72.745 70.321 84.153 1.00 97.63 76 SER C O 1
ATOM 1932 N N . ARG C 3 66 ? 71.937 71.518 85.873 1.00 90.92 77 ARG C N 1
ATOM 1933 C CA . ARG C 3 66 ? 72.275 72.815 85.310 1.00 90.92 77 ARG C CA 1
ATOM 1934 C C . ARG C 3 66 ? 73.320 73.490 86.186 1.00 90.92 77 ARG C C 1
ATOM 1935 O O . ARG C 3 66 ? 73.250 73.419 87.416 1.00 90.92 77 ARG C O 1
ATOM 1943 N N . ILE C 3 67 ? 74.285 74.143 85.550 1.00 71.81 78 ILE C N 1
ATOM 1944 C CA . ILE C 3 67 ? 75.337 74.855 86.265 1.00 71.81 78 ILE C CA 1
ATOM 1945 C C . ILE C 3 67 ? 74.898 76.301 86.456 1.00 71.81 78 ILE C C 1
ATOM 1946 O O . ILE C 3 67 ? 74.611 77.007 85.483 1.00 71.81 78 ILE C O 1
ATOM 1951 N N . ILE C 3 68 ? 74.843 76.739 87.708 1.00 65.15 79 ILE C N 1
ATOM 1952 C CA . ILE C 3 68 ? 74.426 78.096 88.051 1.00 65.15 79 ILE C CA 1
ATOM 1953 C C . ILE C 3 68 ? 75.608 78.806 88.699 1.00 65.15 79 ILE C C 1
ATOM 1954 O O . ILE C 3 68 ? 76.595 78.146 89.058 1.00 65.15 79 ILE C O 1
ATOM 1959 N N . PRO C 3 69 ? 75.571 80.132 88.854 1.00 60.89 80 PRO C N 1
ATOM 1960 C CA . PRO C 3 69 ? 76.708 80.831 89.474 1.00 60.89 80 PRO C CA 1
ATOM 1961 C C . PRO C 3 69 ? 77.097 80.299 90.840 1.00 60.89 80 PRO C C 1
ATOM 1962 O O . PRO C 3 69 ? 78.276 80.373 91.209 1.00 60.89 80 PRO C O 1
ATOM 1966 N N . ARG C 3 70 ? 76.143 79.769 91.608 1.00 61.75 81 ARG C N 1
ATOM 1967 C CA . ARG C 3 70 ? 76.474 79.198 92.909 1.00 61.75 81 ARG C CA 1
ATOM 1968 C C . ARG C 3 70 ? 77.449 78.036 92.767 1.00 61.75 81 ARG C C 1
ATOM 1969 O O . ARG C 3 70 ? 78.385 77.897 93.563 1.00 61.75 81 ARG C O 1
ATOM 1977 N N . HIS C 3 71 ? 77.249 77.193 91.751 1.00 65.86 82 HIS C N 1
ATOM 1978 C CA . HIS C 3 71 ? 78.128 76.045 91.562 1.00 65.86 82 HIS C CA 1
ATOM 1979 C C . HIS C 3 71 ? 79.536 76.481 91.179 1.00 65.86 82 HIS C C 1
ATOM 1980 O O . HIS C 3 71 ? 80.518 75.924 91.683 1.00 65.86 82 HIS C O 1
ATOM 1987 N N . LEU C 3 72 ? 79.658 77.480 90.302 1.00 60.12 83 LEU C N 1
ATOM 1988 C CA . LEU C 3 72 ? 80.975 78.014 89.969 1.00 60.12 83 LEU C CA 1
ATOM 1989 C C . LEU C 3 72 ? 81.644 78.619 91.195 1.00 60.12 83 LEU C C 1
ATOM 1990 O O . LEU C 3 72 ? 82.848 78.438 91.410 1.00 60.12 83 LEU C O 1
ATOM 1995 N N . GLN C 3 73 ? 80.873 79.343 92.006 1.00 62.80 84 GLN C N 1
ATOM 1996 C CA . GLN C 3 73 ? 81.423 79.976 93.199 1.00 62.80 84 GLN C CA 1
ATOM 1997 C C . GLN C 3 73 ? 81.972 78.921 94.152 1.00 62.80 84 GLN C C 1
ATOM 1998 O O . GLN C 3 73 ? 83.098 79.038 94.660 1.00 62.80 84 GLN C O 1
ATOM 2004 N N . LEU C 3 74 ? 81.188 77.862 94.381 1.00 63.55 85 LEU C N 1
ATOM 2005 C CA . LEU C 3 74 ? 81.621 76.777 95.255 1.00 63.55 85 LEU C CA 1
ATOM 2006 C C . LEU C 3 74 ? 82.849 76.073 94.697 1.00 63.55 85 LEU C C 1
ATOM 2007 O O . LEU C 3 74 ? 83.785 75.763 95.440 1.00 63.55 85 LEU C O 1
ATOM 2012 N N . ALA C 3 75 ? 82.858 75.805 93.389 1.00 62.90 86 ALA C N 1
ATOM 2013 C CA . ALA C 3 75 ? 83.986 75.108 92.785 1.00 62.90 86 ALA C CA 1
ATOM 2014 C C . ALA C 3 75 ? 85.265 75.922 92.904 1.00 62.90 86 ALA C C 1
ATOM 2015 O O . ALA C 3 75 ? 86.339 75.369 93.171 1.00 62.90 86 ALA C O 1
ATOM 2017 N N . ILE C 3 76 ? 85.175 77.236 92.706 1.00 59.46 87 ILE C N 1
ATOM 2018 C CA . ILE C 3 76 ? 86.367 78.073 92.788 1.00 59.46 87 ILE C CA 1
ATOM 2019 C C . ILE C 3 76 ? 86.870 78.158 94.223 1.00 59.46 87 ILE C C 1
ATOM 2020 O O . ILE C 3 76 ? 88.068 77.999 94.483 1.00 59.46 87 ILE C O 1
ATOM 2025 N N . ARG C 3 77 ? 85.974 78.407 95.183 1.00 61.64 88 ARG C N 1
ATOM 2026 C CA . ARG C 3 77 ? 86.449 78.521 96.559 1.00 61.64 88 ARG C CA 1
ATOM 2027 C C . ARG C 3 77 ? 86.883 77.189 97.157 1.00 61.64 88 ARG C C 1
ATOM 2028 O O . ARG C 3 77 ? 87.657 77.183 98.118 1.00 61.64 88 ARG C O 1
ATOM 2036 N N . ASN C 3 78 ? 86.396 76.050 96.673 1.00 69.04 89 ASN C N 1
ATOM 2037 C CA . ASN C 3 78 ? 86.790 74.729 97.175 1.00 69.04 89 ASN C CA 1
ATOM 2038 C C . ASN C 3 78 ? 88.090 74.191 96.552 1.00 69.04 89 ASN C C 1
ATOM 2039 O O . ASN C 3 78 ? 88.583 73.158 96.996 1.00 69.04 89 ASN C O 1
ATOM 2044 N N . ASP C 3 79 ? 88.663 74.856 95.552 1.00 71.29 90 ASP C N 1
ATOM 2045 C CA . ASP C 3 79 ? 89.953 74.504 94.953 1.00 71.29 90 ASP C CA 1
ATOM 2046 C C . ASP C 3 79 ? 90.981 75.571 95.328 1.00 71.29 90 ASP C C 1
ATOM 2047 O O . ASP C 3 79 ? 90.789 76.750 95.048 1.00 71.29 90 ASP C O 1
ATOM 2052 N N . GLU C 3 80 ? 92.065 75.200 96.005 1.00 76.09 91 GLU C N 1
ATOM 2053 C CA . GLU C 3 80 ? 92.985 76.200 96.536 1.00 76.09 91 GLU C CA 1
ATOM 2054 C C . GLU C 3 80 ? 93.678 76.970 95.417 1.00 76.09 91 GLU C C 1
ATOM 2055 O O . GLU C 3 80 ? 93.875 78.185 95.520 1.00 76.09 91 GLU C O 1
ATOM 2061 N N . GLU C 3 81 ? 94.058 76.280 94.339 1.00 72.36 92 GLU C N 1
ATOM 2062 C CA . GLU C 3 81 ? 94.820 76.933 93.279 1.00 72.36 92 GLU C CA 1
ATOM 2063 C C . GLU C 3 81 ? 93.969 77.936 92.511 1.00 72.36 92 GLU C C 1
ATOM 2064 O O . GLU C 3 81 ? 94.423 79.050 92.222 1.00 72.36 92 GLU C O 1
ATOM 2070 N N . LEU C 3 82 ? 92.729 77.572 92.182 1.00 61.48 93 LEU C N 1
ATOM 2071 C CA . LEU C 3 82 ? 91.856 78.526 91.507 1.00 61.48 93 LEU C CA 1
ATOM 2072 C C . LEU C 3 82 ? 91.430 79.649 92.439 1.00 61.48 93 LEU C C 1
ATOM 2073 O O . LEU C 3 82 ? 91.232 80.783 91.989 1.00 61.48 93 LEU C O 1
ATOM 2078 N N . ASN C 3 83 ? 91.284 79.362 93.734 1.00 63.07 94 ASN C N 1
ATOM 2079 C CA . ASN C 3 83 ? 90.978 80.424 94.684 1.00 63.07 94 ASN C CA 1
ATOM 2080 C C . ASN C 3 83 ? 92.130 81.417 94.772 1.00 63.07 94 ASN C C 1
ATOM 2081 O O . ASN C 3 83 ? 91.899 82.627 94.860 1.00 63.07 94 ASN C O 1
ATOM 2086 N N . LYS C 3 84 ? 93.370 80.927 94.730 1.00 61.02 95 LYS C N 1
ATOM 2087 C CA . LYS C 3 84 ? 94.519 81.823 94.672 1.00 61.02 95 LYS C CA 1
ATOM 2088 C C . LYS C 3 84 ? 94.530 82.618 93.373 1.00 61.02 95 LYS C C 1
ATOM 2089 O O . LYS C 3 84 ? 94.839 83.814 93.373 1.00 61.02 95 LYS C O 1
ATOM 2095 N N . LEU C 3 85 ? 94.206 81.967 92.254 1.00 53.52 96 LEU C N 1
ATOM 2096 C CA . LEU C 3 85 ? 94.193 82.665 90.973 1.00 53.52 96 LEU C CA 1
ATOM 2097 C C . LEU C 3 85 ? 93.093 83.719 90.913 1.00 53.52 96 LEU C C 1
ATOM 2098 O O . LEU C 3 85 ? 93.293 84.788 90.326 1.00 53.52 96 LEU C O 1
ATOM 2103 N N . LEU C 3 86 ? 91.938 83.445 91.514 1.00 53.08 97 LEU C N 1
ATOM 2104 C CA . LEU C 3 86 ? 90.792 84.347 91.491 1.00 53.08 97 LEU C CA 1
ATOM 2105 C C . LEU C 3 86 ? 90.474 84.888 92.881 1.00 53.08 97 LEU C C 1
ATOM 2106 O O . LEU C 3 86 ? 89.314 84.962 93.287 1.00 53.08 97 LEU C O 1
ATOM 2111 N N . GLY C 3 87 ? 91.509 85.265 93.634 1.00 58.13 98 GLY C N 1
ATOM 2112 C CA . GLY C 3 87 ? 91.290 85.749 94.986 1.00 58.13 98 GLY C CA 1
ATOM 2113 C C . GLY C 3 87 ? 90.538 87.065 95.036 1.00 58.13 98 GLY C C 1
ATOM 2114 O O . GLY C 3 87 ? 89.627 87.238 95.850 1.00 58.13 98 GLY C O 1
ATOM 2115 N N . HIS C 3 88 ? 90.902 88.005 94.171 1.00 57.45 99 HIS C N 1
ATOM 2116 C CA . HIS C 3 88 ? 90.321 89.341 94.185 1.00 57.45 99 HIS C CA 1
ATOM 2117 C C . HIS C 3 88 ? 89.071 89.461 93.325 1.00 57.45 99 HIS C C 1
ATOM 2118 O O . HIS C 3 88 ? 88.549 90.571 93.176 1.00 57.45 99 HIS C O 1
ATOM 2125 N N . VAL C 3 89 ? 88.577 88.363 92.764 1.00 50.26 100 VAL C N 1
ATOM 2126 C CA . VAL C 3 89 ? 87.448 88.389 91.844 1.00 50.26 100 VAL C CA 1
ATOM 2127 C C . VAL C 3 89 ? 86.181 88.014 92.597 1.00 50.26 100 VAL C C 1
ATOM 2128 O O . VAL C 3 89 ? 86.153 87.012 93.322 1.00 50.26 100 VAL C O 1
ATOM 2132 N N . THR C 3 90 ? 85.134 88.814 92.424 1.00 47.04 101 THR C N 1
ATOM 2133 C CA . THR C 3 90 ? 83.827 88.545 93.007 1.00 47.04 101 THR C CA 1
ATOM 2134 C C . THR C 3 90 ? 82.858 88.110 91.915 1.00 47.04 101 THR C C 1
ATOM 2135 O O . THR C 3 90 ? 82.805 88.719 90.842 1.00 47.04 101 THR C O 1
ATOM 2139 N N . ILE C 3 91 ? 82.119 87.041 92.183 1.00 51.52 102 ILE C N 1
ATOM 2140 C CA . ILE C 3 91 ? 81.194 86.450 91.226 1.00 51.52 102 ILE C CA 1
ATOM 2141 C C . ILE C 3 91 ? 79.778 86.849 91.610 1.00 51.52 102 ILE C C 1
ATOM 2142 O O . ILE C 3 91 ? 79.354 86.641 92.753 1.00 51.52 102 ILE C O 1
ATOM 2147 N N . ALA C 3 92 ? 79.046 87.425 90.661 1.00 56.83 103 ALA C N 1
ATOM 2148 C CA . ALA C 3 92 ? 77.678 87.844 90.925 1.00 56.83 103 ALA C CA 1
ATOM 2149 C C . ALA C 3 92 ? 76.789 86.638 91.199 1.00 56.83 103 ALA C C 1
ATOM 2150 O O . ALA C 3 92 ? 76.902 85.600 90.542 1.00 56.83 103 ALA C O 1
ATOM 2152 N N . GLN C 3 93 ? 75.899 86.786 92.183 1.00 65.15 104 GLN C N 1
ATOM 2153 C CA . GLN C 3 93 ? 74.947 85.743 92.564 1.00 65.15 104 GLN C CA 1
ATOM 2154 C C . GLN C 3 93 ? 75.646 84.439 92.934 1.00 65.15 104 GLN C C 1
ATOM 2155 O O . GLN C 3 93 ? 75.139 83.350 92.653 1.00 65.15 104 GLN C O 1
ATOM 2161 N N . GLY C 3 94 ? 76.811 84.535 93.564 1.00 61.33 105 GLY C N 1
ATOM 2162 C CA . GLY C 3 94 ? 77.567 83.351 93.915 1.00 61.33 105 GLY C CA 1
ATOM 2163 C C . GLY C 3 94 ? 77.421 82.933 95.362 1.00 61.33 105 GLY C C 1
ATOM 2164 O O . GLY C 3 94 ? 77.606 81.759 95.693 1.00 61.33 105 GLY C O 1
ATOM 2165 N N . GLY C 3 95 ? 77.084 83.877 96.235 1.00 63.77 106 GLY C N 1
ATOM 2166 C CA . GLY C 3 95 ? 76.997 83.537 97.638 1.00 63.77 106 GLY C CA 1
ATOM 2167 C C . GLY C 3 95 ? 78.376 83.338 98.250 1.00 63.77 106 GLY C C 1
ATOM 2168 O O . GLY C 3 95 ? 79.405 83.728 97.691 1.00 63.77 106 GLY C O 1
ATOM 2169 N N . VAL C 3 96 ? 78.384 82.740 99.436 1.00 60.77 107 VAL C N 1
ATOM 2170 C CA . VAL C 3 96 ? 79.589 82.487 100.230 1.00 60.77 107 VAL C CA 1
ATOM 2171 C C . VAL C 3 96 ? 79.646 81.038 100.679 1.00 60.77 107 VAL C C 1
ATOM 2172 O O . VAL C 3 96 ? 78.630 80.345 100.681 1.00 60.77 107 VAL C O 1
ATOM 2176 N N . LEU C 3 97 ? 80.832 80.584 101.050 1.00 65.88 108 LEU C N 1
ATOM 2177 C CA . LEU C 3 97 ? 81.036 79.221 101.515 1.00 65.88 108 LEU C CA 1
ATOM 2178 C C . LEU C 3 97 ? 80.363 79.018 102.870 1.00 65.88 108 LEU C C 1
ATOM 2179 O O . LEU C 3 97 ? 80.476 79.873 103.751 1.00 65.88 108 LEU C O 1
ATOM 2184 N N . PRO C 3 98 ? 79.660 77.904 103.062 1.00 72.19 109 PRO C N 1
ATOM 2185 C CA . PRO C 3 98 ? 79.130 77.598 104.397 1.00 72.19 109 PRO C CA 1
ATOM 2186 C C . PRO C 3 98 ? 80.254 77.383 105.396 1.00 72.19 109 PRO C C 1
ATOM 2187 O O . PRO C 3 98 ? 80.992 76.398 105.307 1.00 72.19 109 PRO C O 1
ATOM 2191 N N . ASN C 3 99 ? 80.465 78.300 106.331 1.00 83.34 110 ASN C N 1
ATOM 2192 C CA . ASN C 3 99 ? 81.555 78.202 107.298 1.00 83.34 110 ASN C CA 1
ATOM 2193 C C . ASN C 3 99 ? 81.208 79.005 108.554 1.00 83.34 110 ASN C C 1
ATOM 2194 O O . ASN C 3 99 ? 81.080 80.226 108.505 1.00 83.34 110 ASN C O 1
ATOM 2199 N N . ILE C 3 100 ? 81.007 78.293 109.663 1.00 90.27 111 ILE C N 1
ATOM 2200 C CA . ILE C 3 100 ? 80.693 78.881 110.957 1.00 90.27 111 ILE C CA 1
ATOM 2201 C C . ILE C 3 100 ? 81.867 78.626 111.888 1.00 90.27 111 ILE C C 1
ATOM 2202 O O . ILE C 3 100 ? 82.348 77.492 111.990 1.00 90.27 111 ILE C O 1
ATOM 2207 N N . GLN C 3 101 ? 82.330 79.677 112.557 1.00 96.72 112 GLN C N 1
ATOM 2208 C CA . GLN C 3 101 ? 83.438 79.538 113.491 1.00 96.72 112 GLN C CA 1
ATOM 2209 C C . GLN C 3 101 ? 83.026 78.680 114.680 1.00 96.72 112 GLN C C 1
ATOM 2210 O O . GLN C 3 101 ? 81.900 78.776 115.177 1.00 96.72 112 GLN C O 1
ATOM 2216 N N . SER C 3 102 ? 83.951 77.832 115.134 1.00 102.53 113 SER C N 1
ATOM 2217 C CA . SER C 3 102 ? 83.648 76.893 116.208 1.00 102.53 113 SER C CA 1
ATOM 2218 C C . SER C 3 102 ? 83.361 77.585 117.533 1.00 102.53 113 SER C C 1
ATOM 2219 O O . SER C 3 102 ? 82.715 76.988 118.401 1.00 102.53 113 SER C O 1
ATOM 2222 N N . GLU C 3 103 ? 83.831 78.809 117.737 1.00 99.72 114 GLU C N 1
ATOM 2223 C CA . GLU C 3 103 ? 83.630 79.566 118.958 1.00 99.72 114 GLU C CA 1
ATOM 2224 C C . GLU C 3 103 ? 82.166 79.995 119.124 1.00 99.72 114 GLU C C 1
ATOM 2225 O O . GLU C 3 103 ? 81.715 80.159 120.256 1.00 99.72 114 GLU C O 1
ATOM 2231 N N . LEU C 3 104 ? 81.412 80.159 118.027 1.00 97.36 115 LEU C N 1
ATOM 2232 C CA . LEU C 3 104 ? 80.013 80.561 118.106 1.00 97.36 115 LEU C CA 1
ATOM 2233 C C . LEU C 3 104 ? 79.069 79.381 118.293 1.00 97.36 115 LEU C C 1
ATOM 2234 O O . LEU C 3 104 ? 77.902 79.592 118.638 1.00 97.36 115 LEU C O 1
ATOM 2239 N N . LEU C 3 105 ? 79.537 78.158 118.066 1.00 109.65 116 LEU C N 1
ATOM 2240 C CA . LEU C 3 105 ? 78.693 76.992 118.262 1.00 109.65 116 LEU C CA 1
ATOM 2241 C C . LEU C 3 105 ? 78.369 76.817 119.745 1.00 109.65 116 LEU C C 1
ATOM 2242 O O . LEU C 3 105 ? 79.182 77.152 120.610 1.00 109.65 116 LEU C O 1
ATOM 2247 N N . PRO C 3 106 ? 77.170 76.294 120.083 1.00 118.04 117 PRO C N 1
ATOM 2248 C CA . PRO C 3 106 ? 76.636 76.237 121.453 1.00 118.04 117 PRO C CA 1
ATOM 2249 C C . PRO C 3 106 ? 77.370 75.238 122.364 1.00 118.04 117 PRO C C 1
ATOM 2250 O O . PRO C 3 106 ? 78.311 74.564 121.941 1.00 118.04 117 PRO C O 1
ATOM 2254 N N . LYS C 3 107 ? 76.925 75.122 123.626 1.00 124.66 118 LYS C N 1
ATOM 2255 C CA . LYS C 3 107 ? 77.427 74.152 124.617 1.00 124.66 118 LYS C CA 1
ATOM 2256 C C . LYS C 3 107 ? 77.498 72.730 124.038 1.00 124.66 118 LYS C C 1
ATOM 2257 O O . LYS C 3 107 ? 76.507 72.212 123.520 1.00 124.66 118 LYS C O 1
ATOM 2263 N N . ARG D 4 5 ? 76.542 91.896 64.950 1.00 130.16 37 ARG D N 1
ATOM 2264 C CA . ARG D 4 5 ? 77.276 90.706 65.375 1.00 130.16 37 ARG D CA 1
ATOM 2265 C C . ARG D 4 5 ? 78.169 91.033 66.583 1.00 130.16 37 ARG D C 1
ATOM 2266 O O . ARG D 4 5 ? 79.125 91.785 66.438 1.00 130.16 37 ARG D O 1
ATOM 2274 N N . LYS D 4 6 ? 77.890 90.478 67.764 1.00 120.01 38 LYS D N 1
ATOM 2275 C CA . LYS D 4 6 ? 78.696 90.658 68.988 1.00 120.01 38 LYS D CA 1
ATOM 2276 C C . LYS D 4 6 ? 79.400 89.354 69.360 1.00 120.01 38 LYS D C 1
ATOM 2277 O O . LYS D 4 6 ? 78.759 88.370 69.716 1.00 120.01 38 LYS D O 1
ATOM 2283 N N . GLU D 4 7 ? 80.728 89.337 69.293 1.00 94.28 39 GLU D N 1
ATOM 2284 C CA . GLU D 4 7 ? 81.516 88.126 69.538 1.00 94.28 39 GLU D CA 1
ATOM 2285 C C . GLU D 4 7 ? 81.650 87.778 71.032 1.00 94.28 39 GLU D C 1
ATOM 2286 O O . GLU D 4 7 ? 81.706 88.657 71.892 1.00 94.28 39 GLU D O 1
ATOM 2292 N N . SER D 4 8 ? 81.716 86.482 71.348 1.00 82.98 40 SER D N 1
ATOM 2293 C CA . SER D 4 8 ? 81.980 85.954 72.691 1.00 82.98 40 SER D CA 1
ATOM 2294 C C . SER D 4 8 ? 82.453 84.504 72.620 1.00 82.98 40 SER D C 1
ATOM 2295 O O . SER D 4 8 ? 82.287 83.841 71.603 1.00 82.98 40 SER D O 1
ATOM 2298 N N . TYR D 4 9 ? 83.024 83.967 73.696 1.00 67.22 41 TYR D N 1
ATOM 2299 C CA . TYR D 4 9 ? 83.427 82.562 73.749 1.00 67.22 41 TYR D CA 1
ATOM 2300 C C . TYR D 4 9 ? 82.282 81.589 74.069 1.00 67.22 41 TYR D C 1
ATOM 2301 O O . TYR D 4 9 ? 82.527 80.392 74.207 1.00 67.22 41 TYR D O 1
ATOM 2310 N N . ALA D 4 10 ? 81.036 82.046 74.200 1.00 72.53 42 ALA D N 1
ATOM 2311 C CA . ALA D 4 10 ? 79.945 81.249 74.761 1.00 72.53 42 ALA D CA 1
ATOM 2312 C C . ALA D 4 10 ? 79.676 79.943 73.997 1.00 72.53 42 ALA D C 1
ATOM 2313 O O . ALA D 4 10 ? 79.498 78.887 74.599 1.00 72.53 42 ALA D O 1
ATOM 2315 N N . SER D 4 11 ? 79.722 79.981 72.671 1.00 71.62 43 SER D N 1
ATOM 2316 C CA . SER D 4 11 ? 79.518 78.811 71.809 1.00 71.62 43 SER D CA 1
ATOM 2317 C C . SER D 4 11 ? 80.674 77.800 71.838 1.00 71.62 43 SER D C 1
ATOM 2318 O O . SER D 4 11 ? 80.486 76.651 71.448 1.00 71.62 43 SER D O 1
ATOM 2321 N N . TYR D 4 12 ? 81.854 78.160 72.350 1.00 71.31 44 TYR D N 1
ATOM 2322 C CA . TYR D 4 12 ? 82.993 77.251 72.540 1.00 71.31 44 TYR D CA 1
ATOM 2323 C C . TYR D 4 12 ? 83.032 76.627 73.924 1.00 71.31 44 TYR D C 1
ATOM 2324 O O . TYR D 4 12 ? 83.286 75.433 74.059 1.00 71.31 44 TYR D O 1
ATOM 2333 N N . ILE D 4 13 ? 82.700 77.402 74.949 1.00 66.42 45 ILE D N 1
ATOM 2334 C CA . ILE D 4 13 ? 82.543 76.929 76.326 1.00 66.42 45 ILE D CA 1
ATOM 2335 C C . ILE D 4 13 ? 81.531 75.775 76.373 1.00 66.42 45 ILE D C 1
ATOM 2336 O O . ILE D 4 13 ? 81.730 74.811 77.102 1.00 66.42 45 ILE D O 1
ATOM 2341 N N . TYR D 4 14 ? 80.504 75.797 75.520 1.00 77.70 46 TYR D N 1
ATOM 2342 C CA . TYR D 4 14 ? 79.490 74.750 75.469 1.00 77.70 46 TYR D CA 1
ATOM 2343 C C . TYR D 4 14 ? 80.053 73.460 74.887 1.00 77.70 46 TYR D C 1
ATOM 2344 O O . TYR D 4 14 ? 79.743 72.366 75.372 1.00 77.70 46 TYR D O 1
ATOM 2353 N N . LYS D 4 15 ? 80.877 73.566 73.843 1.00 71.38 47 LYS D N 1
ATOM 2354 C CA . LYS D 4 15 ? 81.490 72.375 73.263 1.00 71.38 47 LYS D CA 1
ATOM 2355 C C . LYS D 4 15 ? 82.402 71.684 74.269 1.00 71.38 47 LYS D C 1
ATOM 2356 O O . LYS D 4 15 ? 82.385 70.454 74.399 1.00 71.38 47 LYS D O 1
ATOM 2362 N N . VAL D 4 16 ? 83.212 72.439 75.002 1.00 69.90 48 VAL D N 1
ATOM 2363 C CA . VAL D 4 16 ? 84.104 71.875 76.025 1.00 69.90 48 VAL D CA 1
ATOM 2364 C C . VAL D 4 16 ? 83.296 71.214 77.143 1.00 69.90 48 VAL D C 1
ATOM 2365 O O . VAL D 4 16 ? 83.631 70.128 77.604 1.00 69.90 48 VAL D O 1
ATOM 2369 N N . LEU D 4 17 ? 82.186 71.823 77.532 1.00 72.07 49 LEU D N 1
ATOM 2370 C CA . LEU D 4 17 ? 81.305 71.263 78.547 1.00 72.07 49 LEU D CA 1
ATOM 2371 C C . LEU D 4 17 ? 80.704 69.958 78.063 1.00 72.07 49 LEU D C 1
ATOM 2372 O O . LEU D 4 17 ? 80.756 68.972 78.769 1.00 72.07 49 LEU D O 1
ATOM 2377 N N . LYS D 4 18 ? 80.187 69.894 76.847 1.00 75.41 50 LYS D N 1
ATOM 2378 C CA . LYS D 4 18 ? 79.647 68.662 76.284 1.00 75.41 50 LYS D CA 1
ATOM 2379 C C . LYS D 4 18 ? 80.717 67.598 76.096 1.00 75.41 50 LYS D C 1
ATOM 2380 O O . LYS D 4 18 ? 80.398 66.404 76.108 1.00 75.41 50 LYS D O 1
ATOM 2386 N N . GLN D 4 19 ? 81.976 67.999 75.917 1.00 74.92 51 GLN D N 1
ATOM 2387 C CA . GLN D 4 19 ? 83.046 67.015 75.828 1.00 74.92 51 GLN D CA 1
ATOM 2388 C C . GLN D 4 19 ? 83.367 66.413 77.190 1.00 74.92 51 GLN D C 1
ATOM 2389 O O . GLN D 4 19 ? 83.541 65.194 77.308 1.00 74.92 51 GLN D O 1
ATOM 2395 N N . THR D 4 20 ? 83.493 67.254 78.222 1.00 80.50 52 THR D N 1
ATOM 2396 C CA . THR D 4 20 ? 83.855 66.799 79.571 1.00 80.50 52 THR D CA 1
ATOM 2397 C C . THR D 4 20 ? 82.658 66.243 80.350 1.00 80.50 52 THR D C 1
ATOM 2398 O O . THR D 4 20 ? 82.830 65.345 81.174 1.00 80.50 52 THR D O 1
ATOM 2402 N N . HIS D 4 21 ? 81.426 66.699 80.078 1.00 82.21 53 HIS D N 1
ATOM 2403 C CA . HIS D 4 21 ? 80.209 66.247 80.750 1.00 82.21 53 HIS D CA 1
ATOM 2404 C C . HIS D 4 21 ? 79.090 66.180 79.721 1.00 82.21 53 HIS D C 1
ATOM 2405 O O . HIS D 4 21 ? 78.445 67.194 79.420 1.00 82.21 53 HIS D O 1
ATOM 2412 N N . PRO D 4 22 ? 78.832 65.000 79.156 1.00 81.10 54 PRO D N 1
ATOM 2413 C CA . PRO D 4 22 ? 77.902 64.912 78.018 1.00 81.10 54 PRO D CA 1
ATOM 2414 C C . PRO D 4 22 ? 76.461 65.264 78.348 1.00 81.10 54 PRO D C 1
ATOM 2415 O O . PRO D 4 22 ? 75.692 65.556 77.424 1.00 81.10 54 PRO D O 1
ATOM 2419 N N . ASP D 4 23 ? 76.060 65.241 79.619 1.00 83.28 55 ASP D N 1
ATOM 2420 C CA . ASP D 4 23 ? 74.652 65.355 79.973 1.00 83.28 55 ASP D CA 1
ATOM 2421 C C . ASP D 4 23 ? 74.308 66.536 80.871 1.00 83.28 55 ASP D C 1
ATOM 2422 O O . ASP D 4 23 ? 73.137 66.691 81.234 1.00 83.28 55 ASP D O 1
ATOM 2427 N N . THR D 4 24 ? 75.276 67.362 81.257 1.00 79.86 56 THR D N 1
ATOM 2428 C CA . THR D 4 24 ? 75.007 68.470 82.164 1.00 79.86 56 THR D CA 1
ATOM 2429 C C . THR D 4 24 ? 74.755 69.746 81.370 1.00 79.86 56 THR D C 1
ATOM 2430 O O . THR D 4 24 ? 75.475 70.041 80.412 1.00 79.86 56 THR D O 1
ATOM 2434 N N . GLY D 4 25 ? 73.727 70.497 81.769 1.00 85.64 57 GLY D N 1
ATOM 2435 C CA . GLY D 4 25 ? 73.417 71.772 81.161 1.00 85.64 57 GLY D CA 1
ATOM 2436 C C . GLY D 4 25 ? 74.037 72.930 81.925 1.00 85.64 57 GLY D C 1
ATOM 2437 O O . GLY D 4 25 ? 74.743 72.753 82.919 1.00 85.64 57 GLY D O 1
ATOM 2438 N N . ILE D 4 26 ? 73.755 74.144 81.446 1.00 77.29 58 ILE D N 1
ATOM 2439 C CA . ILE D 4 26 ? 74.354 75.327 82.055 1.00 77.29 58 ILE D CA 1
ATOM 2440 C C . ILE D 4 26 ? 73.587 76.576 81.631 1.00 77.29 58 ILE D C 1
ATOM 2441 O O . ILE D 4 26 ? 73.229 76.731 80.459 1.00 77.29 58 ILE D O 1
ATOM 2446 N N . SER D 4 27 ? 73.305 77.460 82.587 1.00 76.53 59 SER D N 1
ATOM 2447 C CA . SER D 4 27 ? 72.478 78.631 82.335 1.00 76.53 59 SER D CA 1
ATOM 2448 C C . SER D 4 27 ? 73.263 79.724 81.609 1.00 76.53 59 SER D C 1
ATOM 2449 O O . SER D 4 27 ? 74.469 79.618 81.373 1.00 76.53 59 SER D O 1
ATOM 2452 N N . GLN D 4 28 ? 72.529 80.775 81.225 1.00 78.17 60 GLN D N 1
ATOM 2453 C CA . GLN D 4 28 ? 73.021 81.964 80.529 1.00 78.17 60 GLN D CA 1
ATOM 2454 C C . GLN D 4 28 ? 73.931 82.823 81.403 1.00 78.17 60 GLN D C 1
ATOM 2455 O O . GLN D 4 28 ? 74.900 83.406 80.932 1.00 78.17 60 GLN D O 1
ATOM 2461 N N . LYS D 4 29 ? 73.669 82.912 82.701 1.00 65.98 61 LYS D N 1
ATOM 2462 C CA . LYS D 4 29 ? 74.499 83.698 83.605 1.00 65.98 61 LYS D CA 1
ATOM 2463 C C . LYS D 4 29 ? 75.864 83.049 83.781 1.00 65.98 61 LYS D C 1
ATOM 2464 O O . LYS D 4 29 ? 76.883 83.742 83.889 1.00 65.98 61 LYS D O 1
ATOM 2470 N N . ALA D 4 30 ? 75.904 81.715 83.789 1.00 64.45 62 ALA D N 1
ATOM 2471 C CA . ALA D 4 30 ? 77.181 81.016 83.806 1.00 64.45 62 ALA D CA 1
ATOM 2472 C C . ALA D 4 30 ? 77.943 81.210 82.500 1.00 64.45 62 ALA D C 1
ATOM 2473 O O . ALA D 4 30 ? 79.174 81.273 82.521 1.00 64.45 62 ALA D O 1
ATOM 2475 N N . MET D 4 31 ? 77.245 81.315 81.363 1.00 64.87 63 MET D N 1
ATOM 2476 C CA . MET D 4 31 ? 77.917 81.724 80.129 1.00 64.87 63 MET D CA 1
ATOM 2477 C C . MET D 4 31 ? 78.564 83.092 80.275 1.00 64.87 63 MET D C 1
ATOM 2478 O O . MET D 4 31 ? 79.711 83.287 79.858 1.00 64.87 63 MET D O 1
ATOM 2483 N N . SER D 4 32 ? 77.854 84.049 80.868 1.00 57.80 64 SER D N 1
ATOM 2484 C CA . SER D 4 32 ? 78.443 85.370 81.036 1.00 57.80 64 SER D CA 1
ATOM 2485 C C . SER D 4 32 ? 79.656 85.312 81.953 1.00 57.80 64 SER D C 1
ATOM 2486 O O . SER D 4 32 ? 80.688 85.932 81.667 1.00 57.80 64 SER D O 1
ATOM 2489 N N . ILE D 4 33 ? 79.557 84.547 83.042 1.00 56.89 65 ILE D N 1
ATOM 2490 C CA . ILE D 4 33 ? 80.660 84.434 83.993 1.00 56.89 65 ILE D CA 1
ATOM 2491 C C . ILE D 4 33 ? 81.873 83.782 83.338 1.00 56.89 65 ILE D C 1
ATOM 2492 O O . ILE D 4 33 ? 83.005 84.258 83.485 1.00 56.89 65 ILE D O 1
ATOM 2497 N N . MET D 4 34 ? 81.658 82.696 82.594 1.00 55.02 66 MET D N 1
ATOM 2498 C CA . MET D 4 34 ? 82.772 81.993 81.969 1.00 55.02 66 MET D CA 1
ATOM 2499 C C . MET D 4 34 ? 83.401 82.826 80.863 1.00 55.02 66 MET D C 1
ATOM 2500 O O . MET D 4 34 ? 84.626 82.818 80.698 1.00 55.02 66 MET D O 1
ATOM 2505 N N . ASN D 4 35 ? 82.586 83.545 80.092 1.00 54.26 67 ASN D N 1
ATOM 2506 C CA . ASN D 4 35 ? 83.137 84.434 79.078 1.00 54.26 67 ASN D CA 1
ATOM 2507 C C . ASN D 4 35 ? 83.977 85.530 79.715 1.00 54.26 67 ASN D C 1
ATOM 2508 O O . ASN D 4 35 ? 85.069 85.849 79.225 1.00 54.26 67 ASN D O 1
ATOM 2513 N N . SER D 4 36 ? 83.491 86.112 80.815 1.00 52.34 68 SER D N 1
ATOM 2514 C CA . SER D 4 36 ? 84.272 87.129 81.508 1.00 52.34 68 SER D CA 1
ATOM 2515 C C . SER D 4 36 ? 85.575 86.551 82.040 1.00 52.34 68 SER D C 1
ATOM 2516 O O . SER D 4 36 ? 86.626 87.197 81.961 1.00 52.34 68 SER D O 1
ATOM 2519 N N . PHE D 4 37 ? 85.532 85.330 82.574 1.00 50.95 69 PHE D N 1
ATOM 2520 C CA . PHE D 4 37 ? 86.738 84.709 83.111 1.00 50.95 69 PHE D CA 1
ATOM 2521 C C . PHE D 4 37 ? 87.760 84.438 82.014 1.00 50.95 69 PHE D C 1
ATOM 2522 O O . PHE D 4 37 ? 88.958 84.698 82.191 1.00 50.95 69 PHE D O 1
ATOM 2530 N N . VAL D 4 38 ? 87.305 83.920 80.871 1.00 49.64 70 VAL D N 1
ATOM 2531 C CA . VAL D 4 38 ? 88.218 83.646 79.768 1.00 49.64 70 VAL D CA 1
ATOM 2532 C C . VAL D 4 38 ? 88.817 84.940 79.237 1.00 49.64 70 VAL D C 1
ATOM 2533 O O . VAL D 4 38 ? 90.021 85.014 78.969 1.00 49.64 70 VAL D O 1
ATOM 2537 N N . ASN D 4 39 ? 87.995 85.983 79.083 1.00 51.31 71 ASN D N 1
ATOM 2538 C CA . ASN D 4 39 ? 88.517 87.264 78.623 1.00 51.31 71 ASN D CA 1
ATOM 2539 C C . ASN D 4 39 ? 89.528 87.836 79.607 1.00 51.31 71 ASN D C 1
ATOM 2540 O O . ASN D 4 39 ? 90.555 88.389 79.200 1.00 51.31 71 ASN D O 1
ATOM 2545 N N . ASP D 4 40 ? 89.256 87.714 80.907 1.00 54.16 72 ASP D N 1
ATOM 2546 C CA . ASP D 4 40 ? 90.171 88.241 81.910 1.00 54.16 72 ASP D CA 1
ATOM 2547 C C . ASP D 4 40 ? 91.509 87.515 81.869 1.00 54.16 72 ASP D C 1
ATOM 2548 O O . ASP D 4 40 ? 92.570 88.149 81.908 1.00 54.16 72 ASP D O 1
ATOM 2553 N N . ILE D 4 41 ? 91.482 86.182 81.791 1.00 49.99 73 ILE D N 1
ATOM 2554 C CA . ILE D 4 41 ? 92.734 85.433 81.726 1.00 49.99 73 ILE D CA 1
ATOM 2555 C C . ILE D 4 41 ? 93.486 85.755 80.441 1.00 49.99 73 ILE D C 1
ATOM 2556 O O . ILE D 4 41 ? 94.716 85.900 80.444 1.00 49.99 73 ILE D O 1
ATOM 2561 N N . PHE D 4 42 ? 92.775 85.867 79.324 1.00 53.74 74 PHE D N 1
ATOM 2562 C CA . PHE D 4 42 ? 93.395 86.223 78.064 1.00 53.74 74 PHE D CA 1
ATOM 2563 C C . PHE D 4 42 ? 94.071 87.580 78.150 1.00 53.74 74 PHE D C 1
ATOM 2564 O O . PHE D 4 42 ? 95.205 87.729 77.724 1.00 53.74 74 PHE D O 1
ATOM 2572 N N . GLU D 4 43 ? 93.409 88.573 78.726 1.00 55.99 75 GLU D N 1
ATOM 2573 C CA . GLU D 4 43 ? 93.997 89.903 78.824 1.00 55.99 75 GLU D CA 1
ATOM 2574 C C . GLU D 4 43 ? 95.175 89.921 79.786 1.00 55.99 75 GLU D C 1
ATOM 2575 O O . GLU D 4 43 ? 96.174 90.595 79.519 1.00 55.99 75 GLU D O 1
ATOM 2581 N N . ARG D 4 44 ? 95.094 89.170 80.887 1.00 50.83 76 ARG D N 1
ATOM 2582 C CA . ARG D 4 44 ? 96.216 89.101 81.817 1.00 50.83 76 ARG D CA 1
ATOM 2583 C C . ARG D 4 44 ? 97.446 88.507 81.143 1.00 50.83 76 ARG D C 1
ATOM 2584 O O . ARG D 4 44 ? 98.543 89.078 81.209 1.00 50.83 76 ARG D O 1
ATOM 2592 N N . ILE D 4 45 ? 97.276 87.361 80.480 1.00 49.20 77 ILE D N 1
ATOM 2593 C CA . ILE D 4 45 ? 98.408 86.708 79.831 1.00 49.20 77 ILE D CA 1
ATOM 2594 C C . ILE D 4 45 ? 98.974 87.590 78.726 1.00 49.20 77 ILE D C 1
ATOM 2595 O O . ILE D 4 45 ? 100.195 87.720 78.583 1.00 49.20 77 ILE D O 1
ATOM 2600 N N . ALA D 4 46 ? 98.102 88.219 77.934 1.00 52.87 78 ALA D N 1
ATOM 2601 C CA . ALA D 4 46 ? 98.579 89.047 76.833 1.00 52.87 78 ALA D CA 1
ATOM 2602 C C . ALA D 4 46 ? 99.332 90.270 77.340 1.00 52.87 78 ALA D C 1
ATOM 2603 O O . ALA D 4 46 ? 100.385 90.619 76.798 1.00 52.87 78 ALA D O 1
ATOM 2605 N N . SER D 4 47 ? 98.820 90.932 78.380 1.00 54.96 79 SER D N 1
ATOM 2606 C CA . SER D 4 47 ? 99.515 92.094 78.919 1.00 54.96 79 SER D CA 1
ATOM 2607 C C . SER D 4 47 ? 100.853 91.703 79.527 1.00 54.96 79 SER D C 1
ATOM 2608 O O . SER D 4 47 ? 101.855 92.409 79.346 1.00 54.96 79 SER D O 1
ATOM 2611 N N . GLU D 4 48 ? 100.907 90.600 80.268 1.00 54.54 80 GLU D N 1
ATOM 2612 C CA . GLU D 4 48 ? 102.155 90.133 80.858 1.00 54.54 80 GLU D CA 1
ATOM 2613 C C . GLU D 4 48 ? 103.161 89.771 79.776 1.00 54.54 80 GLU D C 1
ATOM 2614 O O . GLU D 4 48 ? 104.321 90.145 79.866 1.00 54.54 80 GLU D O 1
ATOM 2620 N N . ALA D 4 49 ? 102.726 89.131 78.692 1.00 53.16 81 ALA D N 1
ATOM 2621 C CA . ALA D 4 49 ? 103.635 88.796 77.602 1.00 53.16 81 ALA D CA 1
ATOM 2622 C C . ALA D 4 49 ? 104.109 90.046 76.875 1.00 53.16 81 ALA D C 1
ATOM 2623 O O . ALA D 4 49 ? 105.261 90.112 76.432 1.00 53.16 81 ALA D O 1
ATOM 2625 N N . SER D 4 50 ? 103.238 91.047 76.737 1.00 54.02 82 SER D N 1
ATOM 2626 C CA . SER D 4 50 ? 103.649 92.301 76.115 1.00 54.02 82 SER D CA 1
ATOM 2627 C C . SER D 4 50 ? 104.725 92.991 76.940 1.00 54.02 82 SER D C 1
ATOM 2628 O O . SER D 4 50 ? 105.734 93.460 76.401 1.00 54.02 82 SER D O 1
ATOM 2631 N N . LYS D 4 51 ? 104.532 93.055 78.259 1.00 55.10 83 LYS D N 1
ATOM 2632 C CA . LYS D 4 51 ? 105.554 93.654 79.113 1.00 55.10 83 LYS D CA 1
ATOM 2633 C C . LYS D 4 51 ? 106.844 92.845 79.075 1.00 55.10 83 LYS D C 1
ATOM 2634 O O . LYS D 4 51 ? 107.944 93.412 79.096 1.00 55.10 83 LYS D O 1
ATOM 2640 N N . LEU D 4 52 ? 106.724 91.518 79.012 1.00 54.35 84 LEU D N 1
ATOM 2641 C CA . LEU D 4 52 ? 107.898 90.659 78.929 1.00 54.35 84 LEU D CA 1
ATOM 2642 C C . LEU D 4 52 ? 108.688 90.922 77.655 1.00 54.35 84 LEU D C 1
ATOM 2643 O O . LEU D 4 52 ? 109.921 91.001 77.685 1.00 54.35 84 LEU D O 1
ATOM 2648 N N . ALA D 4 53 ? 107.995 91.053 76.524 1.00 58.96 85 ALA D N 1
ATOM 2649 C CA . ALA D 4 53 ? 108.671 91.382 75.276 1.00 58.96 85 ALA D CA 1
ATOM 2650 C C . ALA D 4 53 ? 109.266 92.782 75.316 1.00 58.96 85 ALA D C 1
ATOM 2651 O O . ALA D 4 53 ? 110.312 93.027 74.707 1.00 58.96 85 ALA D O 1
ATOM 2653 N N . SER D 4 54 ? 108.617 93.711 76.021 1.00 59.74 86 SER D N 1
ATOM 2654 C CA . SER D 4 54 ? 109.150 95.066 76.108 1.00 59.74 86 SER D CA 1
ATOM 2655 C C . SER D 4 54 ? 110.411 95.125 76.960 1.00 59.74 86 SER D C 1
ATOM 2656 O O . SER D 4 54 ? 111.291 95.951 76.697 1.00 59.74 86 SER D O 1
ATOM 2659 N N . TYR D 4 55 ? 110.516 94.272 77.981 1.00 59.39 87 TYR D N 1
ATOM 2660 C CA . TYR D 4 55 ? 111.702 94.295 78.834 1.00 59.39 87 TYR D CA 1
ATOM 2661 C C . TYR D 4 55 ? 112.955 93.869 78.079 1.00 59.39 87 TYR D C 1
ATOM 2662 O O . TYR D 4 55 ? 114.035 94.424 78.304 1.00 59.39 87 TYR D O 1
ATOM 2671 N N . ASN D 4 56 ? 112.838 92.889 77.185 1.00 63.22 88 ASN D N 1
ATOM 2672 C CA . ASN D 4 56 ? 113.990 92.358 76.470 1.00 63.22 88 ASN D CA 1
ATOM 2673 C C . ASN D 4 56 ? 114.227 93.045 75.131 1.00 63.22 88 ASN D C 1
ATOM 2674 O O . ASN D 4 56 ? 114.960 92.506 74.293 1.00 63.22 88 ASN D O 1
ATOM 2679 N N . LYS D 4 57 ? 113.627 94.215 74.912 1.00 67.42 89 LYS D N 1
ATOM 2680 C CA . LYS D 4 57 ? 113.832 95.001 73.694 1.00 67.42 89 LYS D CA 1
ATOM 2681 C C . LYS D 4 57 ? 113.505 94.204 72.435 1.00 67.42 89 LYS D C 1
ATOM 2682 O O . LYS D 4 57 ? 114.163 94.358 71.403 1.00 67.42 89 LYS D O 1
ATOM 2688 N N . LYS D 4 58 ? 112.495 93.346 72.508 1.00 75.20 90 LYS D N 1
ATOM 2689 C CA . LYS D 4 58 ? 112.027 92.584 71.362 1.00 75.20 90 LYS D CA 1
ATOM 2690 C C . LYS D 4 58 ? 110.682 93.125 70.897 1.00 75.20 90 LYS D C 1
ATOM 2691 O O . LYS D 4 58 ? 110.007 93.872 71.609 1.00 75.20 90 LYS D O 1
ATOM 2697 N N . SER D 4 59 ? 110.299 92.740 69.680 1.00 81.64 91 SER D N 1
ATOM 2698 C CA . SER D 4 59 ? 109.065 93.227 69.079 1.00 81.64 91 SER D CA 1
ATOM 2699 C C . SER D 4 59 ? 108.150 92.103 68.610 1.00 81.64 91 SER D C 1
ATOM 2700 O O . SER D 4 59 ? 107.179 92.374 67.895 1.00 81.64 91 SER D O 1
ATOM 2703 N N . THR D 4 60 ? 108.424 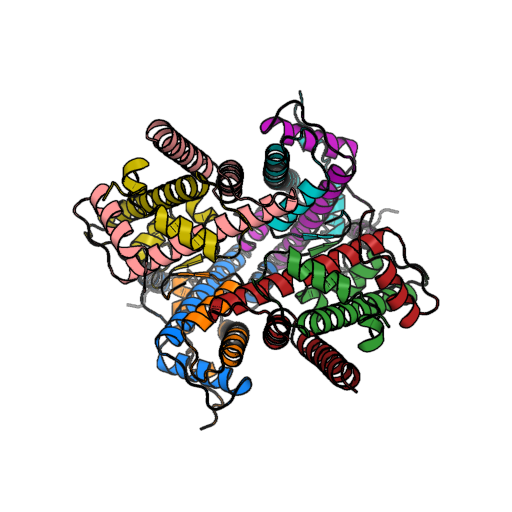90.852 68.954 1.00 79.43 92 THR D N 1
ATOM 2704 C CA . THR D 4 60 ? 107.631 89.688 68.559 1.00 79.43 92 THR D CA 1
ATOM 2705 C C . THR D 4 60 ? 107.152 88.962 69.800 1.00 79.43 92 THR D C 1
ATOM 2706 O O . THR D 4 60 ? 107.925 88.727 70.726 1.00 79.43 92 THR D O 1
ATOM 2710 N N . ILE D 4 61 ? 105.876 88.594 69.842 1.00 66.20 93 ILE D N 1
ATOM 2711 C CA . ILE D 4 61 ? 105.340 87.708 70.867 1.00 66.20 93 ILE D CA 1
ATOM 2712 C C . ILE D 4 61 ? 105.287 86.302 70.285 1.00 66.20 93 ILE D C 1
ATOM 2713 O O . ILE D 4 61 ? 104.519 86.035 69.354 1.00 66.20 93 ILE D O 1
ATOM 2718 N N . SER D 4 62 ? 106.104 85.409 70.822 1.00 64.83 94 SER D N 1
ATOM 2719 C CA . SER D 4 62 ? 106.189 84.033 70.360 1.00 64.83 94 SER D CA 1
ATOM 2720 C C . SER D 4 62 ? 105.731 83.089 71.465 1.00 64.83 94 SER D C 1
ATOM 2721 O O . SER D 4 62 ? 105.266 83.512 72.526 1.00 64.83 94 SER D O 1
ATOM 2724 N N . ALA D 4 63 ? 105.865 81.788 71.200 1.00 62.49 95 ALA D N 1
ATOM 2725 C CA . ALA D 4 63 ? 105.488 80.793 72.198 1.00 62.49 95 ALA D CA 1
ATOM 2726 C C . ALA D 4 63 ? 106.334 80.914 73.456 1.00 62.49 95 ALA D C 1
ATOM 2727 O O . ALA D 4 63 ? 105.866 80.585 74.550 1.00 62.49 95 ALA D O 1
ATOM 2729 N N . ARG D 4 64 ? 107.578 81.374 73.323 1.00 65.55 96 ARG D N 1
ATOM 2730 C CA . ARG D 4 64 ? 108.447 81.534 74.485 1.00 65.55 96 ARG D CA 1
ATOM 2731 C C . ARG D 4 64 ? 107.865 82.541 75.471 1.00 65.55 96 ARG D C 1
ATOM 2732 O O . ARG D 4 64 ? 107.769 82.270 76.676 1.00 65.55 96 ARG D O 1
ATOM 2740 N N . GLU D 4 65 ? 107.465 83.713 74.971 1.00 64.16 97 GLU D N 1
ATOM 2741 C CA . GLU D 4 65 ? 106.918 84.746 75.843 1.00 64.16 97 GLU D CA 1
ATOM 2742 C C . GLU D 4 65 ? 105.615 84.296 76.488 1.00 64.16 97 GLU D C 1
ATOM 2743 O O . GLU D 4 65 ? 105.392 84.534 77.680 1.00 64.16 97 GLU D O 1
ATOM 2749 N N . ILE D 4 66 ? 104.744 83.641 75.720 1.00 56.26 98 ILE D N 1
ATOM 2750 C CA . ILE D 4 66 ? 103.471 83.188 76.269 1.00 56.26 98 ILE D CA 1
ATOM 2751 C C . ILE D 4 66 ? 103.700 82.114 77.325 1.00 56.26 98 ILE D C 1
ATOM 2752 O O . ILE D 4 66 ? 103.033 82.096 78.366 1.00 56.26 98 ILE D O 1
ATOM 2757 N N . GLN D 4 67 ? 104.653 81.213 77.084 1.00 56.25 99 GLN D N 1
ATOM 2758 C CA . GLN D 4 67 ? 104.964 80.181 78.067 1.00 56.25 99 GLN D CA 1
ATOM 2759 C C . GLN D 4 67 ? 105.495 80.789 79.357 1.00 56.25 99 GLN D C 1
ATOM 2760 O O . GLN D 4 67 ? 105.097 80.383 80.455 1.00 56.25 99 GLN D O 1
ATOM 2766 N N . THR D 4 68 ? 106.389 81.773 79.246 1.00 55.02 100 THR D N 1
ATOM 2767 C CA . THR D 4 68 ? 106.928 82.390 80.453 1.00 55.02 100 THR D CA 1
ATOM 2768 C C . THR D 4 68 ? 105.849 83.170 81.197 1.00 55.02 100 THR D C 1
ATOM 2769 O O . THR D 4 68 ? 105.805 83.157 82.434 1.00 55.02 100 THR D O 1
ATOM 2773 N N . ALA D 4 69 ? 104.956 83.855 80.493 1.00 51.50 101 ALA D N 1
ATOM 2774 C CA . ALA D 4 69 ? 103.840 84.523 81.135 1.00 51.50 101 ALA D CA 1
ATOM 2775 C C . ALA D 4 69 ? 102.946 83.527 81.839 1.00 51.50 101 ALA D C 1
ATOM 2776 O O . ALA D 4 69 ? 102.531 83.747 82.968 1.00 51.50 101 ALA D O 1
ATOM 2778 N N . VAL D 4 70 ? 102.690 82.372 81.226 1.00 52.63 102 VAL D N 1
ATOM 2779 C CA . VAL D 4 70 ? 101.873 81.356 81.879 1.00 52.63 102 VAL D CA 1
ATOM 2780 C C . VAL D 4 70 ? 102.545 80.876 83.157 1.00 52.63 102 VAL D C 1
ATOM 2781 O O . VAL D 4 70 ? 101.892 80.705 84.192 1.00 52.63 102 VAL D O 1
ATOM 2785 N N . ARG D 4 71 ? 103.861 80.656 83.109 1.00 55.07 103 ARG D N 1
ATOM 2786 C CA . ARG D 4 71 ? 104.584 80.282 84.321 1.00 55.07 103 ARG D CA 1
ATOM 2787 C C . ARG D 4 71 ? 104.481 81.358 85.394 1.00 55.07 103 ARG D C 1
ATOM 2788 O O . ARG D 4 71 ? 104.389 81.040 86.584 1.00 55.07 103 ARG D O 1
ATOM 2796 N N . LEU D 4 72 ? 104.499 82.629 84.997 1.00 52.45 104 LEU D N 1
ATOM 2797 C CA . LEU D 4 72 ? 104.436 83.711 85.975 1.00 52.45 104 LEU D CA 1
ATOM 2798 C C . LEU D 4 72 ? 103.054 83.833 86.609 1.00 52.45 104 LEU D C 1
ATOM 2799 O O . LEU D 4 72 ? 102.936 83.947 87.834 1.00 52.45 104 LEU D O 1
ATOM 2804 N N . ILE D 4 73 ? 102.010 83.780 85.789 1.00 54.28 105 ILE D N 1
ATOM 2805 C CA . ILE D 4 73 ? 100.676 84.104 86.271 1.00 54.28 105 ILE D CA 1
ATOM 2806 C C . ILE D 4 73 ? 100.076 82.943 87.035 1.00 54.28 105 ILE D C 1
ATOM 2807 O O . ILE D 4 73 ? 99.562 83.138 88.132 1.00 54.28 105 ILE D O 1
ATOM 2812 N N . LEU D 4 74 ? 100.058 81.723 86.499 1.00 56.53 106 LEU D N 1
ATOM 2813 C CA . LEU D 4 74 ? 99.312 80.631 87.124 1.00 56.53 106 LEU D CA 1
ATOM 2814 C C . LEU D 4 74 ? 100.047 80.064 88.362 1.00 56.53 106 LEU D C 1
ATOM 2815 O O . LEU D 4 74 ? 101.268 79.921 88.327 1.00 56.53 106 LEU D O 1
ATOM 2820 N N . PRO D 4 75 ? 99.344 79.679 89.444 1.00 65.52 107 PRO D N 1
ATOM 2821 C CA . PRO D 4 75 ? 99.911 78.902 90.548 1.00 65.52 107 PRO D CA 1
ATOM 2822 C C . PRO D 4 75 ? 100.532 77.573 90.099 1.00 65.52 107 PRO D C 1
ATOM 2823 O O . PRO D 4 75 ? 100.113 77.012 89.093 1.00 65.52 107 PRO D O 1
ATOM 2827 N N . GLY D 4 76 ? 101.503 77.036 90.837 1.00 70.19 108 GLY D N 1
ATOM 2828 C CA . GLY D 4 76 ? 102.463 76.035 90.339 1.00 70.19 108 GLY D CA 1
ATOM 2829 C C . GLY D 4 76 ? 101.896 74.816 89.600 1.00 70.19 108 GLY D C 1
ATOM 2830 O O . GLY D 4 76 ? 102.321 74.455 88.513 1.00 70.19 108 GLY D O 1
ATOM 2831 N N . GLU D 4 77 ? 100.888 74.156 90.117 1.00 69.41 109 GLU D N 1
ATOM 2832 C CA . GLU D 4 77 ? 100.280 73.003 89.458 1.00 69.41 109 GLU D CA 1
ATOM 2833 C C . GLU D 4 77 ? 99.585 73.412 88.167 1.00 69.41 109 GLU D C 1
ATOM 2834 O O . GLU D 4 77 ? 99.750 72.758 87.126 1.00 69.41 109 GLU D O 1
ATOM 2840 N N . LEU D 4 78 ? 98.811 74.497 88.215 1.00 65.46 110 LEU D N 1
ATOM 2841 C CA . LEU D 4 78 ? 98.162 74.992 87.010 1.00 65.46 110 LEU D CA 1
ATOM 2842 C C . LEU D 4 78 ? 99.188 75.433 85.979 1.00 65.46 110 LEU D C 1
ATOM 2843 O O . LEU D 4 78 ? 99.002 75.210 84.781 1.00 65.46 110 LEU D O 1
ATOM 2848 N N . SER D 4 79 ? 100.278 76.064 86.423 1.00 65.67 111 SER D N 1
ATOM 2849 C CA . SER D 4 79 ? 101.308 76.477 85.477 1.00 65.67 111 SER D CA 1
ATOM 2850 C C . SER D 4 79 ? 101.926 75.274 84.781 1.00 65.67 111 SER D C 1
ATOM 2851 O O . SER D 4 79 ? 102.097 75.280 83.558 1.00 65.67 111 SER D O 1
ATOM 2854 N N . LYS D 4 80 ? 102.249 74.223 85.540 1.00 65.56 112 LYS D N 1
ATOM 2855 C CA . LYS D 4 80 ? 102.857 73.045 84.931 1.00 65.56 112 LYS D CA 1
ATOM 2856 C C . LYS D 4 80 ? 101.905 72.376 83.949 1.00 65.56 112 LYS D C 1
ATOM 2857 O O . LYS D 4 80 ? 102.300 72.022 82.831 1.00 65.56 112 LYS D O 1
ATOM 2863 N N . HIS D 4 81 ? 100.635 72.219 84.335 1.00 66.67 113 HIS D N 1
ATOM 2864 C CA . HIS D 4 81 ? 99.693 71.566 83.432 1.00 66.67 113 HIS D CA 1
ATOM 2865 C C . HIS D 4 81 ? 99.397 72.410 82.200 1.00 66.67 113 HIS D C 1
ATOM 2866 O O . HIS D 4 81 ? 99.285 71.864 81.095 1.00 66.67 113 HIS D O 1
ATOM 2873 N N . ALA D 4 82 ? 99.281 73.730 82.357 1.00 64.72 114 ALA D N 1
ATOM 2874 C CA . ALA D 4 82 ? 99.049 74.597 81.210 1.00 64.72 114 ALA D CA 1
ATOM 2875 C C . ALA D 4 82 ? 100.246 74.599 80.273 1.00 64.72 114 ALA D C 1
ATOM 2876 O O . ALA D 4 82 ? 100.080 74.613 79.050 1.00 64.72 114 ALA D O 1
ATOM 2878 N N . VAL D 4 83 ? 101.462 74.586 80.824 1.00 62.45 115 VAL D N 1
ATOM 2879 C CA . VAL D 4 83 ? 102.650 74.512 79.985 1.00 62.45 115 VAL D CA 1
ATOM 2880 C C . VAL D 4 83 ? 102.674 73.200 79.215 1.00 62.45 115 VAL D C 1
ATOM 2881 O O . VAL D 4 83 ? 102.987 73.175 78.018 1.00 62.45 115 VAL D O 1
ATOM 2885 N N . SER D 4 84 ? 102.338 72.091 79.880 1.00 65.38 116 SER D N 1
ATOM 2886 C CA . SER D 4 84 ? 102.302 70.808 79.185 1.00 65.38 116 SER D CA 1
ATOM 2887 C C . SER D 4 84 ? 101.277 70.818 78.057 1.00 65.38 116 SER D C 1
ATOM 2888 O O . SER D 4 84 ? 101.573 70.392 76.934 1.00 65.38 116 SER D O 1
ATOM 2891 N N . GLU D 4 85 ? 100.083 71.348 78.310 1.00 68.02 117 GLU D N 1
ATOM 2892 C CA . GLU D 4 85 ? 99.016 71.383 77.324 1.00 68.02 117 GLU D CA 1
ATOM 2893 C C . GLU D 4 85 ? 99.390 72.293 76.155 1.00 68.02 117 GLU D C 1
ATOM 2894 O O . GLU D 4 85 ? 99.201 71.937 74.997 1.00 68.02 117 GLU D O 1
ATOM 2900 N N . GLY D 4 86 ? 100.005 73.432 76.436 1.00 63.19 118 GLY D N 1
ATOM 2901 C CA . GLY D 4 86 ? 100.402 74.341 75.377 1.00 63.19 118 GLY D CA 1
ATOM 2902 C C . GLY D 4 86 ? 101.524 73.792 74.520 1.00 63.19 118 GLY D C 1
ATOM 2903 O O . GLY D 4 86 ? 101.491 73.909 73.294 1.00 63.19 118 GLY D O 1
ATOM 2904 N N . THR D 4 87 ? 102.537 73.191 75.150 1.00 65.14 119 THR D N 1
ATOM 2905 C CA . THR D 4 87 ? 103.640 72.639 74.372 1.00 65.14 119 THR D CA 1
ATOM 2906 C C . THR D 4 87 ? 103.176 71.447 73.543 1.00 65.14 119 THR D C 1
ATOM 2907 O O . THR D 4 87 ? 103.621 71.271 72.403 1.00 65.14 119 THR D O 1
ATOM 2911 N N . ARG D 4 88 ? 102.262 70.633 74.082 1.00 67.28 120 ARG D N 1
ATOM 2912 C CA . ARG D 4 88 ? 101.697 69.544 73.293 1.00 67.28 120 ARG D CA 1
ATOM 2913 C C . ARG D 4 88 ? 100.937 70.077 72.085 1.00 67.28 120 ARG D C 1
ATOM 2914 O O . ARG D 4 88 ? 101.094 69.570 70.967 1.00 67.28 120 ARG D O 1
ATOM 2922 N N . ALA D 4 89 ? 100.129 71.120 72.285 1.00 65.09 121 ALA D N 1
ATOM 2923 C CA . ALA D 4 89 ? 99.376 71.685 71.170 1.00 65.09 121 ALA D CA 1
ATOM 2924 C C . ALA D 4 89 ? 100.305 72.277 70.119 1.00 65.09 121 ALA D C 1
ATOM 2925 O O . ALA D 4 89 ? 100.098 72.078 68.917 1.00 65.09 121 ALA D O 1
ATOM 2927 N N . VAL D 4 90 ? 101.343 72.986 70.536 1.00 64.64 122 VAL D N 1
ATOM 2928 C CA . VAL D 4 90 ? 102.256 73.623 69.601 1.00 64.64 122 VAL D CA 1
ATOM 2929 C C . VAL D 4 90 ? 103.052 72.577 68.845 1.00 64.64 122 VAL D C 1
ATOM 2930 O O . VAL D 4 90 ? 103.186 72.671 67.634 1.00 64.64 122 VAL D O 1
ATOM 2934 N N . THR D 4 91 ? 103.519 71.520 69.503 1.00 68.96 123 THR D N 1
ATOM 2935 C CA . THR D 4 91 ? 104.274 70.490 68.797 1.00 68.96 123 THR D CA 1
ATOM 2936 C C . THR D 4 91 ? 103.378 69.733 67.823 1.00 68.96 123 THR D C 1
ATOM 2937 O O . THR D 4 91 ? 103.805 69.386 66.716 1.00 68.96 123 THR D O 1
ATOM 2941 N N . LYS D 4 92 ? 102.119 69.485 68.205 1.00 70.30 124 LYS D N 1
ATOM 2942 C CA . LYS D 4 92 ? 101.189 68.864 67.268 1.00 70.30 124 LYS D CA 1
ATOM 2943 C C . LYS D 4 92 ? 100.906 69.771 66.077 1.00 70.30 124 LYS D C 1
ATOM 2944 O O . LYS D 4 92 ? 100.752 69.285 64.950 1.00 70.30 124 LYS D O 1
ATOM 2950 N N . TYR D 4 93 ? 100.840 71.084 66.300 1.00 73.36 125 TYR D N 1
ATOM 2951 C CA . TYR D 4 93 ? 100.529 72.001 65.209 1.00 73.36 125 TYR D CA 1
ATOM 2952 C C . TYR D 4 93 ? 101.692 72.121 64.233 1.00 73.36 125 TYR D C 1
ATOM 2953 O O . TYR D 4 93 ? 101.487 72.136 63.015 1.00 73.36 125 TYR D O 1
ATOM 2962 N N . THR D 4 94 ? 102.918 72.150 64.729 1.00 75.71 126 THR D N 1
ATOM 2963 C CA . THR D 4 94 ? 104.084 72.260 63.854 1.00 75.71 126 THR D CA 1
ATOM 2964 C C . THR D 4 94 ? 104.382 70.920 63.210 1.00 75.71 126 THR D C 1
ATOM 2965 O O . THR D 4 94 ? 104.901 70.892 62.110 1.00 75.71 126 THR D O 1
ATOM 2969 N N . SER D 4 95 ? 104.009 69.781 63.816 1.00 79.63 127 SER D N 1
ATOM 2970 C CA . SER D 4 95 ? 104.111 68.460 63.198 1.00 79.63 127 SER D CA 1
ATOM 2971 C C . SER D 4 95 ? 103.271 68.341 61.932 1.00 79.63 127 SER D C 1
ATOM 2972 O O . SER D 4 95 ? 103.677 67.709 60.981 1.00 79.63 127 SER D O 1
ATOM 2975 N N . SER D 4 96 ? 102.102 68.967 61.926 1.00 86.94 128 SER D N 1
ATOM 2976 C CA . SER D 4 96 ? 101.111 68.821 60.855 1.00 86.94 128 SER D CA 1
ATOM 2977 C C . SER D 4 96 ? 101.204 69.878 59.752 1.00 86.94 128 SER D C 1
ATOM 2978 O O . SER D 4 96 ? 101.086 69.530 58.578 1.00 86.94 128 SER D O 1
ATOM 2981 N N . THR D 4 97 ? 101.452 71.149 60.101 1.00 91.31 129 THR D N 1
ATOM 2982 C CA . THR D 4 97 ? 101.248 72.319 59.215 1.00 91.31 129 THR D CA 1
ATOM 2983 C C . THR D 4 97 ? 102.147 72.412 57.965 1.00 91.31 129 THR D C 1
ATOM 2984 O O . THR D 4 97 ? 101.822 73.170 57.050 0.00 91.31 129 THR D O 1
ATOM 2988 N N . GLN D 4 98 ? 103.181 71.568 57.885 1.00 30.00 130 GLN D N 1
ATOM 2989 C CA . GLN D 4 98 ? 104.109 71.379 56.774 1.00 30.00 130 GLN D CA 1
ATOM 2990 C C . GLN D 4 98 ? 104.241 69.924 56.257 1.00 30.00 130 GLN D C 1
ATOM 2991 O O . GLN D 4 98 ? 104.987 69.683 55.307 1.00 30.00 130 GLN D O 1
ATOM 2997 N N . ALA D 4 99 ? 103.526 68.949 56.844 1.00 30.00 131 ALA D N 1
ATOM 2998 C CA . ALA D 4 99 ? 103.666 67.509 56.629 1.00 30.00 131 ALA D CA 1
ATOM 2999 C C . ALA D 4 99 ? 102.325 66.746 56.631 1.00 30.00 131 ALA D C 1
ATOM 3000 O O . ALA D 4 99 ? 102.045 65.994 57.590 1.00 30.00 131 ALA D O 1
ATOM 3003 N N . HIS E 1 3 ? 57.802 76.748 122.574 1.00 156.59 40 HIS E N 1
ATOM 3004 C CA . HIS E 1 3 ? 58.362 77.764 123.468 1.00 156.59 40 HIS E CA 1
ATOM 3005 C C . HIS E 1 3 ? 59.533 78.526 122.820 1.00 156.59 40 HIS E C 1
ATOM 3006 O O . HIS E 1 3 ? 60.034 78.127 121.764 1.00 156.59 40 HIS E O 1
ATOM 3013 N N . ARG E 1 4 ? 59.990 79.615 123.452 1.00 140.53 41 ARG E N 1
ATOM 3014 C CA . ARG E 1 4 ? 61.190 80.373 123.062 1.00 140.53 41 ARG E CA 1
ATOM 3015 C C . ARG E 1 4 ? 62.414 79.474 122.877 1.00 140.53 41 ARG E C 1
ATOM 3016 O O . ARG E 1 4 ? 62.707 78.620 123.713 1.00 140.53 41 ARG E O 1
ATOM 3024 N N . TYR E 1 5 ? 63.174 79.738 121.821 1.00 146.39 42 TYR E N 1
ATOM 3025 C CA . TYR E 1 5 ? 64.541 79.247 121.682 1.00 146.39 42 TYR E CA 1
ATOM 3026 C C . TYR E 1 5 ? 65.501 80.081 122.539 1.00 146.39 42 TYR E C 1
ATOM 3027 O O . TYR E 1 5 ? 65.218 81.248 122.821 1.00 146.39 42 TYR E O 1
ATOM 3036 N N . LYS E 1 6 ? 66.645 79.523 122.958 1.00 143.92 43 LYS E N 1
ATOM 3037 C CA . LYS E 1 6 ? 67.669 80.312 123.669 1.00 143.92 43 LYS E CA 1
ATOM 3038 C C . LYS E 1 6 ? 68.281 81.382 122.740 1.00 143.92 43 LYS E C 1
ATOM 3039 O O . LYS E 1 6 ? 68.348 81.145 121.532 1.00 143.92 43 LYS E O 1
ATOM 3045 N N . PRO E 1 7 ? 68.771 82.533 123.250 1.00 127.06 44 PRO E N 1
ATOM 3046 C CA . PRO E 1 7 ? 69.270 83.639 122.422 1.00 127.06 44 PRO E CA 1
ATOM 3047 C C . PRO E 1 7 ? 70.416 83.359 121.433 1.00 127.06 44 PRO E C 1
ATOM 3048 O O . PRO E 1 7 ? 70.736 84.217 120.616 1.00 127.06 44 PRO E O 1
ATOM 3052 N N . GLY E 1 8 ? 71.103 82.216 121.498 1.00 117.32 45 GLY E N 1
ATOM 3053 C CA . GLY E 1 8 ? 71.988 81.766 120.413 1.00 117.32 45 GLY E CA 1
ATOM 3054 C C . GLY E 1 8 ? 71.289 81.214 119.170 1.00 117.32 45 GLY E C 1
ATOM 3055 O O . GLY E 1 8 ? 71.739 81.385 118.037 1.00 117.32 45 GLY E O 1
ATOM 3056 N N . THR E 1 9 ? 70.226 80.456 119.389 1.00 120.08 46 THR E N 1
ATOM 3057 C CA . THR E 1 9 ? 69.790 79.442 118.434 1.00 120.08 46 THR E CA 1
ATOM 3058 C C . THR E 1 9 ? 69.189 80.044 117.185 1.00 120.08 46 THR E C 1
ATOM 3059 O O . THR E 1 9 ? 69.515 79.614 116.082 1.00 120.08 46 THR E O 1
ATOM 3063 N N . VAL E 1 10 ? 68.348 81.065 117.319 1.00 106.76 47 VAL E N 1
ATOM 3064 C CA . VAL E 1 10 ? 67.729 81.671 116.142 1.00 106.76 47 VAL E CA 1
ATOM 3065 C C . VAL E 1 10 ? 68.761 82.383 115.271 1.00 106.76 47 VAL E C 1
ATOM 3066 O O . VAL E 1 10 ? 68.726 82.259 114.053 1.00 106.76 47 VAL E O 1
ATOM 3070 N N . ALA E 1 11 ? 69.759 83.016 115.878 1.00 98.30 48 ALA E N 1
ATOM 3071 C CA . ALA E 1 11 ? 70.860 83.642 115.155 1.00 98.30 48 ALA E CA 1
ATOM 3072 C C . ALA E 1 11 ? 71.627 82.617 114.332 1.00 98.30 48 ALA E C 1
ATOM 3073 O O . ALA E 1 11 ? 71.969 82.872 113.173 1.00 98.30 48 ALA E O 1
ATOM 3075 N N . LEU E 1 12 ? 71.893 81.443 114.908 1.00 99.87 49 LEU E N 1
ATOM 3076 C CA . LEU E 1 12 ? 72.577 80.393 114.160 1.00 99.87 49 LEU E CA 1
ATOM 3077 C C . LEU E 1 12 ? 71.725 79.899 112.997 1.00 99.87 49 LEU E C 1
ATOM 3078 O O . LEU E 1 12 ? 72.246 79.621 111.907 1.00 99.87 49 LEU E O 1
ATOM 3083 N N . ARG E 1 13 ? 70.414 79.772 113.212 1.00 109.89 50 ARG E N 1
ATOM 3084 C CA . ARG E 1 13 ? 69.537 79.340 112.130 1.00 109.89 50 ARG E CA 1
ATOM 3085 C C . ARG E 1 13 ? 69.545 80.338 110.980 1.00 109.89 50 ARG E C 1
ATOM 3086 O O . ARG E 1 13 ? 69.612 79.947 109.808 1.00 109.89 50 ARG E O 1
ATOM 3094 N N . GLU E 1 14 ? 69.464 81.621 111.290 1.00 91.74 51 GLU E N 1
ATOM 3095 C CA . GLU E 1 14 ? 69.567 82.647 110.268 1.00 91.74 51 GLU E CA 1
ATOM 3096 C C . GLU E 1 14 ? 70.919 82.549 109.587 1.00 91.74 51 GLU E C 1
ATOM 3097 O O . GLU E 1 14 ? 70.968 82.517 108.367 1.00 91.74 51 GLU E O 1
ATOM 3103 N N . ILE E 1 15 ? 72.017 82.381 110.329 1.00 83.43 52 ILE E N 1
ATOM 3104 C CA . ILE E 1 15 ? 73.344 82.281 109.729 1.00 83.43 52 ILE E CA 1
ATOM 3105 C C . ILE E 1 15 ? 73.361 81.176 108.682 1.00 83.43 52 ILE E C 1
ATOM 3106 O O . ILE E 1 15 ? 73.801 81.381 107.544 1.00 83.43 52 ILE E O 1
ATOM 3111 N N . ARG E 1 16 ? 72.854 79.996 109.045 1.00 87.70 53 ARG E N 1
ATOM 3112 C CA . ARG E 1 16 ? 72.814 78.894 108.088 1.00 87.70 53 ARG E CA 1
ATOM 3113 C C . ARG E 1 16 ? 71.931 79.230 106.891 1.00 87.70 53 ARG E C 1
ATOM 3114 O O . ARG E 1 16 ? 72.297 78.949 105.743 1.00 87.70 53 ARG E O 1
ATOM 3122 N N . ARG E 1 17 ? 70.770 79.843 107.138 1.00 82.26 54 ARG E N 1
ATOM 3123 C CA . ARG E 1 17 ? 69.833 80.113 106.051 1.00 82.26 54 ARG E CA 1
ATOM 3124 C C . ARG E 1 17 ? 70.421 81.088 105.040 1.00 82.26 54 ARG E C 1
ATOM 3125 O O . ARG E 1 17 ? 70.356 80.854 103.827 1.00 82.26 54 ARG E O 1
ATOM 3133 N N . PHE E 1 18 ? 71.002 82.190 105.515 1.00 75.80 55 PHE E N 1
ATOM 3134 C CA . PHE E 1 18 ? 71.559 83.174 104.595 1.00 75.80 55 PHE E CA 1
ATOM 3135 C C . PHE E 1 18 ? 72.915 82.773 104.033 1.00 75.80 55 PHE E C 1
ATOM 3136 O O . PHE E 1 18 ? 73.319 83.318 103.000 1.00 75.80 55 PHE E O 1
ATOM 3144 N N . GLN E 1 19 ? 73.633 81.846 104.670 1.00 74.47 56 GLN E N 1
ATOM 3145 C CA . GLN E 1 19 ? 74.822 81.307 104.028 1.00 74.47 56 GLN E CA 1
ATOM 3146 C C . GLN E 1 19 ? 74.486 80.266 102.973 1.00 74.47 56 GLN E C 1
ATOM 3147 O O . GLN E 1 19 ? 75.284 80.049 102.058 1.00 74.47 56 GLN E O 1
ATOM 3153 N N . LYS E 1 20 ? 73.324 79.619 103.082 1.00 76.33 57 LYS E N 1
ATOM 3154 C CA . LYS E 1 20 ? 72.930 78.632 102.084 1.00 76.33 57 LYS E CA 1
ATOM 3155 C C . LYS E 1 20 ? 72.369 79.275 100.822 1.00 76.33 57 LYS E C 1
ATOM 3156 O O . LYS E 1 20 ? 72.514 78.710 99.731 1.00 76.33 57 LYS E O 1
ATOM 3162 N N . SER E 1 21 ? 71.712 80.435 100.915 1.00 74.69 58 SER E N 1
ATOM 3163 C CA . SER E 1 21 ? 71.078 81.127 99.775 1.00 74.69 58 SER E CA 1
ATOM 3164 C C . SER E 1 21 ? 72.017 82.069 99.003 1.00 74.69 58 SER E C 1
ATOM 3165 O 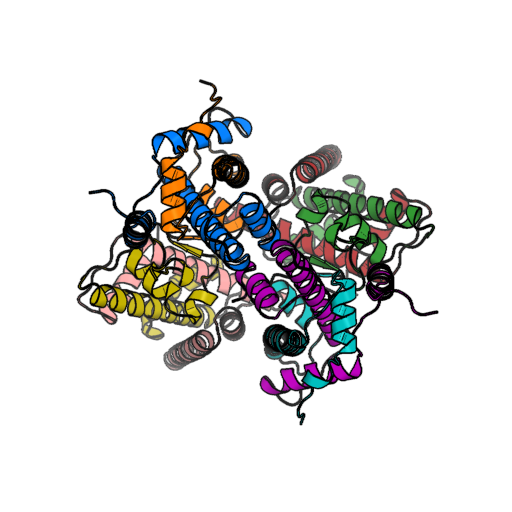O . SER E 1 21 ? 73.157 82.292 99.400 1.00 74.69 58 SER E O 1
ATOM 3168 N N . THR E 1 22 ? 71.534 82.647 97.894 1.00 72.79 59 THR E N 1
ATOM 3169 C CA . THR E 1 22 ? 72.295 83.565 97.012 1.00 72.79 59 THR E CA 1
ATOM 3170 C C . THR E 1 22 ? 71.546 84.842 96.605 1.00 72.79 59 THR E C 1
ATOM 3171 O O . THR E 1 22 ? 72.049 85.622 95.800 1.00 72.79 59 THR E O 1
ATOM 3175 N N . GLU E 1 23 ? 70.356 85.097 97.108 1.00 75.07 60 GLU E N 1
ATOM 3176 C CA . GLU E 1 23 ? 69.615 86.336 96.792 1.00 75.07 60 GLU E CA 1
ATOM 3177 C C . GLU E 1 23 ? 70.321 87.603 97.306 1.00 75.07 60 GLU E C 1
ATOM 3178 O O . GLU E 1 23 ? 71.215 87.528 98.131 1.00 75.07 60 GLU E O 1
ATOM 3184 N N . LEU E 1 24 ? 69.898 88.771 96.821 1.00 70.59 61 LEU E N 1
ATOM 3185 C CA . LEU E 1 24 ? 70.354 90.061 97.321 1.00 70.59 61 LEU E CA 1
ATOM 3186 C C . LEU E 1 24 ? 69.637 90.403 98.621 1.00 70.59 61 LEU E C 1
ATOM 3187 O O . LEU E 1 24 ? 68.439 90.147 98.773 1.00 70.59 61 LEU E O 1
ATOM 3192 N N . LEU E 1 25 ? 70.372 90.965 99.587 1.00 68.60 62 LEU E N 1
ATOM 3193 C CA . LEU E 1 25 ? 69.856 91.224 100.933 1.00 68.60 62 LEU E CA 1
ATOM 3194 C C . LEU E 1 25 ? 69.253 92.609 101.103 1.00 68.60 62 LEU E C 1
ATOM 3195 O O . LEU E 1 25 ? 68.513 92.831 102.063 1.00 68.60 62 LEU E O 1
ATOM 3200 N N . ILE E 1 26 ? 69.582 93.555 100.224 1.00 68.39 63 ILE E N 1
ATOM 3201 C CA . ILE E 1 26 ? 69.135 94.935 100.366 1.00 68.39 63 ILE E CA 1
ATOM 3202 C C . ILE E 1 26 ? 68.003 95.190 99.385 1.00 68.39 63 ILE E C 1
ATOM 3203 O O . ILE E 1 26 ? 68.063 94.766 98.224 1.00 68.39 63 ILE E O 1
ATOM 3208 N N . ARG E 1 27 ? 66.964 95.874 99.854 1.00 79.72 64 ARG E N 1
ATOM 3209 C CA . ARG E 1 27 ? 65.828 96.188 98.998 1.00 79.72 64 ARG E CA 1
ATOM 3210 C C . ARG E 1 27 ? 66.283 97.072 97.842 1.00 79.72 64 ARG E C 1
ATOM 3211 O O . ARG E 1 27 ? 67.147 97.936 98.002 1.00 79.72 64 ARG E O 1
ATOM 3219 N N . LYS E 1 28 ? 65.695 96.845 96.667 1.00 77.00 65 LYS E N 1
ATOM 3220 C CA . LYS E 1 28 ? 66.245 97.427 95.447 1.00 77.00 65 LYS E CA 1
ATOM 3221 C C . LYS E 1 28 ? 65.959 98.919 95.318 1.00 77.00 65 LYS E C 1
ATOM 3222 O O . LYS E 1 28 ? 66.839 99.669 94.887 1.00 77.00 65 LYS E O 1
ATOM 3228 N N . LEU E 1 29 ? 64.758 99.369 95.666 1.00 75.70 66 LEU E N 1
ATOM 3229 C CA . LEU E 1 29 ? 64.435 100.789 95.554 1.00 75.70 66 LEU E CA 1
ATOM 3230 C C . LEU E 1 29 ? 65.255 101.667 96.500 1.00 75.70 66 LEU E C 1
ATOM 3231 O O . LEU E 1 29 ? 65.723 102.731 96.075 1.00 75.70 66 LEU E O 1
ATOM 3236 N N . PRO E 1 30 ? 65.428 101.304 97.779 1.00 71.58 67 PRO E N 1
ATOM 3237 C CA . PRO E 1 30 ? 66.302 102.129 98.633 1.00 71.58 67 PRO E CA 1
ATOM 3238 C C . PRO E 1 30 ? 67.724 102.233 98.114 1.00 71.58 67 PRO E C 1
ATOM 3239 O O . PRO E 1 30 ? 68.305 103.326 98.112 1.00 71.58 67 PRO E O 1
ATOM 3243 N N . PHE E 1 31 ? 68.299 101.118 97.659 1.00 66.66 68 PHE E N 1
ATOM 3244 C CA . PHE E 1 31 ? 69.653 101.151 97.121 1.00 66.66 68 PHE E CA 1
ATOM 3245 C C . PHE E 1 31 ? 69.716 101.976 95.844 1.00 66.66 68 PHE E C 1
ATOM 3246 O O . PHE E 1 31 ? 70.688 102.707 95.616 1.00 66.66 68 PHE E O 1
ATOM 3254 N N . GLN E 1 32 ? 68.717 101.845 94.980 1.00 67.68 69 GLN E N 1
ATOM 3255 C CA . GLN E 1 32 ? 68.640 102.650 93.787 1.00 67.68 69 GLN E CA 1
ATOM 3256 C C . GLN E 1 32 ? 68.633 104.124 94.161 1.00 67.68 69 GLN E C 1
ATOM 3257 O O . GLN E 1 32 ? 69.503 104.858 93.707 1.00 67.68 69 GLN E O 1
ATOM 3263 N N . ARG E 1 33 ? 67.774 104.557 95.090 1.00 69.75 70 ARG E N 1
ATOM 3264 C CA . ARG E 1 33 ? 67.698 105.961 95.477 1.00 69.75 70 ARG E CA 1
ATOM 3265 C C . ARG E 1 33 ? 69.017 106.442 96.067 1.00 69.75 70 ARG E C 1
ATOM 3266 O O . ARG E 1 33 ? 69.455 107.566 95.793 1.00 69.75 70 ARG E O 1
ATOM 3274 N N . LEU E 1 34 ? 69.669 105.603 96.876 1.00 67.18 71 LEU E N 1
ATOM 3275 C CA . LEU E 1 34 ? 70.963 105.981 97.438 1.00 67.18 71 LEU E CA 1
ATOM 3276 C C . LEU E 1 34 ? 72.007 106.169 96.345 1.00 67.18 71 LEU E C 1
ATOM 3277 O O . LEU E 1 34 ? 72.796 107.122 96.383 1.00 67.18 71 LEU E O 1
ATOM 3282 N N . VAL E 1 35 ? 72.031 105.264 95.363 1.00 64.42 72 VAL E N 1
ATOM 3283 C CA . VAL E 1 35 ? 72.990 105.376 94.268 1.00 64.42 72 VAL E CA 1
ATOM 3284 C C . VAL E 1 35 ? 72.753 106.657 93.481 1.00 64.42 72 VAL E C 1
ATOM 3285 O O . VAL E 1 35 ? 73.702 107.367 93.126 1.00 64.42 72 VAL E O 1
ATOM 3289 N N . ARG E 1 36 ? 71.488 106.973 93.196 1.00 70.87 73 ARG E N 1
ATOM 3290 C CA . ARG E 1 36 ? 71.201 108.198 92.458 1.00 70.87 73 ARG E CA 1
ATOM 3291 C C . ARG E 1 36 ? 71.579 109.436 93.265 1.00 70.87 73 ARG E C 1
ATOM 3292 O O . ARG E 1 36 ? 72.112 110.402 92.708 1.00 70.87 73 ARG E O 1
ATOM 3300 N N . GLU E 1 37 ? 71.335 109.421 94.579 1.00 76.09 74 GLU E N 1
ATOM 3301 C CA . GLU E 1 37 ? 71.759 110.547 95.406 1.00 76.09 74 GLU E CA 1
ATOM 3302 C C . GLU E 1 37 ? 73.268 110.729 95.364 1.00 76.09 74 GLU E C 1
ATOM 3303 O O . GLU E 1 37 ? 73.762 111.856 95.245 1.00 76.09 74 GLU E O 1
ATOM 3309 N N . ILE E 1 38 ? 74.016 109.633 95.475 1.00 67.00 75 ILE E N 1
ATOM 3310 C CA . ILE E 1 38 ? 75.472 109.736 95.483 1.00 67.00 75 ILE E CA 1
ATOM 3311 C C . ILE E 1 38 ? 75.979 110.236 94.137 1.00 67.00 75 ILE E C 1
ATOM 3312 O O . ILE E 1 38 ? 76.882 111.078 94.072 1.00 67.00 75 ILE E O 1
ATOM 3317 N N . ALA E 1 39 ? 75.400 109.739 93.041 1.00 67.95 76 ALA E N 1
ATOM 3318 C CA . ALA E 1 39 ? 75.795 110.210 91.718 1.00 67.95 76 ALA E CA 1
ATOM 3319 C C . ALA E 1 39 ? 75.374 111.650 91.461 1.00 67.95 76 ALA E C 1
ATOM 3320 O O . ALA E 1 39 ? 75.953 112.302 90.587 1.00 67.95 76 ALA E O 1
ATOM 3322 N N . GLN E 1 40 ? 74.377 112.154 92.191 1.00 72.13 77 GLN E N 1
ATOM 3323 C CA . GLN E 1 40 ? 73.939 113.532 92.005 1.00 72.13 77 GLN E CA 1
ATOM 3324 C C . GLN E 1 40 ? 75.045 114.539 92.300 1.00 72.13 77 GLN E C 1
ATOM 3325 O O . GLN E 1 40 ? 75.011 115.655 91.770 1.00 72.13 77 GLN E O 1
ATOM 3331 N N . ASP E 1 41 ? 76.034 114.170 93.115 1.00 72.83 78 ASP E N 1
ATOM 3332 C CA . ASP E 1 41 ? 77.075 115.111 93.509 1.00 72.83 78 ASP E CA 1
ATOM 3333 C C . ASP E 1 41 ? 78.169 115.266 92.461 1.00 72.83 78 ASP E C 1
ATOM 3334 O O . ASP E 1 41 ? 78.941 116.227 92.536 1.00 72.83 78 ASP E O 1
ATOM 3339 N N . PHE E 1 42 ? 78.259 114.354 91.496 1.00 64.85 79 PHE E N 1
ATOM 3340 C CA . PHE E 1 42 ? 79.309 114.409 90.486 1.00 64.85 79 PHE E CA 1
ATOM 3341 C C . PHE E 1 42 ? 78.827 114.915 89.136 1.00 64.85 79 PHE E C 1
ATOM 3342 O O . PHE E 1 42 ? 79.613 115.518 88.400 1.00 64.85 79 PHE E O 1
ATOM 3350 N N . LYS E 1 43 ? 77.561 114.690 88.793 1.00 68.68 80 LYS E N 1
ATOM 3351 C CA . LYS E 1 43 ? 77.010 115.179 87.536 1.00 68.68 80 LYS E CA 1
ATOM 3352 C C . LYS E 1 43 ? 75.495 115.170 87.640 1.00 68.68 80 LYS E C 1
ATOM 3353 O O . LYS E 1 43 ? 74.910 114.174 88.075 1.00 68.68 80 LYS E O 1
ATOM 3359 N N . THR E 1 44 ? 74.868 116.271 87.244 1.00 75.38 81 THR E N 1
ATOM 3360 C CA . THR E 1 44 ? 73.423 116.387 87.338 1.00 75.38 81 THR E CA 1
ATOM 3361 C C . THR E 1 44 ? 72.745 115.731 86.141 1.00 75.38 81 THR E C 1
ATOM 3362 O O . THR E 1 44 ? 73.340 115.571 85.073 1.00 75.38 81 THR E O 1
ATOM 3366 N N . ASP E 1 45 ? 71.482 115.346 86.342 1.00 78.70 82 ASP E N 1
ATOM 3367 C CA . ASP E 1 45 ? 70.649 114.755 85.293 1.00 78.70 82 ASP E CA 1
ATOM 3368 C C . ASP E 1 45 ? 71.281 113.493 84.710 1.00 78.70 82 ASP E C 1
ATOM 3369 O O . ASP E 1 45 ? 71.301 113.292 83.495 1.00 78.70 82 ASP E O 1
ATOM 3374 N N . LEU E 1 46 ? 71.804 112.638 85.581 1.00 72.53 83 LEU E N 1
ATOM 3375 C CA . LEU E 1 46 ? 72.359 111.366 85.144 1.00 72.53 83 LEU E CA 1
ATOM 3376 C C . LEU E 1 46 ? 71.272 110.304 85.053 1.00 72.53 83 LEU E C 1
ATOM 3377 O O . LEU E 1 46 ? 70.236 110.383 85.719 1.00 72.53 83 LEU E O 1
ATOM 3382 N N . ARG E 1 47 ? 71.490 109.297 84.217 1.00 79.49 84 ARG E N 1
ATOM 3383 C CA . ARG E 1 47 ? 70.584 108.151 84.030 1.00 79.49 84 ARG E CA 1
ATOM 3384 C C . ARG E 1 47 ? 71.379 106.883 84.272 1.00 79.49 84 ARG E C 1
ATOM 3385 O O . ARG E 1 47 ? 72.575 106.854 84.018 1.00 79.49 84 ARG E O 1
ATOM 3393 N N . PHE E 1 48 ? 70.748 105.825 84.717 1.00 72.69 85 PHE E N 1
ATOM 3394 C CA . PHE E 1 48 ? 71.393 104.567 85.064 1.00 72.69 85 PHE E CA 1
ATOM 3395 C C . PHE E 1 48 ? 70.686 103.405 84.386 1.00 72.69 85 PHE E C 1
ATOM 3396 O O . PHE E 1 48 ? 69.461 103.284 84.476 1.00 72.69 85 PHE E O 1
ATOM 3404 N N . GLN E 1 49 ? 71.457 102.556 83.715 1.00 72.84 86 GLN E N 1
ATOM 3405 C CA . GLN E 1 49 ? 70.936 101.271 83.276 1.00 72.84 86 GLN E CA 1
ATOM 3406 C C . GLN E 1 49 ? 70.656 100.388 84.485 1.00 72.84 86 GLN E C 1
ATOM 3407 O O . GLN E 1 49 ? 71.337 100.479 85.510 1.00 72.84 86 GLN E O 1
ATOM 3413 N N . SER E 1 50 ? 69.639 99.533 84.365 1.00 70.77 87 SER E N 1
ATOM 3414 C CA . SER E 1 50 ? 69.295 98.636 85.463 1.00 70.77 87 SER E CA 1
ATOM 3415 C C . SER E 1 50 ? 70.451 97.705 85.803 1.00 70.77 87 SER E C 1
ATOM 3416 O O . SER E 1 50 ? 70.743 97.465 86.981 1.00 70.77 87 SER E O 1
ATOM 3419 N N . SER E 1 51 ? 71.123 97.167 84.782 1.00 69.17 88 SER E N 1
ATOM 3420 C CA . SER E 1 51 ? 72.231 96.252 85.024 1.00 69.17 88 SER E CA 1
ATOM 3421 C C . SER E 1 51 ? 73.401 96.928 85.724 1.00 69.17 88 SER E C 1
ATOM 3422 O O . SER E 1 51 ? 74.112 96.268 86.486 1.00 69.17 88 SER E O 1
ATOM 3425 N N . ALA E 1 52 ? 73.604 98.227 85.505 1.00 65.11 89 ALA E N 1
ATOM 3426 C CA . ALA E 1 52 ? 74.657 98.937 86.224 1.00 65.11 89 ALA E CA 1
ATOM 3427 C C . ALA E 1 52 ? 74.362 98.979 87.718 1.00 65.11 89 ALA E C 1
ATOM 3428 O O . ALA E 1 52 ? 75.245 98.725 88.548 1.00 65.11 89 ALA E O 1
ATOM 3430 N N . ILE E 1 53 ? 73.119 99.302 88.084 1.00 64.68 90 ILE E N 1
ATOM 3431 C CA . ILE E 1 53 ? 72.720 99.327 89.487 1.00 64.68 90 ILE E CA 1
ATOM 3432 C C . ILE E 1 53 ? 72.769 97.921 90.073 1.00 64.68 90 ILE E C 1
ATOM 3433 O O . ILE E 1 53 ? 73.192 97.753 91.210 1.00 64.68 90 ILE E O 1
ATOM 3438 N N . GLY E 1 54 ? 72.443 96.886 89.292 1.00 62.57 91 GLY E N 1
ATOM 3439 C CA . GLY E 1 54 ? 72.577 95.523 89.778 1.00 62.57 91 GLY E CA 1
ATOM 3440 C C . GLY E 1 54 ? 74.021 95.140 90.048 1.00 62.57 91 GLY E C 1
ATOM 3441 O O . GLY E 1 54 ? 74.321 94.483 91.050 1.00 62.57 91 GLY E O 1
ATOM 3442 N N . ALA E 1 55 ? 74.933 95.546 89.164 1.00 59.54 92 ALA E N 1
ATOM 3443 C CA . ALA E 1 55 ? 76.351 95.280 89.384 1.00 59.54 92 ALA E CA 1
ATOM 3444 C C . ALA E 1 55 ? 76.859 96.009 90.621 1.00 59.54 92 ALA E C 1
ATOM 3445 O O . ALA E 1 55 ? 77.628 95.445 91.414 1.00 59.54 92 ALA E O 1
ATOM 3447 N N . LEU E 1 56 ? 76.434 97.261 90.802 1.00 58.11 93 LEU E N 1
ATOM 3448 C CA . LEU E 1 56 ? 76.803 97.999 92.005 1.00 58.11 93 LEU E CA 1
ATOM 3449 C C . LEU E 1 56 ? 76.316 97.282 93.256 1.00 58.11 93 LEU E C 1
ATOM 3450 O O . LEU E 1 56 ? 77.056 97.156 94.240 1.00 58.11 93 LEU E O 1
ATOM 3455 N N . GLN E 1 57 ? 75.068 96.821 93.235 1.00 64.98 94 GLN E N 1
ATOM 3456 C CA . GLN E 1 57 ? 74.508 96.126 94.365 1.00 64.98 94 GLN E CA 1
ATOM 3457 C C . GLN E 1 57 ? 75.269 94.824 94.643 1.00 64.98 94 GLN E C 1
ATOM 3458 O O . GLN E 1 57 ? 75.609 94.557 95.780 1.00 64.98 94 GLN E O 1
ATOM 3464 N N . GLU E 1 58 ? 75.626 94.050 93.621 1.00 63.58 95 GLU E N 1
ATOM 3465 C CA . GLU E 1 58 ? 76.389 92.820 93.818 1.00 63.58 95 GLU E CA 1
ATOM 3466 C C . GLU E 1 58 ? 77.748 93.108 94.441 1.00 63.58 95 GLU E C 1
ATOM 3467 O O . GLU E 1 58 ? 78.186 92.405 95.365 1.00 63.58 95 GLU E O 1
ATOM 3473 N N . SER E 1 59 ? 78.433 94.142 93.945 1.00 59.40 96 SER E N 1
ATOM 3474 C CA . SER E 1 59 ? 79.732 94.499 94.505 1.00 59.40 96 SER E CA 1
ATOM 3475 C C . SER E 1 59 ? 79.606 94.912 95.965 1.00 59.40 96 SER E C 1
ATOM 3476 O O . SER E 1 59 ? 80.435 94.527 96.800 1.00 59.40 96 SER E O 1
ATOM 3479 N N . VAL E 1 60 ? 78.575 95.693 96.292 1.00 57.34 97 VAL E N 1
ATOM 3480 C CA . VAL E 1 60 ? 78.355 96.090 97.680 1.00 57.34 97 VAL E CA 1
ATOM 3481 C C . VAL E 1 60 ? 78.098 94.874 98.557 1.00 57.34 97 VAL E C 1
ATOM 3482 O O . VAL E 1 60 ? 78.628 94.773 99.672 1.00 57.34 97 VAL E O 1
ATOM 3486 N N . GLU E 1 61 ? 77.261 93.945 98.125 1.00 65.23 98 GLU E N 1
ATOM 3487 C CA . GLU E 1 61 ? 76.993 92.749 98.901 1.00 65.23 98 GLU E CA 1
ATOM 3488 C C . GLU E 1 61 ? 78.276 91.977 99.154 1.00 65.23 98 GLU E C 1
ATOM 3489 O O . GLU E 1 61 ? 78.564 91.642 100.290 1.00 65.23 98 GLU E O 1
ATOM 3495 N N . ALA E 1 62 ? 79.106 91.754 98.135 1.00 59.13 99 ALA E N 1
ATOM 3496 C CA . ALA E 1 62 ? 80.336 90.999 98.349 1.00 59.13 99 ALA E CA 1
ATOM 3497 C C . ALA E 1 62 ? 81.276 91.723 99.304 1.00 59.13 99 ALA E C 1
ATOM 3498 O O . ALA E 1 62 ? 81.842 91.107 100.218 1.00 59.13 99 ALA E O 1
ATOM 3500 N N . TYR E 1 63 ? 81.445 93.034 99.118 1.00 57.98 100 TYR E N 1
ATOM 3501 C CA . TYR E 1 63 ? 82.385 93.779 99.946 1.00 57.98 100 TYR E CA 1
ATOM 3502 C C . TYR E 1 63 ? 81.934 93.797 101.400 1.00 57.98 100 TYR E C 1
ATOM 3503 O O . TYR E 1 63 ? 82.739 93.585 102.315 1.00 57.98 100 TYR E O 1
ATOM 3512 N N . LEU E 1 64 ? 80.640 94.032 101.636 1.00 54.92 101 LEU E N 1
ATOM 3513 C CA . LEU E 1 64 ? 80.140 94.069 103.006 1.00 54.92 101 LEU E CA 1
ATOM 3514 C C . LEU E 1 64 ? 80.183 92.697 103.662 1.00 54.92 101 LEU E C 1
ATOM 3515 O O . LEU E 1 64 ? 80.466 92.600 104.861 1.00 54.92 101 LEU E O 1
ATOM 3520 N N . VAL E 1 65 ? 79.958 91.667 102.888 1.00 56.52 102 VAL E N 1
ATOM 3521 C CA . VAL E 1 65 ? 80.002 90.341 103.453 1.00 56.52 102 VAL E CA 1
ATOM 3522 C C . VAL E 1 65 ? 81.424 90.035 103.869 1.00 56.52 102 VAL E C 1
ATOM 3523 O O . VAL E 1 65 ? 81.656 89.660 105.001 1.00 56.52 102 VAL E O 1
ATOM 3527 N N . SER E 1 66 ? 82.414 90.312 103.026 1.00 58.38 103 SER E N 1
ATOM 3528 C CA . SER E 1 66 ? 83.813 90.084 103.380 1.00 58.38 103 SER E CA 1
ATOM 3529 C C . SER E 1 66 ? 84.217 90.916 104.592 1.00 58.38 103 SER E C 1
ATOM 3530 O O . SER E 1 66 ? 84.944 90.438 105.476 1.00 58.38 103 SER E O 1
ATOM 3533 N N . LEU E 1 67 ? 83.748 92.165 104.655 1.00 55.80 104 LEU E N 1
ATOM 3534 C CA . LEU E 1 67 ? 84.068 93.016 105.796 1.00 55.80 104 LEU E CA 1
ATOM 3535 C C . LEU E 1 67 ? 83.497 92.448 107.087 1.00 55.80 104 LEU E C 1
ATOM 3536 O O . LEU E 1 67 ? 84.160 92.469 108.128 1.00 55.80 104 LEU E O 1
ATOM 3541 N N . PHE E 1 68 ? 82.268 91.930 107.039 1.00 56.60 105 PHE E N 1
ATOM 3542 C CA . PHE E 1 68 ? 81.682 91.356 108.244 1.00 56.60 105 PHE E CA 1
ATOM 3543 C C . PHE E 1 68 ? 82.376 90.063 108.644 1.00 56.60 105 PHE E C 1
ATOM 3544 O O . PHE E 1 68 ? 82.499 89.774 109.838 1.00 56.60 105 PHE E O 1
ATOM 3552 N N . GLU E 1 69 ? 82.852 89.284 107.672 1.00 61.58 106 GLU E N 1
ATOM 3553 C CA . GLU E 1 69 ? 83.638 88.100 108.007 1.00 61.58 106 GLU E CA 1
ATOM 3554 C C . GLU E 1 69 ? 84.916 88.489 108.740 1.00 61.58 106 GLU E C 1
ATOM 3555 O O . GLU E 1 69 ? 85.250 87.918 109.787 1.00 61.58 106 GLU E O 1
ATOM 3561 N N . ASP E 1 70 ? 85.637 89.477 108.210 1.00 64.79 107 ASP E N 1
ATOM 3562 C CA . ASP E 1 70 ? 86.867 89.918 108.863 1.00 64.79 107 ASP E CA 1
ATOM 3563 C C . ASP E 1 70 ? 86.579 90.499 110.242 1.00 64.79 107 ASP E C 1
ATOM 3564 O O . ASP E 1 70 ? 87.357 90.299 111.185 1.00 64.79 107 ASP E O 1
ATOM 3569 N N . THR E 1 71 ? 85.486 91.231 110.383 1.00 60.28 108 THR E N 1
ATOM 3570 C CA . THR E 1 71 ? 85.080 91.747 111.677 1.00 60.28 108 THR E CA 1
ATOM 3571 C C . THR E 1 71 ? 84.806 90.597 112.640 1.00 60.28 108 THR E C 1
ATOM 3572 O O . THR E 1 71 ? 85.236 90.643 113.778 1.00 60.28 108 THR E O 1
ATOM 3576 N N . ASN E 1 72 ? 84.156 89.523 112.192 1.00 61.56 109 ASN E N 1
ATOM 3577 C CA . ASN E 1 72 ? 83.901 88.378 113.060 1.00 61.56 109 ASN E CA 1
ATOM 3578 C C . ASN E 1 72 ? 85.200 87.729 113.519 1.00 61.56 109 ASN E C 1
ATOM 3579 O O . ASN E 1 72 ? 85.344 87.377 114.697 1.00 61.56 109 ASN E O 1
ATOM 3584 N N . LEU E 1 73 ? 86.160 87.557 112.605 1.00 63.08 110 LEU E N 1
ATOM 3585 C CA . LEU E 1 73 ? 87.443 86.981 113.014 1.00 63.08 110 LEU E CA 1
ATOM 3586 C C . LEU E 1 73 ? 88.175 87.871 114.012 1.00 63.08 110 LEU E C 1
ATOM 3587 O O . LEU E 1 73 ? 88.711 87.376 115.012 1.00 63.08 110 LEU E O 1
ATOM 3592 N N . CYS E 1 74 ? 88.247 89.182 113.779 1.00 68.79 111 CYS E N 1
ATOM 3593 C CA . CYS E 1 74 ? 88.950 90.045 114.723 1.00 68.79 111 CYS E CA 1
ATOM 3594 C C . CYS E 1 74 ? 88.170 90.214 116.028 1.00 68.79 111 CYS E C 1
ATOM 3595 O O . CYS E 1 74 ? 88.770 90.529 117.050 1.00 68.79 111 CYS E O 1
ATOM 3598 N N . ALA E 1 75 ? 86.867 89.940 116.050 1.00 66.88 112 ALA E N 1
ATOM 3599 C CA . ALA E 1 75 ? 86.137 89.885 117.313 1.00 66.88 112 ALA E CA 1
ATOM 3600 C C . ALA E 1 75 ? 86.473 88.617 118.080 1.00 66.88 112 ALA E C 1
ATOM 3601 O O . ALA E 1 75 ? 86.699 88.653 119.295 1.00 66.88 112 ALA E O 1
ATOM 3603 N N . ILE E 1 76 ? 86.503 87.480 117.383 1.00 67.81 113 ILE E N 1
ATOM 3604 C CA . ILE E 1 76 ? 86.860 86.220 118.024 1.00 67.81 113 ILE E CA 1
ATOM 3605 C C . ILE E 1 76 ? 88.291 86.276 118.543 1.00 67.81 113 ILE E C 1
ATOM 3606 O O . ILE E 1 76 ? 88.628 85.621 119.537 1.00 67.81 113 ILE E O 1
ATOM 3611 N N . HIS E 1 77 ? 89.145 87.077 117.903 1.00 67.34 114 HIS E N 1
ATOM 3612 C CA . HIS E 1 77 ? 90.502 87.264 118.407 1.00 67.34 114 HIS E CA 1
ATOM 3613 C C . HIS E 1 77 ? 90.499 87.831 119.821 1.00 67.34 114 HIS E C 1
ATOM 3614 O O . HIS E 1 77 ? 91.335 87.453 120.650 1.00 67.34 114 HIS E O 1
ATOM 3621 N N . ALA E 1 78 ? 89.569 88.737 120.118 1.00 65.06 115 ALA E N 1
ATOM 3622 C CA . ALA E 1 78 ? 89.502 89.382 121.423 1.00 65.06 115 ALA E CA 1
ATOM 3623 C C . ALA E 1 78 ? 88.729 88.571 122.454 1.00 65.06 115 ALA E C 1
ATOM 3624 O O . ALA E 1 78 ? 88.317 89.135 123.475 1.00 65.06 115 ALA E O 1
ATOM 3626 N N . LYS E 1 79 ? 88.528 87.273 122.214 1.00 71.29 116 LYS E N 1
ATOM 3627 C CA . LYS E 1 79 ? 87.778 86.403 123.122 1.00 71.29 116 LYS E CA 1
ATOM 3628 C C . LYS E 1 79 ? 86.375 86.948 123.378 1.00 71.29 116 LYS E C 1
ATOM 3629 O O . LYS E 1 79 ? 85.859 86.891 124.496 1.00 71.29 116 LYS E O 1
ATOM 3635 N N . ARG E 1 80 ? 85.716 87.481 122.341 1.00 72.20 117 ARG E N 1
ATOM 3636 C CA . ARG E 1 80 ? 84.342 88.017 122.338 1.00 72.20 117 ARG E CA 1
ATOM 3637 C C . ARG E 1 80 ? 83.468 87.296 121.324 1.00 72.20 117 ARG E C 1
ATOM 3638 O O . ARG E 1 80 ? 83.971 86.704 120.376 1.00 72.20 117 ARG E O 1
ATOM 3646 N N . VAL E 1 81 ? 82.151 87.397 121.490 1.00 71.96 118 VAL E N 1
ATOM 3647 C CA . VAL E 1 81 ? 81.166 87.055 120.456 1.00 71.96 118 VAL E CA 1
ATOM 3648 C C . VAL E 1 81 ? 80.655 88.309 119.741 1.00 71.96 118 VAL E C 1
ATOM 3649 O O . VAL E 1 81 ? 80.494 88.314 118.530 1.00 71.96 118 VAL E O 1
ATOM 3653 N N . THR E 1 82 ? 80.397 89.382 120.483 1.00 70.40 119 THR E N 1
ATOM 3654 C CA . THR E 1 82 ? 79.749 90.609 119.983 1.00 70.40 119 THR E CA 1
ATOM 3655 C C . THR E 1 82 ? 80.714 91.537 119.244 1.00 70.40 119 THR E C 1
ATOM 3656 O O . THR E 1 82 ? 81.824 91.726 119.732 1.00 70.40 119 THR E O 1
ATOM 3660 N N . ILE E 1 83 ? 80.315 92.179 118.130 1.00 61.39 120 ILE E N 1
ATOM 3661 C CA . ILE E 1 83 ? 81.232 93.009 117.358 1.00 61.39 120 ILE E CA 1
ATOM 3662 C C . ILE E 1 83 ? 80.941 94.479 117.644 1.00 61.39 120 ILE E C 1
ATOM 3663 O O . ILE E 1 83 ? 79.793 94.925 117.557 1.00 61.39 120 ILE E O 1
ATOM 3668 N N . GLN E 1 84 ? 81.978 95.221 117.961 1.00 64.99 121 GLN E N 1
ATOM 3669 C CA . GLN E 1 84 ? 81.897 96.632 118.284 1.00 64.99 121 GLN E CA 1
ATOM 3670 C C . GLN E 1 84 ? 82.480 97.461 117.146 1.00 64.99 121 GLN E C 1
ATOM 3671 O O . GLN E 1 84 ? 83.143 96.948 116.263 1.00 64.99 121 GLN E O 1
ATOM 3677 N N . LYS E 1 85 ? 82.264 98.776 117.192 1.00 65.71 122 LYS E N 1
ATOM 3678 C CA . LYS E 1 85 ? 82.786 99.694 116.181 1.00 65.71 122 LYS E CA 1
ATOM 3679 C C . LYS E 1 85 ? 84.298 99.595 116.051 1.00 65.71 122 LYS E C 1
ATOM 3680 O O . LYS E 1 85 ? 84.803 99.570 114.936 1.00 65.71 122 LYS E O 1
ATOM 3686 N N . LYS E 1 86 ? 85.036 99.416 117.151 1.00 69.66 123 LYS E N 1
ATOM 3687 C CA . LYS E 1 86 ? 86.491 99.316 117.124 1.00 69.66 123 LYS E CA 1
ATOM 3688 C C . LYS E 1 86 ? 86.949 98.091 116.348 1.00 69.66 123 LYS E C 1
ATOM 3689 O O . LYS E 1 86 ? 88.023 98.106 115.735 1.00 69.66 123 LYS E O 1
ATOM 3695 N N . ASP E 1 87 ? 86.138 97.033 116.338 1.00 68.45 124 ASP E N 1
ATOM 3696 C CA . ASP E 1 87 ? 86.483 95.838 115.578 1.00 68.45 124 ASP E CA 1
ATOM 3697 C C . ASP E 1 87 ? 86.465 96.119 114.081 1.00 68.45 124 ASP E C 1
ATOM 3698 O O . ASP E 1 87 ? 87.382 95.723 113.351 1.00 68.45 124 ASP E O 1
ATOM 3703 N N . ILE E 1 88 ? 85.428 96.811 113.606 1.00 65.19 125 ILE E N 1
ATOM 3704 C CA . ILE E 1 88 ? 85.370 97.198 112.200 1.00 65.19 125 ILE E CA 1
ATOM 3705 C C . ILE E 1 88 ? 86.513 98.145 111.864 1.00 65.19 125 ILE E C 1
ATOM 3706 O O . ILE E 1 88 ? 87.111 98.062 110.783 1.00 65.19 125 ILE E O 1
ATOM 3711 N N . LEU E 1 89 ? 86.836 99.060 112.782 1.00 68.39 126 LEU E N 1
ATOM 3712 C CA . LEU E 1 89 ? 87.944 99.976 112.533 1.00 68.39 126 LEU E CA 1
ATOM 3713 C C . LEU E 1 89 ? 89.259 99.222 112.381 1.00 68.39 126 LEU E C 1
ATOM 3714 O O . LEU E 1 89 ? 90.046 99.519 111.474 1.00 68.39 126 LEU E O 1
ATOM 3719 N N . LEU E 1 90 ? 89.506 98.231 113.241 1.00 67.22 127 LEU E N 1
ATOM 3720 C CA . LEU E 1 90 ? 90.716 97.424 113.107 1.00 67.22 127 LEU E CA 1
ATOM 3721 C C . LEU E 1 90 ? 90.716 96.636 111.805 1.00 67.22 127 LEU E C 1
ATOM 3722 O O . LEU E 1 90 ? 91.743 96.550 111.121 1.00 67.22 127 LEU E O 1
ATOM 3727 N N . ALA E 1 91 ? 89.572 96.046 111.449 1.00 67.96 128 ALA E N 1
ATOM 3728 C CA . ALA E 1 91 ? 89.500 95.251 110.230 1.00 67.96 128 ALA E CA 1
ATOM 3729 C C . ALA E 1 91 ? 89.794 96.100 109.003 1.00 67.96 128 ALA E C 1
ATOM 3730 O O . ALA E 1 91 ? 90.471 95.649 108.072 1.00 67.96 128 ALA E O 1
ATOM 3732 N N . ARG E 1 92 ? 89.291 97.335 108.978 1.00 73.53 129 ARG E N 1
ATOM 3733 C CA . ARG E 1 92 ? 89.575 98.213 107.849 1.00 73.53 129 ARG E CA 1
ATOM 3734 C C . ARG E 1 92 ? 91.005 98.737 107.882 1.00 73.53 129 ARG E C 1
ATOM 3735 O O . ARG E 1 92 ? 91.605 98.954 106.824 1.00 73.53 129 ARG E O 1
ATOM 3743 N N . ARG E 1 93 ? 91.570 98.982 109.069 1.00 75.10 130 ARG E N 1
ATOM 3744 C CA . ARG E 1 93 ? 92.950 99.468 109.194 1.00 75.10 130 ARG E CA 1
ATOM 3745 C C . ARG E 1 93 ? 93.938 98.427 108.710 1.00 75.10 130 ARG E C 1
ATOM 3746 O O . ARG E 1 93 ? 94.836 98.753 107.957 1.00 75.10 130 ARG E O 1
ATOM 3754 N N . LEU E 1 94 ? 93.736 97.163 109.070 1.00 70.16 131 LEU E N 1
ATOM 3755 C CA . LEU E 1 94 ? 94.681 96.127 108.666 1.00 70.16 131 LEU E CA 1
ATOM 3756 C C . LEU E 1 94 ? 94.594 95.828 107.176 1.00 70.16 131 LEU E C 1
ATOM 3757 O O . LEU E 1 94 ? 95.604 95.474 106.559 1.00 70.16 131 LEU E O 1
ATOM 3762 N N . ARG E 1 95 ? 93.410 95.961 106.582 1.00 68.24 132 ARG E N 1
ATOM 3763 C CA . ARG E 1 95 ? 93.235 95.704 105.158 1.00 68.24 132 ARG E CA 1
ATOM 3764 C C . ARG E 1 95 ? 93.709 96.852 104.278 1.00 68.24 132 ARG E C 1
ATOM 3765 O O . ARG E 1 95 ? 93.526 96.789 103.059 1.00 68.24 132 ARG E O 1
ATOM 3773 N N . GLY E 1 96 ? 94.304 97.891 104.857 1.00 78.37 133 GLY E N 1
ATOM 3774 C CA . GLY E 1 96 ? 94.784 99.015 104.079 1.00 78.37 133 GLY E CA 1
ATOM 3775 C C . GLY E 1 96 ? 93.693 99.842 103.432 1.00 78.37 133 GLY E C 1
ATOM 3776 O O . GLY E 1 96 ? 93.793 100.199 102.254 1.00 78.37 133 GLY E O 1
ATOM 3777 N N . GLU E 1 97 ? 92.641 100.150 104.189 1.00 82.29 134 GLU E N 1
ATOM 3778 C CA . GLU E 1 97 ? 91.581 101.029 103.719 1.00 82.29 134 GLU E CA 1
ATOM 3779 C C . GLU E 1 97 ? 91.527 102.350 104.473 1.00 82.29 134 GLU E C 1
ATOM 3780 O O . GLU E 1 97 ? 90.701 103.206 104.135 1.00 82.29 134 GLU E O 1
ATOM 3786 N N . ARG E 1 98 ? 92.378 102.540 105.480 1.00 91.71 135 ARG E N 1
ATOM 3787 C CA . ARG E 1 98 ? 92.455 103.794 106.213 1.00 91.71 135 ARG E CA 1
ATOM 3788 C C . ARG E 1 98 ? 93.849 104.401 106.202 1.00 91.71 135 ARG E C 1
ATOM 3789 O O . ARG E 1 98 ? 94.032 105.505 106.730 0.00 91.71 135 ARG E O 1
ATOM 3797 N N . ILE F 2 6 ? 65.992 115.996 93.144 1.00 110.16 21 ILE F N 1
ATOM 3798 C CA . ILE F 2 6 ? 66.748 116.291 94.363 1.00 110.16 21 ILE F CA 1
ATOM 3799 C C . ILE F 2 6 ? 66.389 115.279 95.465 1.00 110.16 21 ILE F C 1
ATOM 3800 O O . ILE F 2 6 ? 65.263 114.783 95.523 1.00 110.16 21 ILE F O 1
ATOM 3805 N N . LEU F 2 7 ? 67.361 114.943 96.322 1.00 99.85 22 LEU F N 1
ATOM 3806 C CA . LEU F 2 7 ? 67.322 113.829 97.280 1.00 99.85 22 LEU F CA 1
ATOM 3807 C C . LEU F 2 7 ? 67.894 114.244 98.660 1.00 99.85 22 LEU F C 1
ATOM 3808 O O . LEU F 2 7 ? 68.638 115.222 98.751 1.00 99.85 22 LEU F O 1
ATOM 3813 N N . ARG F 2 8 ? 67.482 113.553 99.744 1.00 104.15 23 ARG F N 1
ATOM 3814 C CA . ARG F 2 8 ? 67.616 114.015 101.145 1.00 104.15 23 ARG F CA 1
ATOM 3815 C C . ARG F 2 8 ? 68.515 113.198 102.099 1.00 104.15 23 ARG F C 1
ATOM 3816 O O . ARG F 2 8 ? 69.513 113.728 102.580 1.00 104.15 23 ARG F O 1
ATOM 3824 N N . ASP F 2 9 ? 68.133 111.972 102.477 1.00 96.44 24 ASP F N 1
ATOM 3825 C CA . ASP F 2 9 ? 68.719 111.229 103.618 1.00 96.44 24 ASP F CA 1
ATOM 3826 C C . ASP F 2 9 ? 68.779 109.707 103.381 1.00 96.44 24 ASP F C 1
ATOM 3827 O O . ASP F 2 9 ? 68.606 108.885 104.279 1.00 96.44 24 ASP F O 1
ATOM 3832 N N . ASN F 2 10 ? 69.011 109.319 102.134 1.00 87.38 25 ASN F N 1
ATOM 3833 C CA . ASN F 2 10 ? 68.775 107.968 101.623 1.00 87.38 25 ASN F CA 1
ATOM 3834 C C . ASN F 2 10 ? 69.708 106.891 102.180 1.00 87.38 25 ASN F C 1
ATOM 3835 O O . ASN F 2 10 ? 69.393 105.715 102.049 1.00 87.38 25 ASN F O 1
ATOM 3840 N N . ILE F 2 11 ? 70.808 107.245 102.856 1.00 80.39 26 IL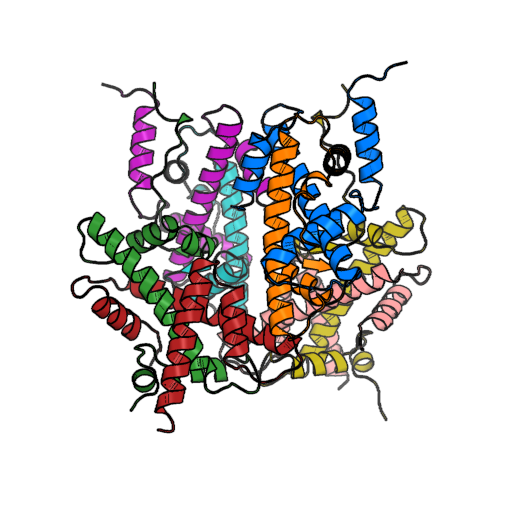E F N 1
ATOM 3841 C CA . ILE F 2 11 ? 71.548 106.256 103.649 1.00 80.39 26 ILE F CA 1
ATOM 3842 C C . ILE F 2 11 ? 70.719 105.662 104.778 1.00 80.39 26 ILE F C 1
ATOM 3843 O O . ILE F 2 11 ? 71.043 104.539 105.158 1.00 80.39 26 ILE F O 1
ATOM 3848 N N . GLN F 2 12 ? 69.635 106.278 105.295 1.00 82.04 27 GLN F N 1
ATOM 3849 C CA . GLN F 2 12 ? 68.801 105.478 106.184 1.00 82.04 27 GLN F CA 1
ATOM 3850 C C . GLN F 2 12 ? 68.012 104.386 105.446 1.00 82.04 27 GLN F C 1
ATOM 3851 O O . GLN F 2 12 ? 67.558 103.439 106.072 1.00 82.04 27 GLN F O 1
ATOM 3857 N N . GLY F 2 13 ? 67.833 104.516 104.131 1.00 80.59 28 GLY F N 1
ATOM 3858 C CA . GLY F 2 13 ? 67.149 103.465 103.401 1.00 80.59 28 GLY F CA 1
ATOM 3859 C C . GLY F 2 13 ? 67.772 102.097 103.580 1.00 80.59 28 GLY F C 1
ATOM 3860 O O . GLY F 2 13 ? 67.098 101.085 103.360 1.00 80.59 28 GLY F O 1
ATOM 3861 N N . ILE F 2 14 ? 69.042 102.042 103.974 1.00 75.15 29 ILE F N 1
ATOM 3862 C CA . ILE F 2 14 ? 69.684 100.781 104.327 1.00 75.15 29 ILE F CA 1
ATOM 3863 C C . ILE F 2 14 ? 69.307 100.468 105.766 1.00 75.15 29 ILE F C 1
ATOM 3864 O O . ILE F 2 14 ? 70.003 100.866 106.706 1.00 75.15 29 ILE F O 1
ATOM 3869 N N . THR F 2 15 ? 68.202 99.751 105.943 1.00 76.26 30 THR F N 1
ATOM 3870 C CA . THR F 2 15 ? 67.608 99.588 107.257 1.00 76.26 30 THR F CA 1
ATOM 3871 C C . THR F 2 15 ? 68.457 98.669 108.134 1.00 76.26 30 THR F C 1
ATOM 3872 O O . THR F 2 15 ? 69.341 97.948 107.667 1.00 76.26 30 THR F O 1
ATOM 3876 N N . LYS F 2 16 ? 68.171 98.720 109.433 1.00 70.70 31 LYS F N 1
ATOM 3877 C CA . LYS F 2 16 ? 68.861 97.857 110.386 1.00 70.70 31 LYS F CA 1
ATOM 3878 C C . LYS F 2 16 ? 68.697 96.368 110.090 1.00 70.70 31 LYS F C 1
ATOM 3879 O O . LYS F 2 16 ? 69.700 95.639 110.187 1.00 70.70 31 LYS F O 1
ATOM 3885 N N . PRO F 2 17 ? 67.510 95.850 109.750 1.00 70.97 32 PRO F N 1
ATOM 3886 C CA . PRO F 2 17 ? 67.429 94.424 109.399 1.00 70.97 32 PRO F CA 1
ATOM 3887 C C . PRO F 2 17 ? 68.287 94.037 108.207 1.00 70.97 32 PRO F C 1
ATOM 3888 O O . PRO F 2 17 ? 68.785 92.907 108.161 1.00 70.97 32 PRO F O 1
ATOM 3892 N N . ALA F 2 18 ? 68.477 94.934 107.237 1.00 66.72 33 ALA F N 1
ATOM 3893 C CA . ALA F 2 18 ? 69.342 94.610 106.107 1.00 66.72 33 ALA F CA 1
ATOM 3894 C C . ALA F 2 18 ? 70.787 94.421 106.550 1.00 66.72 33 ALA F C 1
ATOM 3895 O O . ALA F 2 18 ? 71.460 93.479 106.118 1.00 66.72 33 ALA F O 1
ATOM 3897 N N . ILE F 2 19 ? 71.279 95.301 107.425 1.00 63.43 34 ILE F N 1
ATOM 3898 C CA . ILE F 2 19 ? 72.632 95.145 107.951 1.00 63.43 34 ILE F CA 1
ATOM 3899 C C . ILE F 2 19 ? 72.726 93.882 108.797 1.00 63.43 34 ILE F C 1
ATOM 3900 O O . ILE F 2 19 ? 73.743 93.177 108.781 1.00 63.43 34 ILE F O 1
ATOM 3905 N N . ARG F 2 20 ? 71.676 93.558 109.546 1.00 67.65 35 ARG F N 1
ATOM 3906 C CA . ARG F 2 20 ? 71.660 92.331 110.323 1.00 67.65 35 ARG F CA 1
ATOM 3907 C C . ARG F 2 20 ? 71.793 91.144 109.396 1.00 67.65 35 ARG F C 1
ATOM 3908 O O . ARG F 2 20 ? 72.679 90.334 109.598 1.00 67.65 35 ARG F O 1
ATOM 3916 N N . ARG F 2 21 ? 71.027 91.082 108.310 1.00 65.02 36 ARG F N 1
ATOM 3917 C CA . ARG F 2 21 ? 71.095 89.999 107.324 1.00 65.02 36 ARG F CA 1
ATOM 3918 C C . ARG F 2 21 ? 72.463 89.931 106.662 1.00 65.02 36 ARG F C 1
ATOM 3919 O O . ARG F 2 21 ? 72.979 88.843 106.461 1.00 65.02 36 ARG F O 1
ATOM 3927 N N . LEU F 2 22 ? 73.094 91.068 106.402 1.00 61.36 37 LEU F N 1
ATOM 3928 C CA . LEU F 2 22 ? 74.445 91.081 105.850 1.00 61.36 37 LEU F CA 1
ATOM 3929 C C . LEU F 2 22 ? 75.439 90.474 106.829 1.00 61.36 37 LEU F C 1
ATOM 3930 O O . LEU F 2 22 ? 76.327 89.712 106.432 1.00 61.36 37 LEU F O 1
ATOM 3935 N N . ALA F 2 23 ? 75.329 90.804 108.109 1.00 61.78 38 ALA F N 1
ATOM 3936 C CA . ALA F 2 23 ? 76.178 90.226 109.123 1.00 61.78 38 ALA F CA 1
ATOM 3937 C C . ALA F 2 23 ? 75.888 88.737 109.301 1.00 61.78 38 ALA F C 1
ATOM 3938 O O . ALA F 2 23 ? 76.808 87.960 109.522 1.00 61.78 38 ALA F O 1
ATOM 3940 N N . ARG F 2 24 ? 74.628 88.299 109.131 1.00 66.86 39 ARG F N 1
ATOM 3941 C CA . ARG F 2 24 ? 74.294 86.882 109.224 1.00 66.86 39 ARG F CA 1
ATOM 3942 C C . ARG F 2 24 ? 74.968 86.082 108.119 1.00 66.86 39 ARG F C 1
ATOM 3943 O O . ARG F 2 24 ? 75.475 84.982 108.365 1.00 66.86 39 ARG F O 1
ATOM 3951 N N . ARG F 2 25 ? 74.981 86.610 106.893 1.00 62.58 40 ARG F N 1
ATOM 3952 C CA . ARG F 2 25 ? 75.749 85.943 105.845 1.00 62.58 40 ARG F CA 1
ATOM 3953 C C . ARG F 2 25 ? 77.236 85.909 106.173 1.00 62.58 40 ARG F C 1
ATOM 3954 O O . ARG F 2 25 ? 77.924 84.941 105.836 1.00 62.58 40 ARG F O 1
ATOM 3962 N N . GLY F 2 26 ? 77.747 86.945 106.836 1.00 62.02 41 GLY F N 1
ATOM 3963 C CA . GLY F 2 26 ? 79.150 86.960 107.208 1.00 62.02 41 GLY F CA 1
ATOM 3964 C C . GLY F 2 26 ? 79.499 86.072 108.380 1.00 62.02 41 GLY F C 1
ATOM 3965 O O . GLY F 2 26 ? 80.687 85.903 108.671 1.00 62.02 41 GLY F O 1
ATOM 3966 N N . GLY F 2 27 ? 78.505 85.500 109.052 1.00 64.79 42 GLY F N 1
ATOM 3967 C CA . GLY F 2 27 ? 78.760 84.630 110.180 1.00 64.79 42 GLY F CA 1
ATOM 3968 C C . GLY F 2 27 ? 78.817 85.312 111.524 1.00 64.79 42 GLY F C 1
ATOM 3969 O O . GLY F 2 27 ? 79.432 84.770 112.449 1.00 64.79 42 GLY F O 1
ATOM 3970 N N . VAL F 2 28 ? 78.248 86.502 111.659 1.00 64.49 43 VAL F N 1
ATOM 3971 C CA . VAL F 2 28 ? 78.225 87.238 112.918 1.00 64.49 43 VAL F CA 1
ATOM 3972 C C . VAL F 2 28 ? 77.005 86.825 113.724 1.00 64.49 43 VAL F C 1
ATOM 3973 O O . VAL F 2 28 ? 75.888 86.853 113.199 1.00 64.49 43 VAL F O 1
ATOM 3977 N N . LYS F 2 29 ? 77.183 86.481 115.002 1.00 72.01 44 LYS F N 1
ATOM 3978 C CA . LYS F 2 29 ? 76.103 86.004 115.855 1.00 72.01 44 LYS F CA 1
ATOM 3979 C C . LYS F 2 29 ? 75.488 87.089 116.726 1.00 72.01 44 LYS F C 1
ATOM 3980 O O . LYS F 2 29 ? 74.300 87.003 117.051 1.00 72.01 44 LYS F O 1
ATOM 3986 N N . ARG F 2 30 ? 76.258 88.103 117.113 1.00 75.68 45 ARG F N 1
ATOM 3987 C CA . ARG F 2 30 ? 75.777 89.137 118.020 1.00 75.68 45 ARG F CA 1
ATOM 3988 C C . ARG F 2 30 ? 76.373 90.469 117.596 1.00 75.68 45 ARG F C 1
ATOM 3989 O O . ARG F 2 30 ? 77.574 90.551 117.324 1.00 75.68 45 ARG F O 1
ATOM 3997 N N . ILE F 2 31 ? 75.549 91.501 117.534 1.00 68.73 46 ILE F N 1
ATOM 3998 C CA . ILE F 2 31 ? 75.903 92.792 116.931 1.00 68.73 46 ILE F CA 1
ATOM 3999 C C . ILE F 2 31 ? 75.665 93.909 117.934 1.00 68.73 46 ILE F C 1
ATOM 4000 O O . ILE F 2 31 ? 74.594 94.018 118.497 1.00 68.73 46 ILE F O 1
ATOM 4005 N N . SER F 2 32 ? 76.659 94.739 118.199 1.00 67.83 47 SER F N 1
ATOM 4006 C CA . SER F 2 32 ? 76.474 95.912 119.040 1.00 67.83 47 SER F CA 1
ATOM 4007 C C . SER F 2 32 ? 75.631 96.960 118.320 1.00 67.83 47 SER F C 1
ATOM 4008 O O . SER F 2 32 ? 75.537 96.977 117.091 1.00 67.83 47 SER F O 1
ATOM 4011 N N . ALA F 2 33 ? 75.014 97.843 119.107 1.00 70.58 48 ALA F N 1
ATOM 4012 C CA . ALA F 2 33 ? 74.089 98.826 118.552 1.00 70.58 48 ALA F CA 1
ATOM 4013 C C . ALA F 2 33 ? 74.783 99.905 117.728 1.00 70.58 48 ALA F C 1
ATOM 4014 O O . ALA F 2 33 ? 74.114 100.582 116.941 1.00 70.58 48 ALA F O 1
ATOM 4016 N N . LEU F 2 34 ? 76.090 100.087 117.889 1.00 64.83 49 LEU F N 1
ATOM 4017 C CA . LEU F 2 34 ? 76.808 101.158 117.207 1.00 64.83 49 LEU F CA 1
ATOM 4018 C C . LEU F 2 34 ? 77.401 100.731 115.870 1.00 64.83 49 LEU F C 1
ATOM 4019 O O . LEU F 2 34 ? 78.012 101.559 115.189 1.00 64.83 49 LEU F O 1
ATOM 4024 N N . ILE F 2 35 ? 77.240 99.464 115.485 1.00 63.01 50 ILE F N 1
ATOM 4025 C CA . ILE F 2 35 ? 77.814 98.975 114.233 1.00 63.01 50 ILE F CA 1
ATOM 4026 C C . ILE F 2 35 ? 77.161 99.642 113.030 1.00 63.01 50 ILE F C 1
ATOM 4027 O O . ILE F 2 35 ? 77.824 99.908 112.017 1.00 63.01 50 ILE F O 1
ATOM 4032 N N . TYR F 2 36 ? 75.867 99.954 113.129 1.00 65.29 51 TYR F N 1
ATOM 4033 C CA . TYR F 2 36 ? 75.088 100.330 111.954 1.00 65.29 51 TYR F CA 1
ATOM 4034 C C . TYR F 2 36 ? 75.579 101.636 111.335 1.00 65.29 51 TYR F C 1
ATOM 4035 O O . TYR F 2 36 ? 75.675 101.745 110.108 1.00 65.29 51 TYR F O 1
ATOM 4044 N N . GLU F 2 37 ? 75.887 102.638 112.160 1.00 70.41 52 GLU F N 1
ATOM 4045 C CA . GLU F 2 37 ? 76.349 103.912 111.617 1.00 70.41 52 GLU F CA 1
ATOM 4046 C C . GLU F 2 37 ? 77.694 103.763 110.917 1.00 70.41 52 GLU F C 1
ATOM 4047 O O . GLU F 2 37 ? 77.915 104.350 109.849 1.00 70.41 52 GLU F O 1
ATOM 4053 N N . GLU F 2 38 ? 78.605 102.982 111.499 1.00 67.95 53 GLU F N 1
ATOM 4054 C CA . GLU F 2 38 ? 79.893 102.751 110.855 1.00 67.95 53 GLU F CA 1
ATOM 4055 C C . GLU F 2 38 ? 79.725 102.010 109.536 1.00 67.95 53 GLU F C 1
ATOM 4056 O O . GLU F 2 38 ? 80.407 102.317 108.550 1.00 67.95 53 GLU F O 1
ATOM 4062 N N . VAL F 2 39 ? 78.821 101.029 109.497 1.00 61.24 54 VAL F N 1
ATOM 4063 C CA . VAL F 2 39 ? 78.582 100.309 108.250 1.00 61.24 54 VAL F CA 1
ATOM 4064 C C . VAL F 2 39 ? 78.003 101.245 107.198 1.00 61.24 54 VAL F C 1
ATOM 4065 O O . VAL F 2 39 ? 78.370 101.176 106.019 1.00 61.24 54 VAL F O 1
ATOM 4069 N N . ARG F 2 40 ? 77.099 102.139 107.602 1.00 64.28 55 ARG F N 1
ATOM 4070 C CA . ARG F 2 40 ? 76.557 103.106 106.651 1.00 64.28 55 ARG F CA 1
ATOM 4071 C C . ARG F 2 40 ? 77.640 104.040 106.126 1.00 64.28 55 ARG F C 1
ATOM 4072 O O . ARG F 2 40 ? 77.650 104.378 104.939 1.00 64.28 55 ARG F O 1
ATOM 4080 N N . ALA F 2 41 ? 78.557 104.474 106.993 1.00 60.29 56 ALA F N 1
ATOM 4081 C CA . ALA F 2 41 ? 79.647 105.334 106.534 1.00 60.29 56 ALA F CA 1
ATOM 4082 C C . ALA F 2 41 ? 80.555 104.602 105.551 1.00 60.29 56 ALA F C 1
ATOM 4083 O O . ALA F 2 41 ? 80.974 105.170 104.531 1.00 60.29 56 ALA F O 1
ATOM 4085 N N . VAL F 2 42 ? 80.875 103.340 105.847 1.00 59.89 57 VAL F N 1
ATOM 4086 C CA . VAL F 2 42 ? 81.704 102.543 104.945 1.00 59.89 57 VAL F CA 1
ATOM 4087 C C . VAL F 2 42 ? 81.017 102.385 103.596 1.00 59.89 57 VAL F C 1
ATOM 4088 O O . VAL F 2 42 ? 81.645 102.514 102.534 1.00 59.89 57 VAL F O 1
ATOM 4092 N N . LEU F 2 43 ? 79.711 102.108 103.619 1.00 56.93 58 LEU F N 1
ATOM 4093 C CA . LEU F 2 43 ? 78.937 102.017 102.389 1.00 56.93 58 LEU F CA 1
ATOM 4094 C C . LEU F 2 43 ? 78.974 103.321 101.610 1.00 56.93 58 LEU F C 1
ATOM 4095 O O . LEU F 2 43 ? 79.162 103.318 100.388 1.00 56.93 58 LEU F O 1
ATOM 4100 N N . LYS F 2 44 ? 78.798 104.448 102.284 1.00 60.53 59 LYS F N 1
ATOM 4101 C CA . LYS F 2 44 ? 78.774 105.729 101.604 1.00 60.53 59 LYS F CA 1
ATOM 4102 C C . LYS F 2 44 ? 80.126 106.026 100.977 1.00 60.53 59 LYS F C 1
ATOM 4103 O O . LYS F 2 44 ? 80.156 106.510 99.858 1.00 60.53 59 LYS F O 1
ATOM 4109 N N . THR F 2 45 ? 81.247 105.676 101.609 1.00 59.09 60 THR F N 1
ATOM 4110 C CA . THR F 2 45 ? 82.548 105.951 101.003 1.00 59.09 60 THR F CA 1
ATOM 4111 C C . THR F 2 45 ? 82.839 105.020 99.830 1.00 59.09 60 THR F C 1
ATOM 4112 O O . THR F 2 45 ? 83.327 105.469 98.782 1.00 59.09 60 THR F O 1
ATOM 4116 N N . PHE F 2 46 ? 82.549 103.725 99.981 1.00 53.98 61 PHE F N 1
ATOM 4117 C CA . PHE F 2 46 ? 82.809 102.793 98.887 1.00 53.98 61 PHE F CA 1
ATOM 4118 C C . PHE F 2 46 ? 81.962 103.134 97.667 1.00 53.98 61 PHE F C 1
ATOM 4119 O O . PHE F 2 46 ? 82.464 103.155 96.532 1.00 53.98 61 PHE F O 1
ATOM 4127 N N . LEU F 2 47 ? 80.654 103.347 97.847 1.00 58.79 62 LEU F N 1
ATOM 4128 C CA . LEU F 2 47 ? 79.793 103.779 96.753 1.00 58.79 62 LEU F CA 1
ATOM 4129 C C . LEU F 2 47 ? 80.250 105.119 96.175 1.00 58.79 62 LEU F C 1
ATOM 4130 O O . LEU F 2 47 ? 80.189 105.275 94.965 1.00 58.79 62 LEU F O 1
ATOM 4135 N N . GLU F 2 48 ? 80.754 106.060 96.981 1.00 63.45 63 GLU F N 1
ATOM 4136 C CA . GLU F 2 48 ? 81.261 107.312 96.434 1.00 63.45 63 GLU F CA 1
ATOM 4137 C C . GLU F 2 48 ? 82.423 107.062 95.485 1.00 63.45 63 GLU F C 1
ATOM 4138 O O . GLU F 2 48 ? 82.462 107.620 94.384 1.00 63.45 63 GLU F O 1
ATOM 4144 N N . ASN F 2 49 ? 83.365 106.204 95.882 1.00 61.39 64 ASN F N 1
ATOM 4145 C CA . ASN F 2 49 ? 84.511 105.930 95.016 1.00 61.39 64 ASN F CA 1
ATOM 4146 C C . ASN F 2 49 ? 84.074 105.268 93.711 1.00 61.39 64 ASN F C 1
ATOM 4147 O O . ASN F 2 49 ? 84.473 105.694 92.613 1.00 61.39 64 ASN F O 1
ATOM 4152 N N . VAL F 2 50 ? 83.244 104.226 93.809 1.00 56.67 65 VAL F N 1
ATOM 4153 C CA . VAL F 2 50 ? 82.858 103.494 92.604 1.00 56.67 65 VAL F CA 1
ATOM 4154 C C . VAL F 2 50 ? 82.040 104.382 91.675 1.00 56.67 65 VAL F C 1
ATOM 4155 O O . VAL F 2 50 ? 82.221 104.356 90.450 1.00 56.67 65 VAL F O 1
ATOM 4159 N N . ILE F 2 51 ? 81.139 105.191 92.235 1.00 57.47 66 ILE F N 1
ATOM 4160 C CA . ILE F 2 51 ? 80.319 106.070 91.412 1.00 57.47 66 ILE F CA 1
ATOM 4161 C C . ILE F 2 51 ? 81.172 107.161 90.780 1.00 57.47 66 ILE F C 1
ATOM 4162 O O . ILE F 2 51 ? 80.947 107.543 89.629 1.00 57.47 66 ILE F O 1
ATOM 4167 N N . ARG F 2 52 ? 82.161 107.681 91.511 1.00 60.58 67 ARG F N 1
ATOM 4168 C CA . ARG F 2 52 ? 83.058 108.667 90.923 1.00 60.58 67 ARG F CA 1
ATOM 4169 C C . ARG F 2 52 ? 83.763 108.102 89.700 1.00 60.58 67 ARG F C 1
ATOM 4170 O O . ARG F 2 52 ? 83.798 108.741 88.640 1.00 60.58 67 ARG F O 1
ATOM 4178 N N . ASP F 2 53 ? 84.365 106.925 89.802 1.00 59.27 68 ASP F N 1
ATOM 4179 C CA . ASP F 2 53 ? 85.049 106.347 88.651 1.00 59.27 68 ASP F CA 1
ATOM 4180 C C . ASP F 2 53 ? 84.045 106.029 87.537 1.00 59.27 68 ASP F C 1
ATOM 4181 O O . ASP F 2 53 ? 84.321 106.355 86.391 1.00 59.27 68 ASP F O 1
ATOM 4186 N N . ALA F 2 54 ? 82.858 105.503 87.834 1.00 58.37 69 ALA F N 1
ATOM 4187 C CA . ALA F 2 54 ? 81.898 105.195 86.778 1.00 58.37 69 ALA F CA 1
ATOM 4188 C C . ALA F 2 54 ? 81.452 106.456 86.047 1.00 58.37 69 ALA F C 1
ATOM 4189 O O . ALA F 2 54 ? 81.338 106.459 84.816 1.00 58.37 69 ALA F O 1
ATOM 4191 N N . VAL F 2 55 ? 81.199 107.537 86.786 1.00 58.43 70 VAL F N 1
ATOM 4192 C CA . VAL F 2 55 ? 80.798 108.789 86.157 1.00 58.43 70 VAL F CA 1
ATOM 4193 C C . VAL F 2 55 ? 81.943 109.373 85.345 1.00 58.43 70 VAL F C 1
ATOM 4194 O O . VAL F 2 55 ? 81.714 109.987 84.302 1.00 58.43 70 VAL F O 1
ATOM 4198 N N . THR F 2 56 ? 83.188 109.195 85.792 1.00 59.11 71 THR F N 1
ATOM 4199 C CA . THR F 2 56 ? 84.319 109.637 84.980 1.00 59.11 71 THR F CA 1
ATOM 4200 C C . THR F 2 56 ? 84.361 108.892 83.650 1.00 59.11 71 THR F C 1
ATOM 4201 O O . THR F 2 56 ? 84.486 109.505 82.579 1.00 59.11 71 THR F O 1
ATOM 4205 N N . TYR F 2 57 ? 84.233 107.561 83.698 1.00 58.47 72 TYR F N 1
ATOM 4206 C CA . TYR F 2 57 ? 84.212 106.784 82.462 1.00 58.47 72 TYR F CA 1
ATOM 4207 C C . TYR F 2 57 ? 83.051 107.185 81.563 1.00 58.47 72 TYR F C 1
ATOM 4208 O O . TYR F 2 57 ? 83.204 107.229 80.337 1.00 58.47 72 TYR F O 1
ATOM 4217 N N . THR F 2 58 ? 81.888 107.473 82.146 1.00 64.64 73 THR F N 1
ATOM 4218 C CA . THR F 2 58 ? 80.745 107.899 81.345 1.00 64.64 73 THR F CA 1
ATOM 4219 C C . THR F 2 58 ? 81.000 109.257 80.703 1.00 64.64 73 THR F C 1
ATOM 4220 O O . THR F 2 58 ? 80.725 109.456 79.514 1.00 64.64 73 THR F O 1
ATOM 4224 N N . GLU F 2 59 ? 81.532 110.204 81.478 1.00 69.12 74 GLU F N 1
ATOM 4225 C CA . GLU F 2 59 ? 81.820 111.535 80.957 1.00 69.12 74 GLU F CA 1
ATOM 4226 C C . GLU F 2 59 ? 82.829 111.490 79.823 1.00 69.12 74 GLU F C 1
ATOM 4227 O O . GLU F 2 59 ? 82.763 112.315 78.905 1.00 69.12 74 GLU F O 1
ATOM 4233 N N . HIS F 2 60 ? 83.776 110.549 79.867 1.00 62.61 75 HIS F N 1
ATOM 4234 C CA . HIS F 2 60 ? 84.747 110.467 78.780 1.00 62.61 75 HIS F CA 1
ATOM 4235 C C . HIS F 2 60 ? 84.076 110.137 77.453 1.00 62.61 75 HIS F C 1
ATOM 4236 O O . HIS F 2 60 ? 84.426 110.706 76.414 1.00 62.61 75 HIS F O 1
ATOM 4243 N N . ALA F 2 61 ? 83.110 109.222 77.465 1.00 66.74 76 ALA F N 1
ATOM 4244 C CA . ALA F 2 61 ? 82.448 108.786 76.241 1.00 66.74 76 ALA F CA 1
ATOM 4245 C C . ALA F 2 61 ? 81.382 109.759 75.756 1.00 66.74 76 ALA F C 1
ATOM 4246 O O . ALA F 2 61 ? 80.678 109.442 74.791 1.00 66.74 76 ALA F O 1
ATOM 4248 N N . LYS F 2 62 ? 81.244 110.920 76.399 1.00 68.20 77 LYS F N 1
ATOM 4249 C CA . LYS F 2 62 ? 80.225 111.912 76.053 1.00 68.20 77 LYS F CA 1
ATOM 4250 C C . LYS F 2 62 ? 78.819 111.321 76.134 1.00 68.20 77 LYS F C 1
ATOM 4251 O O . LYS F 2 62 ? 77.937 111.661 75.344 1.00 68.20 77 LYS F O 1
ATOM 4257 N N . ARG F 2 63 ? 78.610 110.426 77.089 1.00 75.74 78 ARG F N 1
ATOM 4258 C CA . ARG F 2 63 ? 77.303 109.835 77.329 1.00 75.74 78 ARG F CA 1
ATOM 4259 C C . ARG F 2 63 ? 76.640 110.490 78.535 1.00 75.74 78 ARG F C 1
ATOM 4260 O O . ARG F 2 63 ? 77.275 111.188 79.327 1.00 75.74 78 ARG F O 1
ATOM 4268 N N . LYS F 2 64 ? 75.337 110.258 78.663 1.00 80.57 79 LYS F N 1
ATOM 4269 C CA . LYS F 2 64 ? 74.578 110.745 79.803 1.00 80.57 79 LYS F CA 1
ATOM 4270 C C . LYS F 2 64 ? 73.959 109.625 80.624 1.00 80.57 79 LYS F C 1
ATOM 4271 O O . LYS F 2 64 ? 73.297 109.908 81.629 1.00 80.57 79 LYS F O 1
ATOM 4277 N N . THR F 2 65 ? 74.113 108.370 80.200 1.00 77.18 80 THR F N 1
ATOM 4278 C CA . THR F 2 65 ? 73.654 107.175 80.931 1.00 77.18 80 THR F CA 1
ATOM 4279 C C . THR F 2 65 ? 74.837 106.354 81.434 1.00 77.18 80 THR F C 1
ATOM 4280 O O . THR F 2 65 ? 75.806 106.145 80.711 1.00 77.18 80 THR F O 1
ATOM 4284 N N . VAL F 2 66 ? 74.757 105.825 82.647 1.00 70.04 81 VAL F N 1
ATOM 4285 C CA . VAL F 2 66 ? 75.806 104.987 83.212 1.00 70.04 81 VAL F CA 1
ATOM 4286 C C . VAL F 2 66 ? 75.488 103.541 82.851 1.00 70.04 81 VAL F C 1
ATOM 4287 O O . VAL F 2 66 ? 74.513 102.969 83.342 1.00 70.04 81 VAL F O 1
ATOM 4291 N N . THR F 2 67 ? 76.310 102.949 81.994 1.00 64.63 82 THR F N 1
ATOM 4292 C CA . THR F 2 67 ? 76.104 101.579 81.553 1.00 64.63 82 THR F CA 1
ATOM 4293 C C . THR F 2 67 ? 76.789 100.603 82.501 1.00 64.63 82 THR F C 1
ATOM 4294 O O . THR F 2 67 ? 77.657 100.972 83.295 1.00 64.63 82 THR F O 1
ATOM 4298 N N . SER F 2 68 ? 76.380 99.336 82.407 1.00 62.30 83 SER F N 1
ATOM 4299 C CA . SER F 2 68 ? 76.980 98.303 83.246 1.00 62.30 83 SER F CA 1
ATOM 4300 C C . SER F 2 68 ? 78.464 98.146 82.948 1.00 62.30 83 SER F C 1
ATOM 4301 O O . SER F 2 68 ? 79.254 97.821 83.844 1.00 62.30 83 SER F O 1
ATOM 4304 N N . LEU F 2 69 ? 78.862 98.367 81.694 1.00 61.31 84 LEU F N 1
ATOM 4305 C CA . LEU F 2 69 ? 80.271 98.265 81.336 1.00 61.31 84 LEU F CA 1
ATOM 4306 C C . LEU F 2 69 ? 81.107 99.297 82.080 1.00 61.31 84 LEU F C 1
ATOM 4307 O O . LEU F 2 69 ? 82.231 99.006 82.499 1.00 61.31 84 LEU F O 1
ATOM 4312 N N . ASP F 2 70 ? 80.582 100.512 82.244 1.00 63.90 85 ASP F N 1
ATOM 4313 C CA . ASP F 2 70 ? 81.320 101.539 82.972 1.00 63.90 85 ASP F CA 1
ATOM 4314 C C . ASP F 2 70 ? 81.546 101.129 84.422 1.00 63.90 85 ASP F C 1
ATOM 4315 O O . ASP F 2 70 ? 82.653 101.280 84.955 1.00 63.90 85 ASP F O 1
ATOM 4320 N N . VAL F 2 71 ? 80.511 100.594 85.070 1.00 55.10 86 VAL F N 1
ATOM 4321 C CA . VAL F 2 71 ? 80.642 100.153 86.454 1.00 55.10 86 VAL F CA 1
ATOM 4322 C C . VAL F 2 71 ? 81.627 98.996 86.553 1.00 55.10 86 VAL F C 1
ATOM 4323 O O . VAL F 2 71 ? 82.448 98.936 87.477 1.00 55.10 86 VAL F O 1
ATOM 4327 N N . VAL F 2 72 ? 81.560 98.059 85.606 1.00 54.02 87 VAL F N 1
ATOM 4328 C CA . VAL F 2 72 ? 82.465 96.914 85.629 1.00 54.02 87 VAL F CA 1
ATOM 4329 C C . VAL F 2 72 ? 83.908 97.369 85.455 1.00 54.02 87 VAL F C 1
ATOM 4330 O O . VAL F 2 72 ? 84.814 96.884 86.144 1.00 54.02 87 VAL F O 1
ATOM 4334 N N . TYR F 2 73 ? 84.145 98.316 84.545 1.00 57.68 88 TYR F N 1
ATOM 4335 C CA . TYR F 2 73 ? 85.496 98.826 84.342 1.00 57.68 88 TYR F CA 1
ATOM 4336 C C . TYR F 2 73 ? 85.999 99.560 85.577 1.00 57.68 88 TYR F C 1
ATOM 4337 O O . TYR F 2 73 ? 87.163 99.406 85.966 1.00 57.68 88 TYR F O 1
ATOM 4346 N N . ALA F 2 74 ? 85.140 100.364 86.207 1.00 53.94 89 ALA F N 1
ATOM 4347 C CA . ALA F 2 74 ? 85.545 101.059 87.424 1.00 53.94 89 ALA F CA 1
ATOM 4348 C C . ALA F 2 74 ? 85.907 100.072 88.525 1.00 53.94 89 ALA F C 1
ATOM 4349 O O . ALA F 2 74 ? 86.923 100.238 89.214 1.00 53.94 89 ALA F O 1
ATOM 4351 N N . LEU F 2 75 ? 85.095 99.027 88.696 1.00 51.60 90 LEU F N 1
ATOM 4352 C CA . LEU F 2 75 ? 85.389 98.027 89.714 1.00 51.60 90 LEU F CA 1
ATOM 4353 C C . LEU F 2 75 ? 86.695 97.306 89.411 1.00 51.60 90 LEU F C 1
ATOM 4354 O O . LEU F 2 75 ? 87.505 97.068 90.314 1.00 51.60 90 LEU F O 1
ATOM 4359 N N . LYS F 2 76 ? 86.926 96.964 88.140 1.00 52.20 91 LYS F N 1
ATOM 4360 C CA . LYS F 2 76 ? 88.183 96.326 87.765 1.00 52.20 91 LYS F CA 1
ATOM 4361 C C . LYS F 2 76 ? 89.366 97.230 88.068 1.00 52.20 91 LYS F C 1
ATOM 4362 O O . LYS F 2 76 ? 90.432 96.757 88.480 1.00 52.20 91 LYS F O 1
ATOM 4368 N N . ARG F 2 77 ? 89.232 98.540 87.869 1.00 56.71 92 ARG F N 1
ATOM 4369 C CA . ARG F 2 77 ? 90.276 99.504 88.233 1.00 56.71 92 ARG F CA 1
ATOM 4370 C C . ARG F 2 77 ? 90.502 99.526 89.739 1.00 56.71 92 ARG F C 1
ATOM 4371 O O . ARG F 2 77 ? 91.646 99.549 90.176 1.00 56.71 92 ARG F O 1
ATOM 4379 N N . GLN F 2 78 ? 89.443 99.459 90.543 1.00 57.55 93 GLN F N 1
ATOM 4380 C CA . GLN F 2 78 ? 89.557 99.442 91.993 1.00 57.55 93 GLN F CA 1
ATOM 4381 C C . GLN F 2 78 ? 90.244 98.163 92.513 1.00 57.55 93 GLN F C 1
ATOM 4382 O O . GLN F 2 78 ? 90.548 98.088 93.691 1.00 57.55 93 GLN F O 1
ATOM 4388 N N . GLY F 2 79 ? 90.508 97.162 91.656 1.00 57.83 94 GLY F N 1
ATOM 4389 C CA . GLY F 2 79 ? 91.163 95.935 92.047 1.00 57.83 94 GLY F CA 1
ATOM 4390 C C . GLY F 2 79 ? 90.230 94.831 92.481 1.00 57.83 94 GLY F C 1
ATOM 4391 O O . GLY F 2 79 ? 90.705 93.754 92.861 1.00 57.83 94 GLY F O 1
ATOM 4392 N N . ARG F 2 80 ? 88.924 95.067 92.453 1.00 56.48 95 ARG F N 1
ATOM 4393 C CA . ARG F 2 80 ? 87.922 94.048 92.730 1.00 56.48 95 ARG F CA 1
ATOM 4394 C C . ARG F 2 80 ? 87.123 93.802 91.457 1.00 56.48 95 ARG F C 1
ATOM 4395 O O . ARG F 2 80 ? 86.387 94.681 91.000 1.00 56.48 95 ARG F O 1
ATOM 4403 N N . THR F 2 81 ? 87.264 92.608 90.891 1.00 50.13 96 THR F N 1
ATOM 4404 C CA . THR F 2 81 ? 86.750 92.308 89.563 1.00 50.13 96 THR F CA 1
ATOM 4405 C C . THR F 2 81 ? 85.414 91.589 89.675 1.00 50.13 96 THR F C 1
ATOM 4406 O O . THR F 2 81 ? 85.295 90.597 90.400 1.00 50.13 96 THR F O 1
ATOM 4410 N N . LEU F 2 82 ? 84.418 92.087 88.950 1.00 46.95 97 LEU F N 1
ATOM 4411 C CA . LEU F 2 82 ? 83.074 91.532 88.976 1.00 46.95 97 LEU F CA 1
ATOM 4412 C C . LEU F 2 82 ? 82.829 90.720 87.712 1.00 46.95 97 LEU F C 1
ATOM 4413 O O . LEU F 2 82 ? 83.040 91.213 86.600 1.00 46.95 97 LEU F O 1
ATOM 4418 N N . TYR F 2 83 ? 82.389 89.478 87.886 1.00 48.48 98 TYR F N 1
ATOM 4419 C CA . TYR F 2 83 ? 82.073 88.592 86.776 1.00 48.48 98 TYR F CA 1
ATOM 4420 C C . TYR F 2 83 ? 80.566 88.470 86.609 1.00 48.48 98 TYR F C 1
ATOM 4421 O O . TYR F 2 83 ? 79.814 88.533 87.585 1.00 48.48 98 TYR F O 1
ATOM 4430 N N . GLY F 2 84 ? 80.132 88.296 85.364 1.00 55.69 99 GLY F N 1
ATOM 4431 C CA . GLY F 2 84 ? 78.744 88.032 85.058 1.00 55.69 99 GLY F CA 1
ATOM 4432 C C . GLY F 2 84 ? 77.938 89.222 84.589 1.00 55.69 99 GLY F C 1
ATOM 4433 O O . GLY F 2 84 ? 76.756 89.056 84.272 1.00 55.69 99 GLY F O 1
ATOM 4434 N N . PHE F 2 85 ? 78.533 90.411 84.534 1.00 57.90 100 PHE F N 1
ATOM 4435 C CA . PHE F 2 85 ? 77.836 91.603 84.076 1.00 57.90 100 PHE F CA 1
ATOM 4436 C C . PHE F 2 85 ? 78.420 92.166 82.788 1.00 57.90 100 PHE F C 1
ATOM 4437 O O . PHE F 2 85 ? 78.126 93.312 82.434 1.00 57.90 100 PHE F O 1
ATOM 4445 N N . GLY F 2 86 ? 79.231 91.392 82.079 1.00 55.85 101 GLY F N 1
ATOM 4446 C CA . GLY F 2 86 ? 79.817 91.840 80.836 1.00 55.85 101 GLY F CA 1
ATOM 4447 C C . GLY F 2 86 ? 81.276 92.236 80.996 1.00 55.85 101 GLY F C 1
ATOM 4448 O O . GLY F 2 86 ? 81.773 92.485 82.096 1.00 55.85 101 GLY F O 1
ATOM 4449 N N . GLY F 2 87 ? 81.967 92.416 79.870 1.00 57.10 102 GLY F N 1
ATOM 4450 C CA . GLY F 2 87 ? 83.357 92.900 79.808 1.00 57.10 102 GLY F CA 1
ATOM 4451 C C . GLY F 2 87 ? 84.365 91.771 80.013 1.00 57.10 102 GLY F C 1
ATOM 4452 O O . GLY F 2 87 ? 85.052 91.757 81.052 0.00 57.10 102 GLY F O 1
ATOM 4454 N N . ALA G 3 2 ? 117.656 125.675 62.451 1.00 127.70 13 ALA G N 1
ATOM 4455 C CA . ALA G 3 2 ? 117.392 125.279 63.853 1.00 127.70 13 ALA G CA 1
ATOM 4456 C C . ALA G 3 2 ? 116.201 126.058 64.434 1.00 127.70 13 ALA G C 1
ATOM 4457 O O . ALA G 3 2 ? 115.830 127.113 63.909 1.00 127.70 13 ALA G O 1
ATOM 4459 N N . SER G 3 3 ? 115.572 125.558 65.500 1.00 124.83 14 SER G N 1
ATOM 4460 C CA . SER G 3 3 ? 114.454 126.222 66.207 1.00 124.83 14 SER G CA 1
ATOM 4461 C C . SER G 3 3 ? 114.244 125.691 67.632 1.00 124.83 14 SER G C 1
ATOM 4462 O O . SER G 3 3 ? 114.812 124.677 68.038 1.00 124.83 14 SER G O 1
ATOM 4465 N N . THR G 3 4 ? 113.428 126.412 68.409 1.00 109.64 15 THR G N 1
ATOM 4466 C CA . THR G 3 4 ? 113.090 126.171 69.820 1.00 109.64 15 THR G CA 1
ATOM 4467 C C . THR G 3 4 ? 112.589 124.756 70.141 1.00 109.64 15 THR G C 1
ATOM 4468 O O . THR G 3 4 ? 111.739 124.215 69.437 1.00 109.64 15 THR G O 1
ATOM 4472 N N . SER G 3 5 ? 113.027 124.201 71.274 1.00 92.32 16 SER G N 1
ATOM 4473 C CA . SER G 3 5 ? 112.506 122.945 71.825 1.00 92.32 16 SER G CA 1
ATOM 4474 C C . SER G 3 5 ? 111.011 123.022 72.138 1.00 92.32 16 SER G C 1
ATOM 4475 O O . SER G 3 5 ? 110.516 124.053 72.589 1.00 92.32 16 SER G O 1
ATOM 4478 N N . ARG G 3 6 ? 110.269 121.925 72.009 1.00 85.56 17 ARG G N 1
ATOM 4479 C CA . ARG G 3 6 ? 108.838 121.944 72.345 1.00 85.56 17 ARG G CA 1
ATOM 4480 C C . ARG G 3 6 ? 108.570 122.202 73.822 1.00 85.56 17 ARG G C 1
ATOM 4481 O O . ARG G 3 6 ? 107.525 122.758 74.142 1.00 85.56 17 ARG G O 1
ATOM 4489 N N . SER G 3 7 ? 109.516 121.955 74.730 1.00 79.88 18 SER G N 1
ATOM 4490 C CA . SER G 3 7 ? 109.303 122.321 76.126 1.00 79.88 18 SER G CA 1
ATOM 4491 C C . SER G 3 7 ? 109.274 123.833 76.298 1.00 79.88 18 SER G C 1
ATOM 4492 O O . SER G 3 7 ? 108.455 124.363 77.056 1.00 79.88 18 SER G O 1
ATOM 4495 N N . SER G 3 8 ? 110.164 124.544 75.602 1.00 85.86 19 SER G N 1
ATOM 4496 C CA . SER G 3 8 ? 110.151 126.002 75.658 1.00 85.86 19 SER G CA 1
ATOM 4497 C C . SER G 3 8 ? 108.873 126.562 75.048 1.00 85.86 19 SER G C 1
ATOM 4498 O O . SER G 3 8 ? 108.326 127.554 75.544 1.00 85.86 19 SER G O 1
ATOM 4501 N N . LYS G 3 9 ? 108.355 125.968 73.957 1.00 84.71 20 LYS G N 1
ATOM 4502 C CA . LYS G 3 9 ? 107.073 126.394 73.374 1.00 84.71 20 LYS G CA 1
ATOM 4503 C C . LYS G 3 9 ? 105.951 126.203 74.378 1.00 84.71 20 LYS G C 1
ATOM 4504 O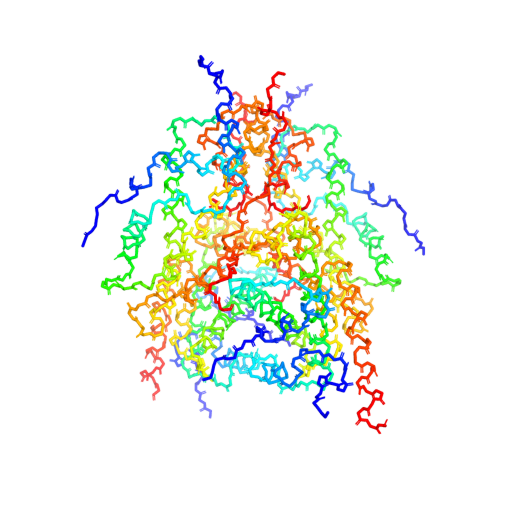 O . LYS G 3 9 ? 105.131 127.099 74.545 1.00 84.71 20 LYS G O 1
ATOM 4510 N N . ALA G 3 10 ? 105.924 125.065 75.071 1.00 81.05 21 ALA G N 1
ATOM 4511 C CA . ALA G 3 10 ? 104.915 124.862 76.103 1.00 81.05 21 ALA G CA 1
ATOM 4512 C C . ALA G 3 10 ? 105.254 125.586 77.398 1.00 81.05 21 ALA G C 1
ATOM 4513 O O . ALA G 3 10 ? 104.363 125.793 78.227 1.00 81.05 21 ALA G O 1
ATOM 4515 N N . GLY G 3 11 ? 106.509 125.976 77.589 1.00 77.62 22 GLY G N 1
ATOM 4516 C CA . GLY G 3 11 ? 106.912 126.606 78.831 1.00 77.62 22 GLY G CA 1
ATOM 4517 C C . GLY G 3 11 ? 107.154 125.636 79.964 1.00 77.62 22 GLY G C 1
ATOM 4518 O O . GLY G 3 11 ? 106.882 125.961 81.126 1.00 77.62 22 GLY G O 1
ATOM 4519 N N . LEU G 3 12 ? 107.660 124.446 79.657 1.00 74.82 23 LEU G N 1
ATOM 4520 C CA . LEU G 3 12 ? 107.918 123.414 80.648 1.00 74.82 23 LEU G CA 1
ATOM 4521 C C . LEU G 3 12 ? 109.403 123.076 80.663 1.00 74.82 23 LEU G C 1
ATOM 4522 O O . LEU G 3 12 ? 110.150 123.414 79.742 1.00 74.82 23 LEU G O 1
ATOM 4527 N N . THR G 3 13 ? 109.826 122.404 81.733 1.00 72.49 24 THR G N 1
ATOM 4528 C CA . THR G 3 13 ? 111.218 121.996 81.866 1.00 72.49 24 THR G CA 1
ATOM 4529 C C . THR G 3 13 ? 111.450 120.561 81.412 1.00 72.49 24 THR G C 1
ATOM 4530 O O . THR G 3 13 ? 112.527 120.250 80.891 1.00 72.49 24 THR G O 1
ATOM 4534 N N . PHE G 3 14 ? 110.462 119.687 81.578 1.00 70.20 25 PHE G N 1
ATOM 4535 C CA . PHE G 3 14 ? 110.612 118.304 81.157 1.00 70.20 25 PHE G CA 1
ATOM 4536 C C . PHE G 3 14 ? 110.579 118.211 79.630 1.00 70.20 25 PHE G C 1
ATOM 4537 O O . PHE G 3 14 ? 109.983 119.059 78.962 1.00 70.20 25 PHE G O 1
ATOM 4545 N N . PRO G 3 15 ? 111.217 117.187 79.049 1.00 72.84 26 PRO G N 1
ATOM 4546 C CA . PRO G 3 15 ? 111.311 117.089 77.586 1.00 72.84 26 PRO G CA 1
ATOM 4547 C C . PRO G 3 15 ? 110.017 116.574 76.971 1.00 72.84 26 PRO G C 1
ATOM 4548 O O . PRO G 3 15 ? 109.628 115.421 77.177 1.00 72.84 26 PRO G O 1
ATOM 4552 N N . VAL G 3 16 ? 109.348 117.437 76.205 1.00 70.22 27 VAL G N 1
ATOM 4553 C CA . VAL G 3 16 ? 108.121 117.029 75.527 1.00 70.22 27 VAL G CA 1
ATOM 4554 C C . VAL G 3 16 ? 108.423 116.016 74.429 1.00 70.22 27 VAL G C 1
ATOM 4555 O O . VAL G 3 16 ? 107.701 115.025 74.264 1.00 70.22 27 VAL G O 1
ATOM 4559 N N . GLY G 3 17 ? 109.494 116.243 73.668 1.00 77.89 28 GLY G N 1
ATOM 4560 C CA . GLY G 3 17 ? 109.804 115.355 72.558 1.00 77.89 28 GLY G CA 1
ATOM 4561 C C . GLY G 3 17 ? 110.164 113.952 73.006 1.00 77.89 28 GLY G C 1
ATOM 4562 O O . GLY G 3 17 ? 109.795 112.968 72.357 1.00 77.89 28 GLY G O 1
ATOM 4563 N N . ARG G 3 18 ? 110.900 113.838 74.110 1.00 79.92 29 ARG G N 1
ATOM 4564 C CA . ARG G 3 18 ? 111.280 112.521 74.607 1.00 79.92 29 ARG G CA 1
ATOM 4565 C C . ARG G 3 18 ? 110.061 111.746 75.091 1.00 79.92 29 ARG G C 1
ATOM 4566 O O . ARG G 3 18 ? 109.950 110.536 74.856 1.00 79.92 29 ARG G O 1
ATOM 4574 N N . VAL G 3 19 ? 109.127 112.429 75.753 1.00 67.67 30 VAL G N 1
ATOM 4575 C CA . VAL G 3 19 ? 107.884 111.785 76.159 1.00 67.67 30 VAL G CA 1
ATOM 4576 C C . VAL G 3 19 ? 107.077 111.372 74.936 1.00 67.67 30 VAL G C 1
ATOM 4577 O O . VAL G 3 19 ? 106.431 110.318 74.927 1.00 67.67 30 VAL G O 1
ATOM 4581 N N . HIS G 3 20 ? 107.102 112.191 73.882 1.00 68.84 31 HIS G N 1
ATOM 4582 C CA . HIS G 3 20 ? 106.433 111.812 72.642 1.00 68.84 31 HIS G CA 1
ATOM 4583 C C . HIS G 3 20 ? 107.043 110.545 72.052 1.00 68.84 31 HIS G C 1
ATOM 4584 O O . HIS G 3 20 ? 106.321 109.651 71.596 1.00 68.84 31 HIS G O 1
ATOM 4591 N N . ARG G 3 21 ? 108.374 110.450 72.058 1.00 74.49 32 ARG G N 1
ATOM 4592 C CA . ARG G 3 21 ? 109.022 109.245 71.547 1.00 74.49 32 ARG G CA 1
ATOM 4593 C C . ARG G 3 21 ? 108.650 108.034 72.389 1.00 74.49 32 ARG G C 1
ATOM 4594 O O . ARG G 3 21 ? 108.414 106.944 71.855 1.00 74.49 32 ARG G O 1
ATOM 4602 N N . LEU G 3 22 ? 108.598 108.206 73.710 1.00 68.10 33 LEU G N 1
ATOM 4603 C CA . LEU G 3 22 ? 108.239 107.096 74.587 1.00 68.10 33 LEU G CA 1
ATOM 4604 C C . LEU G 3 22 ? 106.803 106.646 74.349 1.00 68.10 33 LEU G C 1
ATOM 4605 O O . LEU G 3 22 ? 106.510 105.446 74.383 1.00 68.10 33 LEU G O 1
ATOM 4610 N N . LEU G 3 23 ? 105.895 107.595 74.115 1.00 67.52 34 LEU G N 1
ATOM 4611 C CA . LEU G 3 23 ? 104.515 107.238 73.802 1.00 67.52 34 LEU G CA 1
ATOM 4612 C C . LEU G 3 23 ? 104.420 106.507 72.470 1.00 67.52 34 LEU G C 1
ATOM 4613 O O . LEU G 3 23 ? 103.646 105.554 72.335 1.00 67.52 34 LEU G O 1
ATOM 4618 N N . ARG G 3 24 ? 105.187 106.947 71.470 1.00 77.40 35 ARG G N 1
ATOM 4619 C CA . ARG G 3 24 ? 105.175 106.251 70.187 1.00 77.40 35 ARG G CA 1
ATOM 4620 C C . ARG G 3 24 ? 105.735 104.839 70.302 1.00 77.40 35 ARG G C 1
ATOM 4621 O O . ARG G 3 24 ? 105.198 103.910 69.690 1.00 77.40 35 ARG G O 1
ATOM 4629 N N . ARG G 3 25 ? 106.801 104.658 71.077 1.00 75.33 36 ARG G N 1
ATOM 4630 C CA . ARG G 3 25 ? 107.500 103.383 71.139 1.00 75.33 36 ARG G CA 1
ATOM 4631 C C . ARG G 3 25 ? 106.969 102.452 72.221 1.00 75.33 36 ARG G C 1
ATOM 4632 O O . ARG G 3 25 ? 107.365 101.282 72.255 1.00 75.33 36 ARG G O 1
ATOM 4640 N N . GLY G 3 26 ? 106.092 102.932 73.097 1.00 69.28 37 GLY G N 1
ATOM 4641 C CA . GLY G 3 26 ? 105.606 102.120 74.192 1.00 69.28 37 GLY G CA 1
ATOM 4642 C C . GLY G 3 26 ? 104.459 101.194 73.872 1.00 69.28 37 GLY G C 1
ATOM 4643 O O . GLY G 3 26 ? 104.001 100.473 74.763 1.00 69.28 37 GLY G O 1
ATOM 4644 N N . ASN G 3 27 ? 103.983 101.188 72.626 1.00 68.64 38 ASN G N 1
ATOM 4645 C CA . ASN G 3 27 ? 102.887 100.324 72.190 1.00 68.64 38 ASN G CA 1
ATOM 4646 C C . ASN G 3 27 ? 101.626 100.568 73.022 1.00 68.64 38 ASN G C 1
ATOM 4647 O O . ASN G 3 27 ? 101.091 99.671 73.674 1.00 68.64 38 ASN G O 1
ATOM 4652 N N . TYR G 3 28 ? 101.158 101.814 72.985 1.00 62.39 39 TYR G N 1
ATOM 4653 C CA . TYR G 3 28 ? 99.924 102.199 73.657 1.00 62.39 39 TYR G CA 1
ATOM 4654 C C . TYR G 3 28 ? 98.753 102.389 72.710 1.00 62.39 39 TYR G C 1
ATOM 4655 O O . TYR G 3 28 ? 97.625 102.046 73.068 1.00 62.39 39 TYR G O 1
ATOM 4664 N N . ALA G 3 29 ? 98.993 102.924 71.516 1.00 69.03 40 ALA G N 1
ATOM 4665 C CA . ALA G 3 29 ? 97.954 103.072 70.509 1.00 69.03 40 ALA G CA 1
ATOM 4666 C C . ALA G 3 29 ? 98.620 103.259 69.156 1.00 69.03 40 ALA G C 1
ATOM 4667 O O . ALA G 3 29 ? 99.820 103.528 69.068 1.00 69.03 40 ALA G O 1
ATOM 4669 N N . GLN G 3 30 ? 97.822 103.109 68.100 1.00 75.48 41 GLN G N 1
ATOM 4670 C CA . GLN G 3 30 ? 98.349 103.268 66.751 1.00 75.48 41 GLN G CA 1
ATOM 4671 C C . GLN G 3 30 ? 98.675 104.718 66.420 1.00 75.48 41 GLN G C 1
ATOM 4672 O O . GLN G 3 30 ? 99.507 104.966 65.541 1.00 75.48 41 GLN G O 1
ATOM 4678 N N . ARG G 3 31 ? 98.045 105.676 67.095 1.00 80.64 42 ARG G N 1
ATOM 4679 C CA . ARG G 3 31 ? 98.284 107.090 66.850 1.00 80.64 42 ARG G CA 1
ATOM 4680 C C . ARG G 3 31 ? 98.441 107.819 68.176 1.00 80.64 42 ARG G C 1
ATOM 4681 O O . ARG G 3 31 ? 97.935 107.383 69.212 1.00 80.64 42 ARG G O 1
ATOM 4689 N N . ILE G 3 32 ? 99.148 108.946 68.131 1.00 73.55 43 ILE G N 1
ATOM 4690 C CA . ILE G 3 32 ? 99.391 109.778 69.304 1.00 73.55 43 ILE G CA 1
ATOM 4691 C C . ILE G 3 32 ? 99.077 111.220 68.934 1.00 73.55 43 ILE G C 1
ATOM 4692 O O . ILE G 3 32 ? 99.641 111.753 67.972 1.00 73.55 43 ILE G O 1
ATOM 4697 N N . GLY G 3 33 ? 98.181 111.846 69.692 1.00 72.51 44 GLY G N 1
ATOM 4698 C CA . GLY G 3 33 ? 97.827 113.225 69.426 1.00 72.51 44 GLY G CA 1
ATOM 4699 C C . GLY G 3 33 ? 98.968 114.181 69.715 1.00 72.51 44 GLY G C 1
ATOM 4700 O O . GLY G 3 33 ? 99.965 113.839 70.351 1.00 72.51 44 GLY G O 1
ATOM 4701 N N . SER G 3 34 ? 98.810 115.412 69.226 1.00 74.98 45 SER G N 1
ATOM 4702 C CA . SER G 3 34 ? 99.857 116.413 69.398 1.00 74.98 45 SER G CA 1
ATOM 4703 C C . SER G 3 34 ? 99.910 116.929 70.831 1.00 74.98 45 SER G C 1
ATOM 4704 O O . SER G 3 34 ? 100.998 117.126 71.383 1.00 74.98 45 SER G O 1
ATOM 4707 N N . GLY G 3 35 ? 98.752 117.155 71.450 1.00 67.51 46 GLY G N 1
ATOM 4708 C CA . GLY G 3 35 ? 98.718 117.704 72.793 1.00 67.51 46 GLY G CA 1
ATOM 4709 C C . GLY G 3 35 ? 98.896 116.702 73.912 1.00 67.51 46 GLY G C 1
ATOM 4710 O O . GLY G 3 35 ? 99.083 117.109 75.064 1.00 67.51 46 GLY G O 1
ATOM 4711 N N . ALA G 3 36 ? 98.830 115.403 73.603 1.00 62.40 47 ALA G N 1
ATOM 4712 C CA . ALA G 3 36 ? 98.973 114.394 74.652 1.00 62.40 47 ALA G CA 1
ATOM 4713 C C . ALA G 3 36 ? 100.348 114.425 75.307 1.00 62.40 47 ALA G C 1
ATOM 4714 O O . ALA G 3 36 ? 100.413 114.397 76.551 1.00 62.40 47 ALA G O 1
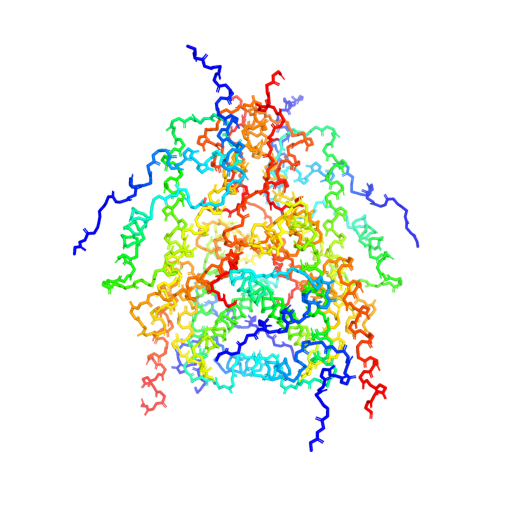ATOM 4716 N N . PRO G 3 37 ? 101.467 114.450 74.573 1.00 60.97 48 PRO G N 1
ATOM 4717 C CA . PRO G 3 37 ? 102.763 114.544 75.259 1.00 60.97 48 PRO G CA 1
ATOM 4718 C C . PRO G 3 37 ? 102.925 115.822 76.057 1.00 60.97 48 PRO G C 1
ATOM 4719 O O . PRO G 3 37 ? 103.533 115.787 77.131 1.00 60.97 48 PRO G O 1
ATOM 4723 N N . VAL G 3 38 ? 102.378 116.943 75.584 1.00 59.48 49 VAL G N 1
ATOM 4724 C CA . VAL G 3 38 ? 102.470 118.191 76.337 1.00 59.48 49 VAL G CA 1
ATOM 4725 C C . VAL G 3 38 ? 101.714 118.071 77.654 1.00 59.48 49 VAL G C 1
ATOM 4726 O O . VAL G 3 38 ? 102.213 118.460 78.718 1.00 59.48 49 VAL G O 1
ATOM 4730 N N . TYR G 3 39 ? 100.497 117.526 77.600 1.00 60.78 50 TYR G N 1
ATOM 4731 C CA . TYR G 3 39 ? 99.704 117.355 78.813 1.00 60.78 50 TYR G CA 1
ATOM 4732 C C . TYR G 3 39 ? 100.396 116.421 79.798 1.00 60.78 50 TYR G C 1
ATOM 4733 O O . TYR G 3 39 ? 100.473 116.712 81.001 1.00 60.78 50 TYR G O 1
ATOM 4742 N N . LEU G 3 40 ? 100.912 115.295 79.304 1.00 57.43 51 LEU G N 1
ATOM 4743 C CA . LEU G 3 40 ? 101.571 114.338 80.183 1.00 57.43 51 LEU G CA 1
ATOM 4744 C C . LEU G 3 40 ? 102.840 114.929 80.785 1.00 57.43 51 LEU G C 1
ATOM 4745 O O . LEU G 3 40 ? 103.137 114.709 81.965 1.00 57.43 51 LEU G O 1
ATOM 4750 N N . THR G 3 41 ? 103.593 115.691 79.990 1.00 60.47 52 THR G N 1
ATOM 4751 C CA . THR G 3 41 ? 104.790 116.350 80.492 1.00 60.47 52 THR G CA 1
ATOM 4752 C C . THR G 3 41 ? 104.449 117.362 81.575 1.00 60.47 52 THR G C 1
ATOM 4753 O O . THR G 3 41 ? 105.142 117.443 82.595 1.00 60.47 52 THR G O 1
ATOM 4757 N N . ALA G 3 42 ? 103.377 118.133 81.380 1.00 59.61 53 ALA G N 1
ATOM 4758 C CA . ALA G 3 42 ? 102.976 119.098 82.398 1.00 59.61 53 ALA G CA 1
ATOM 4759 C C . ALA G 3 42 ? 102.573 118.400 83.691 1.00 59.61 53 ALA G C 1
ATOM 4760 O O . ALA G 3 42 ? 102.937 118.847 84.786 1.00 59.61 53 ALA G O 1
ATOM 4762 N N . VAL G 3 43 ? 101.801 117.322 83.600 1.00 56.94 54 VAL G N 1
ATOM 4763 C CA . VAL G 3 43 ? 101.416 116.579 84.794 1.00 56.94 54 VAL G CA 1
ATOM 4764 C C . VAL G 3 43 ? 102.621 115.999 85.508 1.00 56.94 54 VAL G C 1
ATOM 4765 O O . VAL G 3 43 ? 102.731 116.135 86.725 1.00 56.94 54 VAL G O 1
ATOM 4769 N N . LEU G 3 44 ? 103.552 115.401 84.774 1.00 59.66 55 LEU G N 1
ATOM 4770 C CA . LEU G 3 44 ? 104.749 114.847 85.397 1.00 59.66 55 LEU G CA 1
ATOM 4771 C C . LEU G 3 44 ? 105.572 115.937 86.067 1.00 59.66 55 LEU G C 1
ATOM 4772 O O . LEU G 3 44 ? 106.098 115.742 87.170 1.00 59.66 55 LEU G O 1
ATOM 4777 N N . GLU G 3 45 ? 105.691 117.096 85.417 1.00 66.66 56 GLU G N 1
ATOM 4778 C CA . GLU G 3 45 ? 106.444 118.197 86.005 1.00 66.66 56 GLU G CA 1
ATOM 4779 C C . GLU G 3 45 ? 105.784 118.695 87.281 1.00 66.66 56 GLU G C 1
ATOM 4780 O O . GLU G 3 45 ? 106.474 118.992 88.261 1.00 66.66 56 GLU G O 1
ATOM 4786 N N . TYR G 3 46 ? 104.451 118.784 87.296 1.00 65.50 57 TYR G N 1
ATOM 4787 C CA . TYR G 3 46 ? 103.768 119.203 88.517 1.00 65.50 57 TYR G CA 1
ATOM 4788 C C . TYR G 3 46 ? 104.012 118.216 89.650 1.00 65.50 57 TYR G C 1
ATOM 4789 O O . TYR G 3 46 ? 104.285 118.618 90.789 1.00 65.50 57 TYR G O 1
ATOM 4798 N N . LEU G 3 47 ? 103.899 116.918 89.364 1.00 62.02 58 LEU G N 1
ATOM 4799 C CA . LEU G 3 47 ? 104.094 115.932 90.425 1.00 62.02 58 LEU G CA 1
ATOM 4800 C C . LEU G 3 47 ? 105.524 115.961 90.952 1.00 62.02 58 LEU G C 1
ATOM 4801 O O . LEU G 3 47 ? 105.748 115.898 92.171 1.00 62.02 58 LEU G O 1
ATOM 4806 N N . ALA G 3 48 ? 106.504 116.069 90.052 1.00 64.95 59 ALA G N 1
ATOM 4807 C CA . ALA G 3 48 ? 107.895 116.157 90.484 1.00 64.95 59 ALA G CA 1
ATOM 4808 C C . ALA G 3 48 ? 108.132 117.407 91.320 1.00 64.95 59 ALA G C 1
ATOM 4809 O O . ALA G 3 48 ? 108.829 117.356 92.340 1.00 64.95 59 ALA G O 1
ATOM 4811 N N . ALA G 3 49 ? 107.561 118.540 90.905 1.00 67.62 60 ALA G N 1
ATOM 4812 C CA . ALA G 3 49 ? 107.730 119.775 91.662 1.00 67.62 60 ALA G CA 1
ATOM 4813 C C . ALA G 3 49 ? 107.119 119.658 93.051 1.00 67.62 60 ALA G C 1
ATOM 4814 O O . ALA G 3 49 ? 107.700 120.135 94.030 1.00 67.62 60 ALA G O 1
ATOM 4816 N N . GLU G 3 50 ? 105.949 119.027 93.159 1.00 69.54 61 GLU G N 1
ATOM 4817 C CA . GLU G 3 50 ? 105.321 118.854 94.465 1.00 69.54 61 GLU G CA 1
ATOM 4818 C C . GLU G 3 50 ? 106.177 117.980 95.375 1.00 69.54 61 GLU G C 1
ATOM 4819 O O . GLU G 3 50 ? 106.414 118.316 96.546 1.00 69.54 61 GLU G O 1
ATOM 4825 N N . ILE G 3 51 ? 106.656 116.836 94.882 1.00 65.21 62 ILE G N 1
ATOM 4826 C CA . ILE G 3 51 ? 107.494 115.949 95.689 1.00 65.21 62 ILE G CA 1
ATOM 4827 C C . ILE G 3 51 ? 108.753 116.673 96.124 1.00 65.21 62 ILE G C 1
ATOM 4828 O O . ILE G 3 51 ? 109.123 116.601 97.291 1.00 65.21 62 ILE G O 1
ATOM 4833 N N . LEU G 3 52 ? 109.421 117.393 95.218 1.00 69.79 63 LEU G N 1
ATOM 4834 C CA . LEU G 3 52 ? 110.640 118.091 95.597 1.00 69.79 63 LEU G CA 1
ATOM 4835 C C . LEU G 3 52 ? 110.369 119.240 96.566 1.00 69.79 63 LEU G C 1
ATOM 4836 O O . LEU G 3 52 ? 111.186 119.473 97.446 1.00 69.79 63 LEU G O 1
ATOM 4841 N N . GLU G 3 53 ? 109.243 119.937 96.457 1.00 79.55 64 GLU G N 1
ATOM 4842 C CA . GLU G 3 53 ? 108.910 120.966 97.431 1.00 79.55 64 GLU G CA 1
ATOM 4843 C C . GLU G 3 53 ? 108.746 120.361 98.820 1.00 79.55 64 GLU G C 1
ATOM 4844 O O . GLU G 3 53 ? 109.325 120.826 99.794 1.00 79.55 64 GLU G O 1
ATOM 4850 N N . LEU G 3 54 ? 108.005 119.262 98.926 1.00 73.74 65 LEU G N 1
ATOM 4851 C CA . LEU G 3 54 ? 107.828 118.656 100.241 1.00 73.74 65 LEU G CA 1
ATOM 4852 C C . LEU G 3 54 ? 109.132 118.070 100.774 1.00 73.74 65 LEU G C 1
ATOM 4853 O O . LEU G 3 54 ? 109.409 118.171 101.977 1.00 73.74 65 LEU G O 1
ATOM 4858 N N . ALA G 3 55 ? 109.957 117.490 99.901 1.00 75.78 66 ALA G N 1
ATOM 4859 C CA . ALA G 3 55 ? 111.239 116.957 100.349 1.00 75.78 66 ALA G CA 1
ATOM 4860 C C . ALA G 3 55 ? 112.171 118.071 100.805 1.00 75.78 66 ALA G C 1
ATOM 4861 O O . ALA G 3 55 ? 112.898 117.914 101.792 1.00 75.78 66 ALA G O 1
ATOM 4863 N N . GLY G 3 56 ? 112.163 119.207 100.105 1.00 82.14 67 GLY G N 1
ATOM 4864 C CA . GLY G 3 56 ? 112.979 120.330 100.529 1.00 82.14 67 GLY G CA 1
ATOM 4865 C C . GLY G 3 56 ? 112.527 120.904 101.855 1.00 82.14 67 GLY G C 1
ATOM 4866 O O . GLY G 3 56 ? 113.353 121.269 102.696 1.00 82.14 67 GLY G O 1
ATOM 4867 N N . ASN G 3 57 ? 111.210 120.991 102.065 1.00 85.40 68 ASN G N 1
ATOM 4868 C CA . ASN G 3 57 ? 110.712 121.428 103.366 1.00 85.40 68 ASN G CA 1
ATOM 4869 C C . ASN G 3 57 ? 111.142 120.468 104.468 1.00 85.40 68 ASN G C 1
ATOM 4870 O O . ASN G 3 57 ? 111.578 120.899 105.545 1.00 85.40 68 ASN G O 1
ATOM 4875 N N . ALA G 3 58 ? 111.040 119.161 104.214 1.00 85.74 69 ALA G N 1
ATOM 4876 C CA . ALA G 3 58 ? 111.450 118.182 105.215 1.00 85.74 69 ALA G CA 1
ATOM 4877 C C . ALA G 3 58 ? 112.941 118.287 105.515 1.00 85.74 69 ALA G C 1
ATOM 4878 O O . ALA G 3 58 ? 113.359 118.165 106.672 1.00 85.74 69 ALA G O 1
ATOM 4880 N N . ALA G 3 59 ? 113.758 118.509 104.484 1.00 90.43 70 ALA G N 1
ATOM 4881 C CA . ALA G 3 59 ? 115.196 118.653 104.696 1.00 90.43 70 ALA G CA 1
ATOM 4882 C C . ALA G 3 59 ? 115.516 119.922 105.473 1.00 90.43 70 ALA G C 1
ATOM 4883 O O . ALA G 3 59 ? 116.412 119.926 106.325 1.00 90.43 70 ALA G O 1
ATOM 4885 N N . ARG G 3 60 ? 114.839 121.043 105.192 1.00 93.98 71 ARG G N 1
ATOM 4886 C CA . ARG G 3 60 ? 115.043 122.278 105.964 1.00 93.98 71 ARG G CA 1
ATOM 4887 C C . ARG G 3 60 ? 114.614 122.095 107.404 1.00 93.98 71 ARG G C 1
ATOM 4888 O O . ARG G 3 60 ? 115.285 122.610 108.295 1.00 93.98 71 ARG G O 1
ATOM 4896 N N . ASP G 3 61 ? 113.569 121.313 107.664 1.00 101.59 72 ASP G N 1
ATOM 4897 C CA . ASP G 3 61 ? 113.161 121.076 109.047 1.00 101.59 72 ASP G CA 1
ATOM 4898 C C . ASP G 3 61 ? 114.246 120.347 109.830 1.00 101.59 72 ASP G C 1
ATOM 4899 O O . ASP G 3 61 ? 114.452 120.616 111.020 1.00 101.59 72 ASP G O 1
ATOM 4904 N N . ASN G 3 62 ? 114.887 119.377 109.183 1.00 104.84 73 ASN G N 1
ATOM 4905 C CA . ASN G 3 62 ? 115.927 118.599 109.832 1.00 104.84 73 ASN G CA 1
ATOM 4906 C C . ASN G 3 62 ? 117.261 119.376 109.823 1.00 104.84 73 ASN G C 1
ATOM 4907 O O . ASN G 3 62 ? 118.267 118.825 110.247 1.00 104.84 73 ASN G O 1
ATOM 4912 N N . LYS G 3 63 ? 117.285 120.651 109.393 1.00 106.25 74 LYS G N 1
ATOM 4913 C CA . LYS G 3 63 ? 118.460 121.541 109.263 1.00 106.25 74 LYS G CA 1
ATOM 4914 C C . LYS G 3 63 ? 119.516 121.057 108.258 1.00 106.25 74 LYS G C 1
ATOM 4915 O O . LYS G 3 63 ? 120.687 121.427 108.352 1.00 106.25 74 LYS G O 1
ATOM 4921 N N . LYS G 3 64 ? 119.116 120.224 107.295 1.00 112.44 75 LYS G N 1
ATOM 4922 C CA . LYS G 3 64 ? 119.984 119.662 106.272 1.00 112.44 75 LYS G CA 1
ATOM 4923 C C . LYS G 3 64 ? 119.832 120.458 104.983 1.00 112.44 75 LYS G C 1
ATOM 4924 O O . LYS G 3 64 ? 118.787 121.055 104.713 1.00 112.44 75 LYS G O 1
ATOM 4930 N N . SER G 3 65 ? 120.897 120.462 104.181 1.00 119.85 76 SER G N 1
ATOM 4931 C CA . SER G 3 65 ? 120.901 121.150 102.898 1.00 119.85 76 SER G CA 1
ATOM 4932 C C . SER G 3 65 ? 121.014 120.182 101.728 1.00 119.85 76 SER G C 1
ATOM 4933 O O . SER G 3 65 ? 121.415 120.585 100.632 1.00 119.85 76 SER G O 1
ATOM 4936 N N . ARG G 3 66 ? 120.734 118.894 101.913 1.00 113.02 77 ARG G N 1
ATOM 4937 C CA . ARG G 3 66 ? 120.860 117.873 100.870 1.00 113.02 77 ARG G CA 1
ATOM 4938 C C . ARG G 3 66 ? 119.727 116.884 101.032 1.00 113.02 77 ARG G C 1
ATOM 4939 O O . ARG G 3 66 ? 119.595 116.279 102.088 1.00 113.02 77 ARG G O 1
ATOM 4947 N N . ILE G 3 67 ? 118.906 116.721 100.004 1.00 85.25 78 ILE G N 1
ATOM 4948 C CA . ILE G 3 67 ? 117.751 115.833 100.069 1.00 85.25 78 ILE G CA 1
ATOM 4949 C C . ILE G 3 67 ? 118.218 114.387 99.969 1.00 85.25 78 ILE G C 1
ATOM 4950 O O . ILE G 3 67 ? 118.934 114.012 99.034 1.00 85.25 78 ILE G O 1
ATOM 4955 N N . ILE G 3 68 ? 117.867 113.555 100.939 1.00 74.53 79 ILE G N 1
ATOM 4956 C CA . ILE G 3 68 ? 118.213 112.127 100.980 1.00 74.53 79 ILE G CA 1
ATOM 4957 C C . ILE G 3 68 ? 116.922 111.315 101.017 1.00 74.53 79 ILE G C 1
ATOM 4958 O O . ILE G 3 68 ? 115.867 111.870 101.322 1.00 74.53 79 ILE G O 1
ATOM 4963 N N . PRO G 3 69 ? 116.944 110.004 100.759 1.00 68.29 80 PRO G N 1
ATOM 4964 C CA . PRO G 3 69 ? 115.706 109.205 100.743 1.00 68.29 80 PRO G CA 1
ATOM 4965 C C . PRO G 3 69 ? 114.871 109.318 102.006 1.00 68.29 80 PRO G C 1
ATOM 4966 O O . PRO G 3 69 ? 113.643 109.167 101.935 1.00 68.29 80 PRO G O 1
ATOM 4970 N N . ARG G 3 70 ? 115.494 109.556 103.161 1.00 69.15 81 ARG G N 1
ATOM 4971 C CA . ARG G 3 70 ? 114.724 109.711 104.391 1.00 69.15 81 ARG G CA 1
ATOM 4972 C C . ARG G 3 70 ? 113.748 110.874 104.269 1.00 69.15 81 ARG G C 1
ATOM 4973 O O . ARG G 3 70 ? 112.596 110.785 104.713 1.00 69.15 81 ARG G O 1
ATOM 4981 N N . HIS G 3 71 ? 114.165 111.976 103.654 1.00 73.02 82 HIS G N 1
ATOM 4982 C CA . HIS G 3 71 ? 113.328 113.152 103.419 1.00 73.02 82 HIS G CA 1
ATOM 4983 C C . HIS G 3 71 ? 112.244 112.861 102.393 1.00 73.02 82 HIS G C 1
ATOM 4984 O O . HIS G 3 71 ? 111.135 113.363 102.540 1.00 73.02 82 HIS G O 1
ATOM 4991 N N . LEU G 3 72 ? 112.499 111.983 101.419 1.00 65.70 83 LEU G N 1
ATOM 4992 C CA . LEU G 3 72 ? 111.441 111.553 100.509 1.00 65.70 83 LEU G CA 1
ATOM 4993 C C . LEU G 3 72 ? 110.380 110.752 101.248 1.00 65.70 83 LEU G C 1
ATOM 4994 O O . LEU G 3 72 ? 109.177 110.957 101.040 1.00 65.70 83 LEU G O 1
ATOM 4999 N N . GLN G 3 73 ? 110.807 109.835 102.120 1.00 67.80 84 GLN G N 1
ATOM 5000 C CA . GLN G 3 73 ? 109.848 109.051 102.889 1.00 67.80 84 GLN G CA 1
ATOM 5001 C C . GLN G 3 73 ? 109.022 109.935 103.811 1.00 67.80 84 GLN G C 1
ATOM 5002 O O . GLN G 3 73 ? 107.801 109.768 103.909 1.00 67.80 84 GLN G O 1
ATOM 5008 N N . LEU G 3 74 ? 109.665 110.887 104.492 1.00 68.26 85 LEU G N 1
ATOM 5009 C CA . LEU G 3 74 ? 108.913 111.794 105.354 1.00 68.26 85 LEU G CA 1
ATOM 5010 C C . LEU G 3 74 ? 107.902 112.603 104.556 1.00 68.26 85 LEU G C 1
ATOM 5011 O O . LEU G 3 74 ? 106.737 112.721 104.952 1.00 68.26 85 LEU G O 1
ATOM 5016 N N . ALA G 3 75 ? 108.324 113.146 103.412 1.00 67.30 86 ALA G N 1
ATOM 5017 C CA . ALA G 3 75 ? 107.431 113.966 102.601 1.00 67.30 86 ALA G CA 1
ATOM 5018 C C . ALA G 3 75 ? 106.243 113.162 102.096 1.00 67.30 86 ALA G C 1
ATOM 5019 O O . ALA G 3 75 ? 105.106 113.647 102.114 1.00 67.30 86 ALA G O 1
ATOM 5021 N N . ILE G 3 76 ? 106.481 111.935 101.635 1.00 65.54 87 ILE G N 1
ATOM 5022 C CA . ILE G 3 76 ? 105.396 111.144 101.063 1.00 65.54 87 ILE G CA 1
ATOM 5023 C C . ILE G 3 76 ? 104.451 110.649 102.152 1.00 65.54 87 ILE G C 1
ATOM 5024 O O . ILE G 3 76 ? 103.229 110.786 102.038 1.00 65.54 87 ILE G O 1
ATOM 5029 N N . ARG G 3 77 ? 104.994 110.072 103.227 1.00 68.38 88 ARG G N 1
ATOM 5030 C CA . ARG G 3 77 ? 104.134 109.511 104.260 1.00 68.38 88 ARG G CA 1
ATOM 5031 C C . ARG G 3 77 ? 103.453 110.580 105.104 1.00 68.38 88 ARG G C 1
ATOM 5032 O O . ARG G 3 77 ? 102.445 110.283 105.753 1.00 68.38 88 ARG G O 1
ATOM 5040 N N . ASN G 3 78 ? 103.965 111.812 105.112 1.00 74.74 89 ASN G N 1
ATOM 5041 C CA . ASN G 3 78 ? 103.317 112.864 105.884 1.00 74.74 89 ASN G CA 1
ATOM 5042 C C . ASN G 3 78 ? 102.127 113.467 105.150 1.00 74.74 89 ASN G C 1
ATOM 5043 O O . ASN G 3 78 ? 101.112 113.786 105.778 1.00 74.74 89 ASN G O 1
ATOM 5048 N N . ASP G 3 79 ? 102.149 113.580 103.815 1.00 76.00 90 ASP G N 1
ATOM 5049 C CA . ASP G 3 79 ? 101.004 114.072 103.028 1.00 76.00 90 ASP G CA 1
ATOM 5050 C C . ASP G 3 79 ? 99.999 112.976 102.668 1.00 76.00 90 ASP G C 1
ATOM 5051 O O . ASP G 3 79 ? 100.309 112.025 101.973 1.00 76.00 90 ASP G O 1
ATOM 5056 N N . GLU G 3 80 ? 98.739 113.131 103.064 1.00 81.28 91 GLU G N 1
ATOM 5057 C CA . GLU G 3 80 ? 97.670 112.204 102.723 1.00 81.28 91 GLU G CA 1
ATOM 5058 C C . GLU G 3 80 ? 97.445 111.960 101.224 1.00 81.28 91 GLU G C 1
ATOM 5059 O O . GLU G 3 80 ? 97.200 110.812 100.858 1.00 81.28 91 GLU G O 1
ATOM 5065 N N . GLU G 3 81 ? 97.518 112.949 100.325 1.00 76.22 92 GLU G N 1
ATOM 5066 C CA . GLU G 3 81 ? 97.227 112.679 98.921 1.00 76.22 92 GLU G CA 1
ATOM 5067 C C . GLU G 3 81 ? 98.276 111.756 98.310 1.00 76.22 92 GLU G C 1
ATOM 5068 O O . GLU G 3 81 ? 97.945 110.747 97.675 1.00 76.22 92 GLU G O 1
ATOM 5074 N N . LEU G 3 82 ? 99.547 112.088 98.513 1.00 67.19 93 LEU G N 1
ATOM 5075 C CA . LEU G 3 82 ? 100.643 111.308 97.968 1.00 67.19 93 LEU G CA 1
ATOM 5076 C C . LEU G 3 82 ? 100.754 109.968 98.679 1.00 67.19 93 LEU G C 1
ATOM 5077 O O . LEU G 3 82 ? 101.195 108.999 98.095 1.00 67.19 93 LEU G O 1
ATOM 5082 N N . ASN G 3 83 ? 100.308 109.840 99.917 1.00 68.45 94 ASN G N 1
ATOM 5083 C CA . ASN G 3 83 ? 100.267 108.542 100.578 1.00 68.45 94 ASN G CA 1
ATOM 5084 C C . ASN G 3 83 ? 99.206 107.646 99.960 1.00 68.45 94 ASN G C 1
ATOM 5085 O O . ASN G 3 83 ? 99.405 106.431 99.859 1.00 68.45 94 ASN G O 1
ATOM 5090 N N . LYS G 3 84 ? 98.075 108.221 99.549 1.00 64.65 95 LYS G N 1
ATOM 5091 C CA . LYS G 3 84 ? 97.099 107.457 98.783 1.00 64.65 95 LYS G CA 1
ATOM 5092 C C . LYS G 3 84 ? 97.659 107.067 97.423 1.00 64.65 95 LYS G C 1
ATOM 5093 O O . LYS G 3 84 ? 97.435 105.948 96.948 1.00 64.65 95 LYS G O 1
ATOM 5099 N N . LEU G 3 85 ? 98.383 107.984 96.776 1.00 58.45 96 LEU G N 1
ATOM 5100 C CA . LEU G 3 85 ? 98.948 107.686 95.464 1.00 58.45 96 LEU G CA 1
ATOM 5101 C C . LEU G 3 85 ? 100.024 106.609 95.545 1.00 58.45 96 LEU G C 1
ATOM 5102 O O . LEU G 3 85 ? 100.064 105.701 94.707 1.00 58.45 96 LEU G O 1
ATOM 5107 N N . LEU G 3 86 ? 100.901 106.688 96.542 1.00 56.27 97 LEU G N 1
ATOM 5108 C CA . LEU G 3 86 ? 102.038 105.785 96.682 1.00 56.27 97 LEU G CA 1
ATOM 5109 C C . LEU G 3 86 ? 101.896 104.870 97.895 1.00 56.27 97 LEU G C 1
ATOM 5110 O O . LEU G 3 86 ? 102.863 104.611 98.611 1.00 56.27 97 LEU G O 1
ATOM 5115 N N . GLY G 3 87 ? 100.684 104.369 98.141 1.00 56.90 98 GLY G N 1
ATOM 5116 C CA . GLY G 3 87 ? 100.468 103.531 99.308 1.00 56.90 98 GLY G CA 1
ATOM 5117 C C . GLY G 3 87 ? 101.084 102.151 99.189 1.00 56.90 98 GLY G C 1
ATOM 5118 O O . GLY G 3 87 ? 101.389 101.517 100.201 1.00 56.90 98 GLY G O 1
ATOM 5119 N N . HIS G 3 88 ? 101.274 101.668 97.962 1.00 56.18 99 HIS G N 1
ATOM 5120 C CA . HIS G 3 88 ? 101.852 100.354 97.720 1.00 56.18 99 HIS G CA 1
ATOM 5121 C C . HIS G 3 88 ? 103.293 100.430 97.235 1.00 56.18 99 HIS G C 1
ATOM 5122 O O . HIS G 3 88 ? 103.779 99.486 96.604 1.00 56.18 99 HIS G O 1
ATOM 5129 N N . VAL G 3 89 ? 103.986 101.529 97.517 1.00 53.51 100 VAL G N 1
ATOM 5130 C CA . VAL G 3 89 ? 105.328 101.776 97.004 1.00 53.51 100 VAL G CA 1
ATOM 5131 C C . VAL G 3 89 ? 106.312 101.730 98.162 1.00 53.51 100 VAL G C 1
ATOM 5132 O O . VAL G 3 89 ? 106.088 102.360 99.203 1.00 53.51 100 VAL G O 1
ATOM 5136 N N . THR G 3 90 ? 107.399 100.987 97.980 1.00 52.59 101 THR G N 1
ATOM 5137 C CA . THR G 3 90 ? 108.465 100.888 98.966 1.00 52.59 101 THR G CA 1
ATOM 5138 C C . THR G 3 90 ? 109.650 101.727 98.514 1.00 52.59 101 THR G C 1
ATOM 5139 O O . THR G 3 90 ? 110.070 101.643 97.357 1.00 52.59 101 THR G O 1
ATOM 5143 N N . ILE G 3 91 ? 110.183 102.535 99.427 1.00 55.12 102 ILE G N 1
ATOM 5144 C CA . ILE G 3 91 ? 111.305 103.420 99.145 1.00 55.12 102 ILE G CA 1
ATOM 5145 C C . ILE G 3 91 ? 112.535 102.868 99.848 1.00 55.12 102 ILE G C 1
ATOM 5146 O O . ILE G 3 91 ? 112.537 102.704 101.073 1.00 55.12 102 ILE G O 1
ATOM 5151 N N . ALA G 3 92 ? 113.577 102.579 99.075 1.00 58.86 103 ALA G N 1
ATOM 5152 C CA . ALA G 3 92 ? 114.813 102.071 99.648 1.00 58.86 103 ALA G CA 1
ATOM 5153 C C . ALA G 3 92 ? 115.453 103.119 100.548 1.00 58.86 103 ALA G C 1
ATOM 5154 O O . ALA G 3 92 ? 115.465 104.310 100.228 1.00 58.86 103 ALA G O 1
ATOM 5156 N N . GLN G 3 93 ? 115.977 102.666 101.688 1.00 65.14 104 GLN G N 1
ATOM 5157 C CA . GLN G 3 93 ? 116.635 103.535 102.664 1.00 65.14 104 GLN G CA 1
ATOM 5158 C C . GLN G 3 93 ? 115.708 104.644 103.151 1.00 65.14 104 GLN G C 1
ATOM 5159 O O . GLN G 3 93 ? 116.152 105.756 103.440 1.00 65.14 104 GLN G O 1
ATOM 5165 N N . GLY G 3 94 ? 114.413 104.352 103.246 1.00 67.10 105 GLY G N 1
ATOM 5166 C CA . GLY G 3 94 ? 113.448 105.364 103.622 1.00 67.10 105 GLY G CA 1
ATOM 5167 C C . GLY G 3 94 ? 113.071 105.348 105.087 1.00 67.10 105 GLY G C 1
ATOM 5168 O O . GLY G 3 94 ? 112.597 106.354 105.621 1.00 67.10 105 GLY G O 1
ATOM 5169 N N . GLY G 3 95 ? 113.279 104.216 105.750 1.00 70.59 106 GLY G N 1
ATOM 5170 C CA . GLY G 3 95 ? 112.895 104.128 107.143 1.00 70.59 106 GLY G CA 1
ATOM 5171 C C . GLY G 3 95 ? 111.383 104.137 107.311 1.00 70.59 106 GLY G C 1
ATOM 5172 O O . GLY G 3 95 ? 110.613 103.946 106.365 1.00 70.59 106 GLY G O 1
ATOM 5173 N N . VAL G 3 96 ? 110.959 104.370 108.551 1.00 72.99 107 VAL G N 1
ATOM 5174 C CA . VAL G 3 96 ? 109.549 104.379 108.909 1.00 72.99 107 VAL G CA 1
ATOM 5175 C C . VAL G 3 96 ? 109.261 105.664 109.685 1.00 72.99 107 VAL G C 1
ATOM 5176 O O . VAL G 3 96 ? 110.166 106.315 110.208 1.00 72.99 107 VAL G O 1
ATOM 5180 N N . LEU G 3 97 ? 107.983 106.028 109.745 1.00 77.32 108 LEU G N 1
ATOM 5181 C CA . LEU G 3 97 ? 107.583 107.209 110.493 1.00 77.32 108 LEU G CA 1
ATOM 5182 C C . LEU G 3 97 ? 107.734 106.961 111.993 1.00 77.32 108 LEU G C 1
ATOM 5183 O O . LEU G 3 97 ? 107.423 105.871 112.478 1.00 77.32 108 LEU G O 1
ATOM 5188 N N . PRO G 3 98 ? 108.204 107.951 112.750 1.00 83.68 109 PRO G N 1
ATOM 5189 C CA . PRO G 3 98 ? 108.346 107.769 114.200 1.00 83.68 109 PRO G CA 1
ATOM 5190 C C . PRO G 3 98 ? 107.010 107.788 114.925 1.00 83.68 109 PRO G C 1
ATOM 5191 O O . PRO G 3 98 ? 106.616 108.814 115.487 1.00 83.68 109 PRO G O 1
ATOM 5195 N N . ASN G 3 99 ? 106.304 106.660 114.916 1.00 97.68 110 ASN G N 1
ATOM 5196 C CA . ASN G 3 99 ? 105.000 106.539 115.553 1.00 97.68 110 ASN G CA 1
ATOM 5197 C C . ASN G 3 99 ? 105.079 105.465 116.629 1.00 97.68 110 ASN G C 1
ATOM 5198 O O . ASN G 3 99 ? 105.515 104.341 116.360 1.00 97.68 110 ASN G O 1
ATOM 5203 N N . ILE G 3 100 ? 104.655 105.814 117.842 1.00 106.14 111 ILE G N 1
ATOM 5204 C CA . ILE G 3 100 ? 104.634 104.898 118.975 1.00 106.14 111 ILE G CA 1
ATOM 5205 C C . ILE G 3 100 ? 103.207 104.812 119.498 1.00 106.14 111 ILE G C 1
ATOM 5206 O O . ILE G 3 100 ? 102.524 105.834 119.633 1.00 106.14 111 ILE G O 1
ATOM 5211 N N . GLN G 3 101 ? 102.758 103.592 119.786 1.00 114.31 112 GLN G N 1
ATOM 5212 C CA . GLN G 3 101 ? 101.405 103.391 120.286 1.00 114.31 112 GLN G CA 1
ATOM 5213 C C . GLN G 3 101 ? 101.253 103.995 121.677 1.00 114.31 112 GLN G C 1
ATOM 5214 O O . GLN G 3 101 ? 102.186 103.984 122.484 1.00 114.31 112 GLN G O 1
ATOM 5220 N N . SER G 3 102 ? 100.060 104.530 121.950 1.00 122.63 113 SER G N 1
ATOM 5221 C CA . SER G 3 102 ? 99.835 105.262 123.194 1.00 122.63 113 SER G CA 1
ATOM 5222 C C . SER G 3 102 ? 99.925 104.363 124.421 1.00 122.63 113 SER G C 1
ATOM 5223 O O . SER G 3 102 ? 100.454 104.787 125.455 1.00 122.63 113 SER G O 1
ATOM 5226 N N . GLU G 3 103 ? 99.417 103.131 124.336 1.00 118.96 114 GLU G N 1
ATOM 5227 C CA . GLU G 3 103 ? 99.373 102.276 125.518 1.00 118.96 114 GLU G CA 1
ATOM 5228 C C . GLU G 3 103 ? 100.761 101.830 125.958 1.00 118.96 114 GLU G C 1
ATOM 5229 O O . GLU G 3 103 ? 100.961 101.513 127.136 1.00 118.96 114 GLU G O 1
ATOM 5235 N N . LEU G 3 104 ? 101.730 101.801 125.041 1.00 114.13 115 LEU G N 1
ATOM 5236 C CA . LEU G 3 104 ? 103.100 101.392 125.330 1.00 114.13 115 LEU G CA 1
ATOM 5237 C C . LEU G 3 104 ? 103.876 102.471 126.091 1.00 114.13 115 LEU G C 1
ATOM 5238 O O . LEU G 3 104 ? 104.917 102.169 126.676 1.00 114.13 115 LEU G O 1
ATOM 5243 N N . LEU G 3 105 ? 103.378 103.710 126.107 1.00 124.29 116 LEU G N 1
ATOM 5244 C CA . LEU G 3 105 ? 104.052 104.783 126.816 1.00 124.29 116 LEU G CA 1
ATOM 5245 C C . LEU G 3 105 ? 103.945 104.567 128.325 1.00 124.29 116 LEU G C 1
ATOM 5246 O O . LEU G 3 105 ? 102.976 103.975 128.808 1.00 124.29 116 LEU G O 1
ATOM 5251 N N . PRO G 3 106 ? 104.937 105.023 129.090 1.00 135.96 117 PRO G N 1
ATOM 5252 C CA . PRO G 3 106 ? 104.873 104.869 130.549 1.00 135.96 117 PRO G CA 1
ATOM 5253 C C . PRO G 3 106 ? 103.681 105.609 131.138 1.00 135.96 117 PRO G C 1
ATOM 5254 O O . PRO G 3 106 ? 103.248 106.646 130.630 1.00 135.96 117 PRO G O 1
ATOM 5258 N N . LYS G 3 107 ? 103.247 105.156 132.325 1.00 137.61 118 LYS G N 1
ATOM 5259 C CA . LYS G 3 107 ? 102.045 105.582 133.080 1.00 137.61 118 LYS G CA 1
ATOM 5260 C C . LYS G 3 107 ? 100.741 105.065 132.473 1.00 137.61 118 LYS G C 1
ATOM 5261 O O . LYS G 3 107 ? 100.250 105.630 131.487 0.00 137.61 118 LYS G O 1
ATOM 5267 N N . LYS H 4 6 ? 122.195 105.833 78.042 1.00 120.01 38 LYS H N 1
ATOM 5268 C CA . LYS H 4 6 ? 121.057 105.515 78.921 1.00 120.01 38 LYS H CA 1
ATOM 5269 C C . LYS H 4 6 ? 120.389 106.788 79.434 1.00 120.01 38 LYS H C 1
ATOM 5270 O O . LYS H 4 6 ? 120.870 107.420 80.365 1.00 120.01 38 LYS H O 1
ATOM 5276 N N . GLU H 4 7 ? 119.294 107.191 78.795 1.00 94.28 39 GLU H N 1
ATOM 5277 C CA . GLU H 4 7 ? 118.525 108.380 79.168 1.00 94.28 39 GLU H CA 1
ATOM 5278 C C . GLU H 4 7 ? 117.860 108.227 80.534 1.00 94.28 39 GLU H C 1
ATOM 5279 O O . GLU H 4 7 ? 117.428 107.142 80.913 1.00 94.28 39 GLU H O 1
ATOM 5285 N N . SER H 4 8 ? 117.702 109.338 81.253 1.00 82.98 40 SER H N 1
ATOM 5286 C CA . SER H 4 8 ? 116.908 109.366 82.486 1.00 82.98 40 SER H CA 1
ATOM 5287 C C . SER H 4 8 ? 116.383 110.765 82.741 1.00 82.98 40 SER H C 1
ATOM 5288 O O . SER H 4 8 ? 116.856 111.726 82.145 1.00 82.98 40 SER H O 1
ATOM 5291 N N . TYR H 4 9 ? 115.418 110.919 83.638 1.00 67.22 41 TYR H N 1
ATOM 5292 C CA . TYR H 4 9 ? 114.911 112.251 83.939 1.00 67.22 41 TYR H CA 1
ATOM 5293 C C . TYR H 4 9 ? 115.880 113.120 84.766 1.00 67.22 41 TYR H C 1
ATOM 5294 O O . TYR H 4 9 ? 115.579 114.278 85.018 1.00 67.22 41 TYR H O 1
ATOM 5303 N N . ALA H 4 10 ? 117.035 112.597 85.172 1.00 74.46 42 ALA H N 1
ATOM 5304 C CA . ALA H 4 10 ? 117.856 113.175 86.233 1.00 74.46 42 ALA H CA 1
ATOM 5305 C C . ALA H 4 10 ? 118.177 114.671 86.072 1.00 74.46 42 ALA H C 1
ATOM 5306 O O . ALA H 4 10 ? 117.981 115.446 87.002 1.00 74.46 42 ALA H O 1
ATOM 5308 N N . SER H 4 11 ? 118.630 115.109 84.903 1.00 77.42 43 SER H N 1
ATOM 5309 C CA . SER H 4 11 ? 118.973 116.519 84.689 1.00 77.42 43 SER H CA 1
ATOM 5310 C C . SER H 4 11 ? 117.761 117.437 84.835 1.00 77.42 43 SER H C 1
ATOM 5311 O O . SER H 4 11 ? 117.838 118.462 85.502 1.00 77.42 43 SER H O 1
ATOM 5314 N N . TYR H 4 12 ? 116.607 117.053 84.303 1.00 76.84 44 TYR H N 1
ATOM 5315 C CA . TYR H 4 12 ? 115.356 117.793 84.425 1.00 76.84 44 TYR H CA 1
ATOM 5316 C C . TYR H 4 12 ? 114.908 117.912 85.878 1.00 76.84 44 TYR H C 1
ATOM 5317 O O . TYR H 4 12 ? 114.426 118.972 86.298 1.00 76.84 44 TYR H O 1
ATOM 5326 N N . ILE H 4 13 ? 115.054 116.842 86.663 1.00 72.54 45 ILE H N 1
ATOM 5327 C CA . ILE H 4 13 ? 114.735 116.925 88.088 1.00 72.54 45 ILE H CA 1
ATOM 5328 C C . ILE H 4 13 ? 115.640 117.935 88.775 1.00 72.54 45 ILE H C 1
ATOM 5329 O O . ILE H 4 13 ? 115.192 118.714 89.625 1.00 72.54 45 ILE H O 1
ATOM 5334 N N . TYR H 4 14 ? 116.929 117.930 88.432 1.00 85.07 46 TYR H N 1
ATOM 5335 C CA . TYR H 4 14 ? 117.854 118.899 89.010 1.00 85.07 46 TYR H CA 1
ATOM 5336 C C . TYR H 4 14 ? 117.444 120.327 88.667 1.00 85.07 46 TYR H C 1
ATOM 5337 O O . TYR H 4 14 ? 117.467 121.215 89.530 1.00 85.07 46 TYR H O 1
ATOM 5346 N N . LYS H 4 15 ? 117.058 120.563 87.410 1.00 79.44 47 LYS H N 1
ATOM 5347 C CA . LYS H 4 15 ? 116.619 121.895 87.008 1.00 79.44 47 LYS H CA 1
ATOM 5348 C C . LYS H 4 15 ? 115.368 122.319 87.765 1.00 79.44 47 LYS H C 1
ATOM 5349 O O . LYS H 4 15 ? 115.267 123.467 88.212 1.00 79.44 47 LYS H O 1
ATOM 5355 N N . VAL H 4 16 ? 114.405 121.409 87.921 1.00 78.87 48 VAL H N 1
ATOM 5356 C CA . VAL H 4 16 ? 113.187 121.746 88.654 1.00 78.87 48 VAL H CA 1
ATOM 5357 C C . VAL H 4 16 ? 113.508 122.059 90.110 1.00 78.87 48 VAL H C 1
ATOM 5358 O O . VAL H 4 16 ? 112.973 123.013 90.690 1.00 78.87 48 VAL H O 1
ATOM 5362 N N . LEU H 4 17 ? 114.372 121.253 90.726 1.00 78.96 49 LEU H N 1
ATOM 5363 C CA . LEU H 4 17 ? 114.779 121.454 92.104 1.00 78.96 49 LEU H CA 1
ATOM 5364 C C . LEU H 4 17 ? 115.418 122.821 92.266 1.00 78.96 49 LEU H C 1
ATOM 5365 O O . LEU H 4 17 ? 115.013 123.562 93.149 1.00 78.96 49 LEU H O 1
ATOM 5370 N N . LYS H 4 18 ? 116.327 123.221 91.369 1.00 82.54 50 LYS H N 1
ATOM 5371 C CA . LYS H 4 18 ? 116.966 124.530 91.470 1.00 82.54 50 LYS H CA 1
ATOM 5372 C C . LYS H 4 18 ? 115.995 125.668 91.179 1.00 82.54 50 LYS H C 1
ATOM 5373 O O . LYS H 4 18 ? 116.139 126.758 91.742 1.00 82.54 50 LYS H O 1
ATOM 5379 N N . GLN H 4 19 ? 115.029 125.435 90.306 1.00 83.72 51 GLN H N 1
ATOM 5380 C CA . GLN H 4 19 ? 113.965 126.384 90.030 1.00 83.72 51 GLN H CA 1
ATOM 5381 C C . GLN H 4 19 ? 113.109 126.601 91.302 1.00 83.72 51 GLN H C 1
ATOM 5382 O O . GLN H 4 19 ? 112.664 127.716 91.542 1.00 83.72 51 GLN H O 1
ATOM 5388 N N . THR H 4 20 ? 112.908 125.564 92.134 1.00 89.08 52 THR H N 1
ATOM 5389 C CA . THR H 4 20 ? 112.084 125.633 93.336 1.00 89.08 52 THR H CA 1
ATOM 5390 C C . THR H 4 20 ? 112.883 126.112 94.547 1.00 89.08 52 THR H C 1
ATOM 5391 O O . THR H 4 20 ? 112.542 127.126 95.162 1.00 89.08 52 THR H O 1
ATOM 5395 N N . HIS H 4 21 ? 113.928 125.397 94.925 1.00 91.87 53 HIS H N 1
ATOM 5396 C CA . HIS H 4 21 ? 114.790 125.722 96.050 1.00 91.87 53 HIS H CA 1
ATOM 5397 C C . HIS H 4 21 ? 116.230 125.832 95.542 1.00 91.87 53 HIS H C 1
ATOM 5398 O O . HIS H 4 21 ? 116.968 124.852 95.487 1.00 91.87 53 HIS H O 1
ATOM 5405 N N . PRO H 4 22 ? 116.685 127.036 95.171 1.00 93.78 54 PRO H N 1
ATOM 5406 C CA . PRO H 4 22 ? 118.012 127.152 94.555 1.00 93.78 54 PRO H CA 1
ATOM 5407 C C . PRO H 4 22 ? 119.143 127.229 95.566 1.00 93.78 54 PRO H C 1
ATOM 5408 O O . PRO H 4 22 ? 120.069 128.030 95.406 1.00 93.78 54 PRO H O 1
ATOM 5412 N N . ASP H 4 23 ? 119.157 126.373 96.572 1.00 96.39 55 ASP H N 1
ATOM 5413 C CA . ASP H 4 23 ? 120.241 126.257 97.551 1.00 96.39 55 ASP H CA 1
ATOM 5414 C C . ASP H 4 23 ? 120.429 124.827 98.077 1.00 96.39 55 ASP H C 1
ATOM 5415 O O . ASP H 4 23 ? 121.427 124.561 98.742 1.00 96.39 55 ASP H O 1
ATOM 5420 N N . THR H 4 24 ? 119.535 123.887 97.762 1.00 94.44 56 THR H N 1
ATOM 5421 C CA . THR H 4 24 ? 119.641 122.484 98.188 1.00 94.44 56 THR H CA 1
ATOM 5422 C C . THR H 4 24 ? 120.096 121.576 97.049 1.00 94.44 56 THR H C 1
ATOM 5423 O O . THR H 4 24 ? 119.625 121.677 95.918 1.00 94.44 56 THR H O 1
ATOM 5427 N N . GLY H 4 25 ? 121.059 120.701 97.327 1.00 99.05 57 GLY H N 1
ATOM 5428 C CA . GLY H 4 25 ? 121.420 119.621 96.437 1.00 99.05 57 GLY H CA 1
ATOM 5429 C C . GLY H 4 25 ? 120.515 118.421 96.637 1.00 99.05 57 GLY H C 1
ATOM 5430 O O . GLY H 4 25 ? 119.504 118.473 97.341 1.00 99.05 57 GLY H O 1
ATOM 5431 N N . ILE H 4 26 ? 120.894 117.318 96.002 1.00 89.46 58 ILE H N 1
ATOM 5432 C CA . ILE H 4 26 ? 120.110 116.088 96.086 1.00 89.46 58 ILE H CA 1
ATOM 5433 C C . ILE H 4 26 ? 121.031 114.900 95.845 1.00 89.46 58 ILE H C 1
ATOM 5434 O O . ILE H 4 26 ? 121.830 114.899 94.904 1.00 89.46 58 ILE H O 1
ATOM 5439 N N . SER H 4 27 ? 120.929 113.895 96.711 1.00 89.24 59 SER H N 1
ATOM 5440 C CA . SER H 4 27 ? 121.800 112.733 96.636 1.00 89.24 59 SER H CA 1
ATOM 5441 C C . SER H 4 27 ? 121.470 111.877 95.416 1.00 89.24 59 SER H C 1
ATOM 5442 O O . SER H 4 27 ? 120.400 111.987 94.813 1.00 89.24 59 SER H O 1
ATOM 5445 N N . GLN H 4 28 ? 122.419 111.010 95.056 1.00 84.48 60 GLN H N 1
ATOM 5446 C CA . GLN H 4 28 ? 122.233 110.133 93.904 1.00 84.48 60 GLN H CA 1
ATOM 5447 C C . GLN H 4 28 ? 121.096 109.145 94.130 1.00 84.48 60 GLN H C 1
ATOM 5448 O O . GLN H 4 28 ? 120.323 108.856 93.207 1.00 84.48 60 GLN H O 1
ATOM 5454 N N . LYS H 4 29 ? 120.981 108.607 95.347 1.00 74.24 61 LYS H N 1
ATOM 5455 C CA . LYS H 4 29 ? 119.887 107.690 95.646 1.00 74.24 61 LYS H CA 1
ATOM 5456 C C . LYS H 4 29 ? 118.539 108.381 95.493 1.00 74.24 61 LYS H C 1
ATOM 5457 O O . LYS H 4 29 ? 117.592 107.802 94.946 1.00 74.24 61 LYS H O 1
ATOM 5463 N N . ALA H 4 30 ? 118.433 109.623 95.969 1.00 73.20 62 ALA H N 1
ATOM 5464 C CA . ALA H 4 30 ? 117.200 110.374 95.779 1.00 73.20 62 ALA H CA 1
ATOM 5465 C C . ALA H 4 30 ? 116.941 110.663 94.306 1.00 73.20 62 ALA H C 1
ATOM 5466 O O . ALA H 4 30 ? 115.784 110.698 93.880 1.00 73.20 62 ALA H O 1
ATOM 5468 N N . MET H 4 31 ? 117.997 110.865 93.514 1.00 72.06 63 MET H N 1
ATOM 5469 C CA . MET H 4 31 ? 117.818 111.019 92.072 1.00 72.06 63 MET H CA 1
ATOM 5470 C C . MET H 4 31 ? 117.235 109.757 91.451 1.00 72.06 63 MET H C 1
ATOM 5471 O O . MET H 4 31 ? 116.319 109.825 90.624 1.00 72.06 63 MET H O 1
ATOM 5476 N N . SER H 4 32 ? 117.760 108.592 91.836 1.00 67.68 64 SER H N 1
ATOM 5477 C CA . SER H 4 32 ? 117.218 107.341 91.314 1.00 67.68 64 SER H CA 1
ATOM 5478 C C . SER H 4 32 ? 115.769 107.155 91.741 1.00 67.68 64 SER H C 1
ATOM 5479 O O . SER H 4 32 ? 114.934 106.701 90.950 1.00 67.68 64 SER H O 1
ATOM 5482 N N . ILE H 4 33 ? 115.454 107.514 92.985 1.00 62.90 65 ILE H N 1
ATOM 5483 C CA . ILE H 4 33 ? 114.084 107.385 93.471 1.00 62.90 65 ILE H CA 1
ATOM 5484 C C . ILE H 4 33 ? 113.151 108.300 92.689 1.00 62.90 65 ILE H C 1
ATOM 5485 O O . ILE H 4 33 ? 112.047 107.897 92.298 1.00 62.90 65 ILE H O 1
ATOM 5490 N N . MET H 4 34 ? 113.575 109.540 92.443 1.00 61.71 66 MET H N 1
ATOM 5491 C CA . MET H 4 34 ? 112.749 110.475 91.687 1.00 61.71 66 MET H CA 1
ATOM 5492 C C . MET H 4 34 ? 112.541 109.998 90.257 1.00 61.71 66 MET H C 1
ATOM 5493 O O . MET H 4 34 ? 111.429 110.088 89.721 1.00 61.71 66 MET H O 1
ATOM 5498 N N . ASN H 4 35 ? 113.597 109.481 89.626 1.00 60.63 67 ASN H N 1
ATOM 5499 C CA . ASN H 4 35 ? 113.463 108.972 88.266 1.00 60.63 67 ASN H CA 1
ATOM 5500 C C . ASN H 4 35 ? 112.512 107.785 88.215 1.00 60.63 67 ASN H C 1
ATOM 5501 O O . ASN H 4 35 ? 111.671 107.691 87.311 1.00 60.63 67 ASN H O 1
ATOM 5506 N N . SER H 4 36 ? 112.621 106.871 89.182 1.00 57.49 68 SER H N 1
ATOM 5507 C CA . SER H 4 36 ? 111.718 105.729 89.216 1.00 57.49 68 SER H CA 1
ATOM 5508 C C . SER H 4 36 ? 110.279 106.160 89.457 1.00 57.49 68 SER H C 1
ATOM 5509 O O . SER H 4 36 ? 109.359 105.596 88.858 1.00 57.49 68 SER H O 1
ATOM 5512 N N . PHE H 4 37 ? 110.066 107.161 90.312 1.00 54.51 69 PHE H N 1
ATOM 5513 C CA . PHE H 4 37 ? 108.713 107.650 90.554 1.00 54.51 69 PHE H CA 1
ATOM 5514 C C . PHE H 4 37 ? 108.123 108.278 89.299 1.00 54.51 69 PHE H C 1
ATOM 5515 O O . PHE H 4 37 ? 106.951 108.047 88.969 1.00 54.51 69 PHE H O 1
ATOM 5523 N N . VAL H 4 38 ? 108.923 109.069 88.581 1.00 52.50 70 VAL H N 1
ATOM 5524 C CA . VAL H 4 38 ? 108.447 109.678 87.344 1.00 52.50 70 VAL H CA 1
ATOM 5525 C C . VAL H 4 38 ? 108.104 108.607 86.320 1.00 52.50 70 VAL H C 1
ATOM 5526 O O . VAL H 4 38 ? 107.058 108.671 85.658 1.00 52.50 70 VAL H O 1
ATOM 5530 N N . ASN H 4 39 ? 108.967 107.597 86.180 1.00 53.94 71 ASN H N 1
ATOM 5531 C CA . ASN H 4 39 ? 108.691 106.521 85.233 1.00 53.94 71 ASN H CA 1
ATOM 5532 C C . ASN H 4 39 ? 107.432 105.755 85.614 1.00 53.94 71 ASN H C 1
ATOM 5533 O O . ASN H 4 39 ? 106.633 105.391 84.745 1.00 53.94 71 ASN H O 1
ATOM 5538 N N . ASP H 4 40 ? 107.237 105.500 86.908 1.00 56.68 72 ASP H N 1
ATOM 5539 C CA . ASP H 4 40 ? 106.063 104.755 87.348 1.00 56.68 72 ASP H CA 1
ATOM 5540 C C . ASP H 4 40 ? 104.788 105.540 87.064 1.00 56.68 72 ASP H C 1
ATOM 5541 O O . ASP H 4 40 ? 103.806 104.977 86.565 1.00 56.68 72 ASP H O 1
ATOM 5546 N N . ILE H 4 41 ? 104.787 106.841 87.357 1.00 54.10 73 ILE H N 1
ATOM 5547 C CA . ILE H 4 41 ? 103.598 107.645 87.094 1.00 54.10 73 ILE H CA 1
ATOM 5548 C C . ILE H 4 41 ? 103.325 107.725 85.597 1.00 54.10 73 ILE H C 1
ATOM 5549 O O . ILE H 4 41 ? 102.172 107.632 85.154 1.00 54.10 73 ILE H O 1
ATOM 5554 N N . PHE H 4 42 ? 104.378 107.894 84.794 1.00 55.21 74 PHE H N 1
ATOM 5555 C CA . PHE H 4 42 ? 104.209 107.924 83.346 1.00 55.21 74 PHE H CA 1
ATOM 5556 C C . PHE H 4 42 ? 103.610 106.620 82.841 1.00 55.21 74 PHE H C 1
ATOM 5557 O O . PHE H 4 42 ? 102.692 106.628 82.014 1.00 55.21 74 PHE H O 1
ATOM 5565 N N . GLU H 4 43 ? 104.110 105.487 83.342 1.00 57.69 75 GLU H N 1
ATOM 5566 C CA . GLU H 4 43 ? 103.594 104.194 82.908 1.00 57.69 75 GLU H CA 1
ATOM 5567 C C . GLU H 4 43 ? 102.138 104.016 83.310 1.00 57.69 75 GLU H C 1
ATOM 5568 O O . GLU H 4 43 ? 101.325 103.540 82.508 1.00 57.69 75 GLU H O 1
ATOM 5574 N N . ARG H 4 44 ? 101.784 104.396 84.540 1.00 53.06 76 ARG H N 1
ATOM 5575 C CA . ARG H 4 44 ? 100.397 104.264 84.978 1.00 53.06 76 ARG H CA 1
ATOM 5576 C C . ARG H 4 44 ? 99.467 105.099 84.109 1.00 53.06 76 ARG H C 1
ATOM 5577 O O . ARG H 4 44 ? 98.434 104.609 83.634 1.00 53.06 76 ARG H O 1
ATOM 5585 N N . ILE H 4 45 ? 99.822 106.365 83.885 1.00 52.55 77 ILE H N 1
ATOM 5586 C CA . ILE H 4 45 ? 98.952 107.241 83.107 1.00 52.55 77 ILE H CA 1
ATOM 5587 C C . ILE H 4 45 ? 98.835 106.744 81.671 1.00 52.55 77 ILE H C 1
ATOM 5588 O O . ILE H 4 45 ? 97.740 106.727 81.096 1.00 52.55 77 ILE H O 1
ATOM 5593 N N . ALA H 4 46 ? 99.951 106.321 81.071 1.00 56.37 78 ALA H N 1
ATOM 5594 C CA . ALA H 4 46 ? 99.907 105.857 79.690 1.00 56.37 78 ALA H CA 1
ATOM 5595 C C . ALA H 4 46 ? 99.080 104.586 79.555 1.00 56.37 78 ALA H C 1
ATOM 5596 O O . ALA H 4 46 ? 98.291 104.454 78.613 1.00 56.37 78 ALA H O 1
ATOM 5598 N N . SER H 4 47 ? 99.238 103.638 80.484 1.00 58.43 79 SER H N 1
ATOM 5599 C CA . SER H 4 47 ? 98.451 102.413 80.417 1.00 58.43 79 SER H CA 1
ATOM 5600 C C . SER H 4 47 ? 96.968 102.699 80.602 1.00 58.43 79 SER H C 1
ATOM 5601 O O . SER H 4 47 ? 96.125 102.129 79.895 1.00 58.43 79 SER H O 1
ATOM 5604 N N . GLU H 4 48 ? 96.628 103.584 81.543 1.00 60.48 80 GLU H N 1
ATOM 5605 C CA . GLU H 4 48 ? 95.223 103.908 81.759 1.00 60.48 80 GLU H CA 1
ATOM 5606 C C . GLU H 4 48 ? 94.632 104.581 80.530 1.00 60.48 80 GLU H C 1
ATOM 5607 O O . GLU H 4 48 ? 93.523 104.244 80.104 1.00 60.48 80 GLU H O 1
ATOM 5613 N N . ALA H 4 49 ? 95.372 105.511 79.921 1.00 58.11 81 ALA H N 1
ATOM 5614 C CA . ALA H 4 49 ? 94.874 106.178 78.725 1.00 58.11 81 ALA H CA 1
ATOM 5615 C C . ALA H 4 49 ? 94.732 105.209 77.561 1.00 58.11 81 ALA H C 1
ATOM 5616 O O . ALA H 4 49 ? 93.777 105.316 76.783 1.00 58.11 81 ALA H O 1
ATOM 5618 N N . SER H 4 50 ? 95.656 104.257 77.426 1.00 57.23 82 SER H N 1
ATOM 5619 C CA . SER H 4 50 ? 95.550 103.275 76.353 1.00 57.23 82 SER H CA 1
ATOM 5620 C C . SER H 4 50 ? 94.323 102.394 76.537 1.00 57.23 82 SER H C 1
ATOM 5621 O O . SER H 4 50 ? 93.573 102.151 75.585 1.00 57.23 82 SER H O 1
ATOM 5624 N N . LYS H 4 51 ? 94.094 101.912 77.762 1.00 57.54 83 LYS H N 1
ATOM 5625 C CA . LYS H 4 51 ? 92.902 101.108 78.016 1.00 57.54 83 LYS H CA 1
ATOM 5626 C C . LYS H 4 51 ? 91.634 101.915 77.770 1.00 57.54 83 LYS H C 1
ATOM 5627 O O . LYS H 4 51 ? 90.655 101.402 77.213 1.00 57.54 83 LYS H O 1
ATOM 5633 N N . LEU H 4 52 ? 91.636 103.184 78.179 1.00 58.00 84 LEU H N 1
ATOM 5634 C CA . LEU H 4 52 ? 90.469 104.034 77.991 1.00 58.00 84 LEU H CA 1
ATOM 5635 C C . LEU H 4 52 ? 90.171 104.241 76.512 1.00 58.00 84 LEU H C 1
ATOM 5636 O O . LEU H 4 52 ? 89.015 104.168 76.082 1.00 58.00 84 LEU H O 1
ATOM 5641 N N . ALA H 4 53 ? 91.209 104.502 75.714 1.00 61.08 85 ALA H N 1
ATOM 5642 C CA . ALA H 4 53 ? 91.013 104.641 74.276 1.00 61.08 85 ALA H CA 1
ATOM 5643 C C . ALA H 4 53 ? 90.588 103.326 73.637 1.00 61.08 85 ALA H C 1
ATOM 5644 O O . ALA H 4 53 ? 89.884 103.332 72.622 1.00 61.08 85 ALA H O 1
ATOM 5646 N N . SER H 4 54 ? 91.003 102.197 74.210 1.00 60.82 86 SER H N 1
ATOM 5647 C CA . SER H 4 54 ? 90.586 100.904 73.680 1.00 60.82 86 SER H CA 1
ATOM 5648 C C . SER H 4 54 ? 89.123 100.607 73.978 1.00 60.82 86 SER H C 1
ATOM 5649 O O . SER H 4 54 ? 88.452 99.964 73.165 1.00 60.82 86 SER H O 1
ATOM 5652 N N . TYR H 4 55 ? 88.616 101.054 75.130 1.00 62.42 87 TYR H N 1
ATOM 5653 C CA . TYR H 4 55 ? 87.216 100.798 75.465 1.00 62.42 87 TYR H CA 1
ATOM 5654 C C . TYR H 4 55 ? 86.270 101.486 74.490 1.00 62.42 87 TYR H C 1
ATOM 5655 O O . TYR H 4 55 ? 85.229 100.927 74.128 1.00 62.42 87 TYR H O 1
ATOM 5664 N N . ASN H 4 56 ? 86.608 102.699 74.053 1.00 66.86 88 ASN H N 1
ATOM 5665 C CA . ASN H 4 56 ? 85.735 103.489 73.197 1.00 66.86 88 ASN H CA 1
ATOM 5666 C C . ASN H 4 56 ? 86.021 103.282 71.715 1.00 66.86 88 ASN H C 1
ATOM 5667 O O . ASN H 4 56 ? 85.598 104.098 70.889 1.00 66.86 88 ASN H O 1
ATOM 5672 N N . LYS H 4 57 ? 86.735 102.211 71.364 1.00 68.80 89 LYS H N 1
ATOM 5673 C CA . LYS H 4 57 ? 87.023 101.857 69.973 1.00 68.80 89 LYS H CA 1
ATOM 5674 C C . LYS H 4 57 ? 87.775 102.965 69.239 1.00 68.80 89 LYS H C 1
ATOM 5675 O O . LYS H 4 57 ? 87.704 103.068 68.014 1.00 68.80 89 LYS H O 1
ATOM 5681 N N . LYS H 4 58 ? 88.497 103.801 69.975 1.00 75.70 90 LYS H N 1
ATOM 5682 C CA . LYS H 4 58 ? 89.331 104.824 69.370 1.00 75.70 90 LYS H CA 1
ATOM 5683 C C . LYS H 4 58 ? 90.734 104.281 69.128 1.00 75.70 90 LYS H C 1
ATOM 5684 O O . LYS H 4 58 ? 91.174 103.321 69.765 1.00 75.70 90 LYS H O 1
ATOM 5690 N N . SER H 4 59 ? 91.440 104.910 68.189 1.00 82.11 91 SER H N 1
ATOM 5691 C CA . SER H 4 59 ? 92.783 104.480 67.818 1.00 82.11 91 SER H CA 1
ATOM 5692 C C . SER H 4 59 ? 93.813 105.592 67.976 1.00 82.11 91 SER H C 1
ATOM 5693 O O . SER H 4 59 ? 94.858 105.558 67.320 1.00 82.11 91 SER H O 1
ATOM 5696 N N . THR H 4 60 ? 93.549 106.576 68.832 1.00 76.93 92 THR H N 1
ATOM 5697 C CA . THR H 4 60 ? 94.504 107.653 69.042 1.00 76.93 92 THR H CA 1
ATOM 5698 C C . THR H 4 60 ? 94.429 108.134 70.482 1.00 76.93 92 THR H C 1
ATOM 5699 O O . THR H 4 60 ? 93.349 108.189 71.076 1.00 76.93 92 THR H O 1
ATOM 5703 N N . ILE H 4 61 ? 95.589 108.459 71.042 1.00 67.89 93 ILE H N 1
ATOM 5704 C CA . ILE H 4 61 ? 95.677 109.085 72.355 1.00 67.89 93 ILE H CA 1
ATOM 5705 C C . ILE H 4 61 ? 95.786 110.589 72.151 1.00 67.89 93 ILE H C 1
ATOM 5706 O O . ILE H 4 61 ? 96.747 111.072 71.544 1.00 67.89 93 ILE H O 1
ATOM 5711 N N . SER H 4 62 ? 94.807 111.328 72.653 1.00 65.49 94 SER H N 1
ATOM 5712 C CA . SER H 4 62 ? 94.785 112.778 72.548 1.00 65.49 94 SER H CA 1
ATOM 5713 C C . SER H 4 62 ? 94.776 113.388 73.945 1.00 65.49 94 SER H C 1
ATOM 5714 O O . SER H 4 62 ? 94.973 112.701 74.949 1.00 65.49 94 SER H O 1
ATOM 5717 N N . ALA H 4 63 ? 94.548 114.700 74.000 1.00 63.64 95 ALA H N 1
ATOM 5718 C CA . ALA H 4 63 ? 94.557 115.396 75.281 1.00 63.64 95 ALA H CA 1
ATOM 5719 C C . ALA H 4 63 ? 93.425 114.934 76.190 1.00 63.64 95 ALA H C 1
ATOM 5720 O O . ALA H 4 63 ? 93.599 114.880 77.410 1.00 63.64 95 ALA H O 1
ATOM 5722 N N . ARG H 4 64 ? 92.260 114.606 75.624 1.00 67.44 96 ARG H N 1
ATOM 5723 C CA . ARG H 4 64 ? 91.109 114.277 76.459 1.00 67.44 96 ARG H CA 1
ATOM 5724 C C . ARG H 4 64 ? 91.316 112.971 77.218 1.00 67.44 96 ARG H C 1
ATOM 5725 O O . ARG H 4 64 ? 90.975 112.876 78.403 1.00 67.44 96 ARG H O 1
ATOM 5733 N N . GLU H 4 65 ? 91.863 111.950 76.555 1.00 67.65 97 GLU H N 1
ATOM 5734 C CA . GLU H 4 65 ? 92.130 110.692 77.245 1.00 67.65 97 GLU H CA 1
ATOM 5735 C C . GLU H 4 65 ? 93.184 110.866 78.329 1.00 67.65 97 GLU H C 1
ATOM 5736 O O . GLU H 4 65 ? 93.075 110.268 79.406 1.00 67.65 97 GLU H O 1
ATOM 5742 N N . ILE H 4 66 ? 94.208 111.683 78.076 1.00 58.76 98 ILE H N 1
ATOM 5743 C CA . ILE H 4 66 ? 95.214 111.932 79.104 1.00 58.76 98 ILE H CA 1
ATOM 5744 C C . ILE H 4 66 ? 94.596 112.669 80.284 1.00 58.76 98 ILE H C 1
ATOM 5745 O O . ILE H 4 66 ? 94.901 112.378 81.446 1.00 58.76 98 ILE H O 1
ATOM 5750 N N . GLN H 4 67 ? 93.713 113.631 80.006 1.00 61.36 99 GLN H N 1
ATOM 5751 C CA . GLN H 4 67 ? 93.023 114.344 81.075 1.00 61.36 99 GLN H CA 1
ATOM 5752 C C . GLN H 4 67 ? 92.174 113.397 81.913 1.00 61.36 99 GLN H C 1
ATOM 5753 O O . GLN H 4 67 ? 92.183 113.465 83.148 1.00 61.36 99 GLN H O 1
ATOM 5759 N N . THR H 4 68 ? 91.436 112.502 81.256 1.00 59.45 100 THR H N 1
ATOM 5760 C CA . THR H 4 68 ? 90.600 111.561 81.993 1.00 59.45 100 THR H CA 1
ATOM 5761 C C . THR H 4 68 ? 91.445 110.587 82.806 1.00 59.45 100 THR H C 1
ATOM 5762 O O . THR H 4 68 ? 91.098 110.257 83.945 1.00 59.45 100 THR H O 1
ATOM 5766 N N . ALA H 4 69 ? 92.569 110.128 82.250 1.00 55.68 101 ALA H N 1
ATOM 5767 C CA . ALA H 4 69 ? 93.450 109.254 83.015 1.00 55.68 101 ALA H CA 1
ATOM 5768 C C . ALA H 4 69 ? 94.039 109.973 84.221 1.00 55.68 101 ALA H C 1
ATOM 5769 O O . ALA H 4 69 ? 94.142 109.386 85.303 1.00 55.68 101 ALA H O 1
ATOM 5771 N N . VAL H 4 70 ? 94.429 111.229 84.069 1.00 56.63 102 VAL H N 1
ATOM 5772 C CA . VAL H 4 70 ? 94.914 112.023 85.182 1.00 56.63 102 VAL H CA 1
ATOM 5773 C C . VAL H 4 70 ? 93.836 112.128 86.234 1.00 56.63 102 VAL H C 1
ATOM 5774 O O . VAL H 4 70 ? 94.100 111.870 87.397 1.00 56.63 102 VAL H O 1
ATOM 5778 N N . ARG H 4 71 ? 92.587 112.398 85.841 1.00 61.02 103 ARG H N 1
ATOM 5779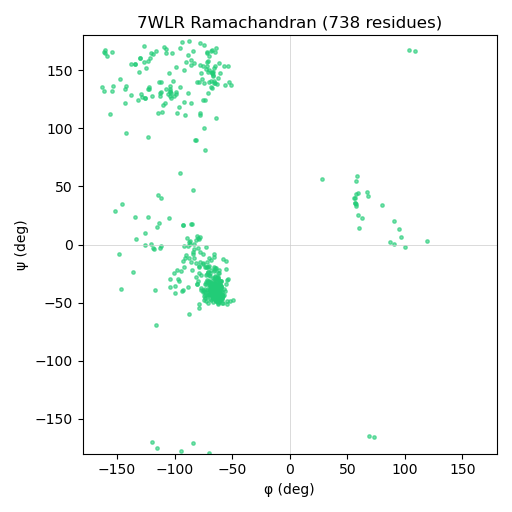 C CA . ARG H 4 71 ? 91.478 112.444 86.787 1.00 61.02 103 ARG H CA 1
ATOM 5780 C C . ARG H 4 71 ? 91.256 111.097 87.460 1.00 61.02 103 ARG H C 1
ATOM 5781 O O . ARG H 4 71 ? 90.748 111.041 88.586 1.00 61.02 103 ARG H O 1
ATOM 5789 N N . LEU H 4 72 ? 91.617 110.003 86.788 1.00 57.13 104 LEU H N 1
ATOM 5790 C CA . LEU H 4 72 ? 91.402 108.678 87.361 1.00 57.13 104 LEU H CA 1
ATOM 5791 C C . LEU H 4 72 ? 92.460 108.327 88.403 1.00 57.13 104 LEU H C 1
ATOM 5792 O O . LEU H 4 72 ? 92.123 107.965 89.535 1.00 57.13 104 LEU H O 1
ATOM 5797 N N . ILE H 4 73 ? 93.745 108.393 88.044 1.00 58.11 105 ILE H N 1
ATOM 5798 C CA . ILE H 4 73 ? 94.839 107.997 88.944 1.00 58.11 105 ILE H CA 1
ATOM 5799 C C . ILE H 4 73 ? 95.024 108.990 90.081 1.00 58.11 105 ILE H C 1
ATOM 5800 O O . ILE H 4 73 ? 95.108 108.594 91.242 1.00 58.11 105 ILE H O 1
ATOM 5805 N N . LEU H 4 74 ? 95.123 110.279 89.780 1.00 60.03 106 LEU H N 1
ATOM 5806 C CA . LEU H 4 74 ? 95.512 111.243 90.796 1.00 60.03 106 LEU H CA 1
ATOM 5807 C C . LEU H 4 74 ? 94.356 111.507 91.761 1.00 60.03 106 LEU H C 1
ATOM 5808 O O . LEU H 4 74 ? 93.202 111.610 91.336 1.00 60.03 106 LEU H O 1
ATOM 5813 N N . PRO H 4 75 ? 94.633 111.617 93.061 1.00 67.45 107 PRO H N 1
ATOM 5814 C CA . PRO H 4 75 ? 93.581 111.966 94.021 1.00 67.45 107 PRO H CA 1
ATOM 5815 C C . PRO H 4 75 ? 93.035 113.365 93.771 1.00 67.45 107 PRO H C 1
ATOM 5816 O O . PRO H 4 75 ? 93.598 114.153 93.008 1.00 67.45 107 PRO H O 1
ATOM 5820 N N . GLY H 4 76 ? 91.926 113.673 94.451 1.00 69.64 108 GLY H N 1
ATOM 5821 C CA . GLY H 4 76 ? 91.092 114.795 94.040 1.00 69.64 108 GLY H CA 1
ATOM 5822 C C . GLY H 4 76 ? 91.837 116.114 93.930 1.00 69.64 108 GLY H C 1
ATOM 5823 O O . GLY H 4 76 ? 91.767 116.786 92.900 1.00 69.64 108 GLY H O 1
ATOM 5824 N N . GLU H 4 77 ? 92.574 116.494 94.975 1.00 69.99 109 GLU H N 1
ATOM 5825 C CA . GLU H 4 77 ? 93.303 117.758 94.920 1.00 69.99 109 GLU H CA 1
ATOM 5826 C C . GLU H 4 77 ? 94.414 117.707 93.878 1.00 69.99 109 GLU H C 1
ATOM 5827 O O . GLU H 4 77 ? 94.564 118.633 93.067 1.00 69.99 109 GLU H O 1
ATOM 5833 N N . LEU H 4 78 ? 95.191 116.622 93.879 1.00 67.06 110 LEU H N 1
ATOM 5834 C CA . LEU H 4 78 ? 96.246 116.465 92.887 1.00 67.06 110 LEU H CA 1
ATOM 5835 C C . LEU H 4 78 ? 95.665 116.381 91.484 1.00 67.06 110 LEU H C 1
ATOM 5836 O O . LEU H 4 78 ? 96.233 116.937 90.540 1.00 67.06 110 LEU H O 1
ATOM 5841 N N . SER H 4 79 ? 94.536 115.687 91.327 1.00 66.74 111 SER H N 1
ATOM 5842 C CA . SER H 4 79 ? 93.907 115.607 90.013 1.00 66.74 111 SER H CA 1
ATOM 5843 C C . SER H 4 79 ? 93.482 116.984 89.524 1.00 66.74 111 SER H C 1
ATOM 5844 O O . SER H 4 79 ? 93.736 117.342 88.370 1.00 66.74 111 SER H O 1
ATOM 5847 N N . LYS H 4 80 ? 92.852 117.779 90.394 1.00 67.30 112 LYS H N 1
ATOM 5848 C CA . LYS H 4 80 ? 92.409 119.107 89.979 1.00 67.30 112 LYS H CA 1
ATOM 5849 C C . LYS H 4 80 ? 93.590 119.989 89.598 1.00 67.30 112 LYS H C 1
ATOM 5850 O O . LYS H 4 80 ? 93.563 120.660 88.558 1.00 67.30 112 LYS H O 1
ATOM 5856 N N . HIS H 4 81 ? 94.650 119.980 90.409 1.00 68.80 113 HIS H N 1
ATOM 5857 C CA . HIS H 4 81 ? 95.787 120.840 90.103 1.00 68.80 113 HIS H CA 1
ATOM 5858 C C . HIS H 4 81 ? 96.530 120.380 88.855 1.00 68.80 113 HIS H C 1
ATOM 5859 O O . HIS H 4 81 ? 96.943 121.218 88.040 1.00 68.80 113 HIS H O 1
ATOM 5866 N N . ALA H 4 82 ? 96.683 119.068 88.670 1.00 66.76 114 ALA H N 1
ATOM 5867 C CA . ALA H 4 82 ? 97.356 118.561 87.483 1.00 66.76 114 ALA H CA 1
ATOM 5868 C C . ALA H 4 82 ? 96.543 118.844 86.230 1.00 66.76 114 ALA H C 1
ATOM 5869 O O . ALA H 4 82 ? 97.108 119.183 85.188 1.00 66.76 114 ALA H O 1
ATOM 5871 N N . VAL H 4 83 ? 95.224 118.722 86.314 1.00 65.74 115 VAL H N 1
ATOM 5872 C CA . VAL H 4 83 ? 94.366 119.054 85.196 1.00 65.74 115 VAL H CA 1
ATOM 5873 C C . VAL H 4 83 ? 94.490 120.522 84.858 1.00 65.74 115 VAL H C 1
ATOM 5874 O O . VAL H 4 83 ? 94.666 120.836 83.682 1.00 65.74 115 VAL H O 1
ATOM 5878 N N . SER H 4 84 ? 94.471 121.401 85.856 1.00 67.48 116 SER H N 1
ATOM 5879 C CA . SER H 4 84 ? 94.593 122.831 85.597 1.00 67.48 116 SER H CA 1
ATOM 5880 C C . SER H 4 84 ? 95.913 123.148 84.904 1.00 67.48 116 SER H C 1
ATOM 5881 O O . SER H 4 84 ? 95.943 123.858 83.891 1.00 67.48 116 SER H O 1
ATOM 5884 N N . GLU H 4 85 ? 97.017 122.598 85.420 1.00 69.92 117 GLU H N 1
ATOM 5885 C CA . GLU H 4 85 ? 98.316 122.864 84.808 1.00 69.92 117 GLU H CA 1
ATOM 5886 C C . GLU H 4 85 ? 98.409 122.275 83.404 1.00 69.92 117 GLU H C 1
ATOM 5887 O O . GLU H 4 85 ? 98.998 122.888 82.505 1.00 69.92 117 GLU H O 1
ATOM 5893 N N . GLY H 4 86 ? 97.844 121.085 83.195 1.00 66.45 118 GLY H N 1
ATOM 5894 C CA . GLY H 4 86 ? 97.893 120.478 81.877 1.00 66.45 118 GLY H CA 1
ATOM 5895 C C . GLY H 4 86 ? 97.138 121.277 80.834 1.00 66.45 118 GLY H C 1
ATOM 5896 O O . GLY H 4 86 ? 97.636 121.493 79.726 1.00 66.45 118 GLY H O 1
ATOM 5897 N N . THR H 4 87 ? 95.931 121.733 81.180 1.00 67.43 119 THR H N 1
ATOM 5898 C CA . THR H 4 87 ? 95.144 122.565 80.274 1.00 67.43 119 THR H CA 1
ATOM 5899 C C . THR H 4 87 ? 95.827 123.910 80.056 1.00 67.43 119 THR H C 1
ATOM 5900 O O . THR H 4 87 ? 95.812 124.414 78.936 1.00 67.43 119 THR H O 1
ATOM 5904 N N . ARG H 4 88 ? 96.526 124.463 81.062 1.00 69.91 120 ARG H N 1
ATOM 5905 C CA . ARG H 4 88 ? 97.286 125.694 80.864 1.00 69.91 120 ARG H CA 1
ATOM 5906 C C . ARG H 4 88 ? 98.422 125.486 79.870 1.00 69.91 120 ARG H C 1
ATOM 5907 O O . ARG H 4 88 ? 98.621 126.302 78.959 1.00 69.91 120 ARG H O 1
ATOM 5915 N N . ALA H 4 89 ? 99.165 124.387 80.014 1.00 68.29 121 ALA H N 1
ATOM 5916 C CA . ALA H 4 89 ? 100.272 124.115 79.103 1.00 68.29 121 ALA H CA 1
ATOM 5917 C C . ALA H 4 89 ? 99.776 123.862 77.687 1.00 68.29 121 ALA H C 1
ATOM 5918 O O . ALA H 4 89 ? 100.383 124.333 76.717 1.00 68.29 121 ALA H O 1
ATOM 5920 N N . VAL H 4 90 ? 98.675 123.122 77.545 1.00 68.57 122 VAL H N 1
ATOM 5921 C CA . VAL H 4 90 ? 98.137 122.846 76.217 1.00 68.57 122 VAL H CA 1
ATOM 5922 C C . VAL H 4 90 ? 97.656 124.131 75.555 1.00 68.57 122 VAL H C 1
ATOM 5923 O O . VAL H 4 90 ? 97.878 124.346 74.358 1.00 68.57 122 VAL H O 1
ATOM 5927 N N . THR H 4 91 ? 96.994 125.006 76.316 1.00 71.66 123 THR H N 1
ATOM 5928 C CA . THR H 4 91 ? 96.549 126.280 75.765 1.00 71.66 123 THR H CA 1
ATOM 5929 C C . THR H 4 91 ? 97.736 127.136 75.340 1.00 71.66 123 THR H C 1
ATOM 5930 O O . THR H 4 91 ? 97.713 127.765 74.275 1.00 71.66 123 THR H O 1
ATOM 5934 N N . LYS H 4 92 ? 98.787 127.172 76.165 1.00 75.42 124 LYS H N 1
ATOM 5935 C CA . LYS H 4 92 ? 99.975 127.939 75.804 1.00 75.42 124 LYS H CA 1
ATOM 5936 C C . LYS H 4 92 ? 100.608 127.404 74.527 1.00 75.42 124 LYS H C 1
ATOM 5937 O O . LYS H 4 92 ? 100.998 128.179 73.646 1.00 75.42 124 LYS H O 1
ATOM 5943 N N . TYR H 4 93 ? 100.708 126.079 74.405 1.00 77.37 125 TYR H N 1
ATOM 5944 C CA . TYR H 4 93 ? 101.297 125.484 73.209 1.00 77.37 125 TYR H CA 1
ATOM 5945 C C . TYR H 4 93 ? 100.442 125.768 71.980 1.00 77.37 125 TYR H C 1
ATOM 5946 O O . TYR H 4 93 ? 100.973 126.072 70.906 1.00 77.37 125 TYR H O 1
ATOM 5955 N N . THR H 4 94 ? 99.118 125.675 72.116 1.00 79.84 126 THR H N 1
ATOM 5956 C CA . THR H 4 94 ? 98.239 125.922 70.977 1.00 79.84 126 THR H CA 1
ATOM 5957 C C . THR H 4 94 ? 98.302 127.378 70.536 1.00 79.84 126 THR H C 1
ATOM 5958 O O . THR H 4 94 ? 98.330 127.666 69.334 1.00 79.84 126 THR H O 1
ATOM 5962 N N . SER H 4 95 ? 98.327 128.310 71.492 1.00 81.24 127 SER H N 1
ATOM 5963 C CA . SER H 4 95 ? 98.452 129.722 71.142 1.00 81.24 127 SER H CA 1
ATOM 5964 C C . SER H 4 95 ? 99.789 129.997 70.469 1.00 81.24 127 SER H C 1
ATOM 5965 O O . SER H 4 95 ? 99.857 130.704 69.456 1.00 81.24 127 SER H O 1
ATOM 5968 N N . SER H 4 96 ? 100.874 129.381 70.953 1.00 86.14 128 SER H N 1
ATOM 5969 C CA . SER H 4 96 ? 102.229 129.633 70.446 1.00 86.14 128 SER H CA 1
ATOM 5970 C C . SER H 4 96 ? 102.480 129.030 69.064 1.00 86.14 128 SER H C 1
ATOM 5971 O O . SER H 4 96 ? 103.227 129.600 68.276 1.00 86.14 128 SER H O 1
ATOM 5974 N N . THR H 4 97 ? 101.860 127.891 68.746 1.00 86.69 129 THR H N 1
ATOM 5975 C CA . THR H 4 97 ? 101.866 127.327 67.380 1.00 86.69 129 THR H CA 1
ATOM 5976 C C . THR H 4 97 ? 100.982 128.106 66.410 1.00 86.69 129 THR H C 1
ATOM 5977 O O . THR H 4 97 ? 101.357 128.264 65.250 0.00 86.69 129 THR H O 1
#

Foldseek 3Di:
DDDDPPPVVVVVVVVVVPDDDQDDDQVVLVVVVCVVVCVVDHPDDDDPVRSVVVSVVVVVVVVVLVVQQQVQQVVVVHRDGDPVSSVVSCVVVPHD/DDDDDCLCVCDPVNVVVVVVVVPDDDDDDVVVVVVSVVVVVVVVQLVVQQVVVCVVVVHDDRQVVSSQVSCVVVPNHDPDRDD/DAPCVVLVHDDHLVVQVVCVVPVPPDPDDDDCPSVVVRVVVRVVVVQLVVLLCVQCVVVVHDDRDLQSSLCSQVVDPVSCVVCVPPDTPPHDDDDDDDPVPDDD/DDDFCLVVVVVVCCVVPVPDDDDPVVSVVVRVVVVVVVVQLVVQLVVVCVVVVHDDRDPVSSLVSLCVPDPDVSSVVVSVVVVVVVVVCVVPVVD/DDDDPVPVVVVVVVVVVVDDDQDDDLVVLVVVVVVVVCVVDHPDDDDPVRSVVVSVVVVVVVVVLVVQLCVQQVVVVHRDGDPVSSVVSCVVVPND/DDDDCLCVCDPVNVVVVVVVVPDDDDDPPVSVVVSVVVVVVCVQLVVQQVVVCVVVVHDDRALVSSQVSCVVVVHHDPDSDD/DDDAVCVVLVHDDHLVVQVVCVPPVPPDPDDDPCPSVVVRVVVRVVVVQLVVQLCVQCVVVVHDDRDLLSSLCSQVVDPVSCVVCVPPDGPPNDDDPDDDPVPDDD/DDFCQVVVQVVCCVPPVPDDDDPVVSVVVRVVVVVVVVQLVVQLVVVCVVVVHDDRDPVSSLVSLVVPDDDVSSVVVSVVSVVVVVVVVVVD

Secondary structure (DSSP, 8-state):
-PPPTTHHHHHHHHHHHH--S--S-HHHHHHHHHHHHHHHSSS-EE-HHHHHHHHHHHHHHHHHHHHHHHHHHHHTT-SEE-HHHHHHHHHHHT--/-----GGGGS-HHHHHHHHHHHT--EE-TTHHHHHHHHHHHHHHHHHHHHHHHHHHTT-SEE-HHHHHHHHHHTT-EEESS--/--HHHHHT-SS-HHHHHHHHHHTTS-SEE-SHHHHHHHHHHHHHHHHHHHHHHHHHHHTT-SEE-HHHHHHHHHHSHHHHHHTTTEEETT--------TTTS--/----SHHHHHHHHHHH-TT-EE-HHHHHHHHHHHHHHHHHHHHHHHHHHHHTT--EE-HHHHHHHHHHHS-HHHHHHHHHHHHHHHHHHHHHTT-/-PPPTTHHHHHHHHHHHH--S--S-HHHHHHHHHHHHHTTSSS-EE-HHHHHHHHHHHHHHHHHHHHHHHHHHHHTT-SEE-HHHHHHHHHHTT--/----GGGGS-HHHHHHHHHHHT--EE-TTHHHHHHHHHHHHHHHHHHHHHHHHHHTT-SEE-HHHHHHHHHHTT-EEESS--/----HHHHHT-SS-HHHHHHHHHHTTS-SEE-SHHHHHHHHHHHHHHHHHHHHHHHHHHHTT-SEE-HHHHHHHHHHSHHHHHHTTTEEETT--------GGGS--/---SHHHHHHHHHHH-TT-EE-HHHHHHHHHHHHHHHHHHHHHHHHHHHHTT--EE-HHHHHHHHHHHS-HHHHHHHHHHHHHHHHHHHHH-

Solvent-accessible surface area: 35986 Å² total; per-residue (Å²): 198,238,123,168,125,16,53,58,9,1,122,55,0,102,160,20,5,155,29,29,120,47,13,5,190,135,120,27,0,53,111,0,0,97,35,7,2,56,120,73,60,96,123,27,170,23,75,95,47,0,8,24,0,0,4,20,7,0,5,33,13,1,13,44,0,0,59,18,0,4,23,0,0,29,15,20,172,66,58,26,0,64,89,87,0,0,81,12,0,42,149,8,69,55,33,177,242,151,57,196,76,22,33,96,20,0,68,94,66,2,1,76,64,0,0,21,13,6,4,0,43,145,32,32,76,118,0,25,102,29,0,28,50,1,2,63,63,14,0,70,59,0,0,108,8,0,4,12,10,0,55,10,28,155,85,134,48,0,27,13,69,8,0,4,38,0,0,61,86,65,38,82,19,3,5,6,43,25,46,163,69,82,15,69,70,1,46,20,30,0,14,0,37,64,0,31,78,44,1,125,154,33,57,30,18,133,156,32,20,78,12,0,0,0,3,0,0,0,0,2,23,34,1,0,32,47,4,0,71,48,0,0,50,18,2,130,117,76,183,106,70,144,0,63,12,25,2,1,10,36,7,6,56,106,34,115,43,3,32,108,18,2,44,155,9,27,10,1,82,1,22,28,61,90,94,43,35,83,106,1,84,101,254,296,194,79,44,5,32,71,48,0,100,108,6,0,67,125,48,27,105,117,5,17,20,32,159,64,0,27,34,4,2,27,2,6,1,42,7,0,11,66,72,0,0,32,13,0,22,84,3,2,65,67,45,184,125,55,48,0,39,28,108,9,0,55,9,0,0,88,11,24,7,23,47,73,7,10,132,76,0,25,58,56,0,68,132,1,28,81,61,25,61,79,51,72,151,131,219,213,132,172,137,22,56,64,10,8,107,60,0,126,143,10,4,163,39,42,109,51,5,5,157,138,118,24,0,57,106,0,0,100,32,6,1,66,113,65,52,90,106,30,156,22,80,98,43,0,14,21,0,0,4,18,3,0,8,37,11,0,7,40,0,0,60,28,0,2,25,0,0,28,16,24,187,59,53,26,0,72,83,89,0,0,50,15,0,35,112,8,55,69,57,163,199,66,203,69,16,44,90,22,1,62,94,64,2,0,101,65,0,0,21,12,6,4,0,41,147,29,27,80,109,0,26,108,26,1,21,52,2,3,82,62,19,0,55,61,1,0,112,7,0,4,14,9,0,69,11,30,147,79,127,45,0,20,15,75,6,0,3,43,0,0,63,76,72,44,75,17,3,5,5,37,26,52,160,115,93,72,80,13,68,77,1,47,20,30,0,17,1,35,69,0,20,84,54,2,145,162,32,58,28,20,149,158,28,16,84,20,0,0,0,2,0,0,0,0,2,20,35,0,0,32,51,2,0,59,48,0,0,57,15,0,95,120,86,189,98,79,140,0,63,11,33,3,1,19,41,6,5,50,105,32,129,41,0,60,162,20,0,47,156,9,32,8,0,68,2,20,25,53,87,89,48,38,93,109,0,81,82,254,243,106,50,8,33,64,35,0,104,115,6,0,70,141,49,27,104,89,2,14,20,33,149,72,0,26,40,2,1,24,2,6,1,42,4,0,12,53,72,0,2,42,12,1,24,82,2,3,74,63,45,187,105,64,42,2,33,28,98,4,0,47,8,0,0,93,10,24,5,19,38,92,5,9,134,88,0,22,63,57,0,57,140,2,33,90,66,35,93,88,64,98

Radius of gyration: 27.22 Å; Cα contacts (8 Å, |Δi|>4): 1086; chains: 8; bounding box: 70×65×82 Å

InterPro domains:
  IPR000164 Histone H3/CENP-A [PR00622] (3-17)
  IPR000164 Histone H3/CENP-A [PR00622] (17-31)
  IPR000164 Histone H3/CENP-A [PR00622] (35-56)
  IPR000164 Histone H3/CENP-A [PR00622] (59-76)
  IPR000164 Histone H3/CENP-A [PR00622] (81-99)
  IPR000164 Histone H3/CENP-A [PR00622] (99-115)
  IPR000164 Histone H3/CENP-A [PR00622] (115-136)
  IPR000164 Histone H3/CENP-A [PS00322] (15-21)
  IPR000164 Histone H3/CENP-A [PS00959] (68-76)
  IPR000164 Histone H3/CENP-A [PTHR11426] (1-136)
  IPR000164 Histone H3/CENP-A [SM00428] (35-137)
  IPR007125 Core Histone H2A/H2B/H3 domain [PF00125] (45-132)
  IPR009072 Histone-fold [G3DSA:1.10.20.10] (2-137)
  IPR009072 Histone-fold [SSF47113] (2-134)